Protein AF-0000000074055717 (afdb_homodimer)

Structure (mmCIF, N/CA/C/O backbone):
data_AF-0000000074055717-model_v1
#
loop_
_entity.id
_entity.type
_entity.pdbx_description
1 polymer 'GntR family transcriptional regulator'
#
loop_
_atom_site.group_PDB
_atom_site.id
_atom_site.type_symbol
_atom_site.label_atom_id
_atom_site.label_alt_id
_atom_site.label_comp_id
_atom_site.label_asym_id
_atom_site.label_entity_id
_atom_site.label_seq_id
_atom_site.pdbx_PDB_ins_code
_atom_site.Cartn_x
_atom_site.Cartn_y
_atom_site.Cartn_z
_atom_site.occupancy
_atom_site.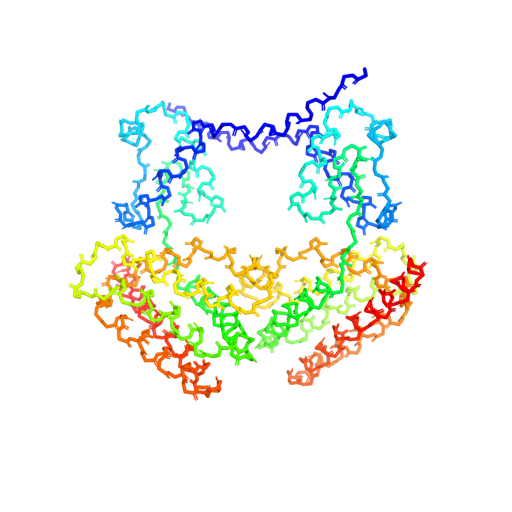B_iso_or_equiv
_atom_site.auth_seq_id
_atom_site.auth_comp_id
_atom_site.auth_asym_id
_atom_site.auth_atom_id
_atom_site.pdbx_PDB_model_num
ATOM 1 N N . MET A 1 1 ? 41.625 -1.983 -18.766 1 29.08 1 MET A N 1
ATOM 2 C CA . MET A 1 1 ? 40.438 -2.754 -18.359 1 29.08 1 MET A CA 1
ATOM 3 C C . MET A 1 1 ? 39.344 -1.837 -17.828 1 29.08 1 MET A C 1
ATOM 5 O O . MET A 1 1 ? 39.469 -1.249 -16.766 1 29.08 1 MET A O 1
ATOM 9 N N . GLY A 1 2 ? 38.75 -0.967 -18.641 1 31.5 2 GLY A N 1
ATOM 10 C CA . GLY A 1 2 ? 38.094 0.26 -18.234 1 31.5 2 GLY A CA 1
ATOM 11 C C . GLY A 1 2 ? 36.875 0.018 -17.359 1 31.5 2 GLY A C 1
ATOM 12 O O . GLY A 1 2 ? 36.125 -0.929 -17.594 1 31.5 2 GLY A O 1
ATOM 13 N N . ALA A 1 3 ? 37.031 0.317 -16.047 1 32.03 3 ALA A N 1
ATOM 14 C CA . ALA A 1 3 ? 36.062 0.427 -14.961 1 32.03 3 ALA A CA 1
ATOM 15 C C . ALA A 1 3 ? 34.75 1.047 -15.453 1 32.03 3 ALA A C 1
ATOM 17 O O . ALA A 1 3 ? 34.719 2.203 -15.883 1 32.03 3 ALA A O 1
ATOM 18 N N . GLY A 1 4 ? 34.031 0.233 -16.328 1 33.75 4 GLY A N 1
ATOM 19 C CA . GLY A 1 4 ? 32.781 0.707 -16.906 1 33.75 4 GLY A CA 1
ATOM 20 C C . GLY A 1 4 ? 31.891 1.417 -15.898 1 33.75 4 GLY A C 1
ATOM 21 O O . GLY A 1 4 ? 31.625 0.893 -14.812 1 33.75 4 GLY A O 1
ATOM 22 N N . TYR A 1 5 ? 32.094 2.807 -15.781 1 34.69 5 TYR A N 1
ATOM 23 C CA . TYR A 1 5 ? 31.344 3.789 -15.023 1 34.69 5 TYR A CA 1
ATOM 24 C C . TYR A 1 5 ? 29.844 3.484 -15.07 1 34.69 5 TYR A C 1
ATOM 26 O O . TYR A 1 5 ? 29.25 3.436 -16.156 1 34.69 5 TYR A O 1
ATOM 34 N N . VAL A 1 6 ? 29.484 2.348 -14.547 1 34.47 6 VAL A N 1
ATOM 35 C CA . VAL A 1 6 ? 28.047 2.172 -14.398 1 34.47 6 VAL A CA 1
ATOM 36 C C . VAL A 1 6 ? 27.422 3.465 -13.891 1 34.47 6 VAL A C 1
ATOM 38 O O . VAL A 1 6 ? 27.719 3.91 -12.781 1 34.47 6 VAL A O 1
ATOM 41 N N . PHE A 1 7 ? 27.375 4.578 -14.664 1 35.47 7 PHE A N 1
ATOM 42 C CA . PHE A 1 7 ? 26.703 5.84 -14.367 1 35.47 7 PHE A CA 1
ATOM 43 C C . PHE A 1 7 ? 25.344 5.594 -13.742 1 35.47 7 PHE A C 1
ATOM 45 O O . PHE A 1 7 ? 24.406 5.141 -14.422 1 35.47 7 PHE A O 1
ATOM 52 N N . THR A 1 8 ? 25.266 4.973 -12.719 1 41.34 8 THR A N 1
ATOM 53 C CA . THR A 1 8 ? 24.016 5.082 -11.984 1 41.34 8 THR A CA 1
ATOM 54 C C . THR A 1 8 ? 23.562 6.539 -11.891 1 41.34 8 THR A C 1
ATOM 56 O O . THR A 1 8 ? 24 7.27 -11 1 41.34 8 THR A O 1
ATOM 59 N N . LYS A 1 9 ? 23.766 7.367 -12.852 1 39.25 9 LYS A N 1
ATOM 60 C CA . LYS A 1 9 ? 23.562 8.805 -12.727 1 39.25 9 LYS A CA 1
ATOM 61 C C . LYS A 1 9 ? 22.234 9.125 -12.07 1 39.25 9 LYS A C 1
ATOM 63 O O . LYS A 1 9 ? 21.172 8.695 -12.555 1 39.25 9 LYS A O 1
ATOM 68 N N . GLU A 1 10 ? 22.094 9.281 -10.812 1 49.47 10 GLU A N 1
ATOM 69 C CA . GLU A 1 10 ? 20.969 9.969 -10.195 1 49.47 10 GLU A CA 1
ATOM 70 C C . GLU A 1 10 ? 20.469 11.117 -11.07 1 49.47 10 GLU A C 1
ATOM 72 O O . GLU A 1 10 ? 21.188 12.109 -11.258 1 49.47 10 GLU A O 1
ATOM 77 N N . SER A 1 11 ? 19.969 10.938 -12.227 1 55.53 11 SER A N 1
ATOM 78 C CA . SER A 1 11 ? 19.609 11.969 -13.188 1 55.53 11 SER A CA 1
ATOM 79 C C . SER A 1 11 ? 19 13.188 -12.492 1 55.53 11 SER A C 1
ATOM 81 O O . SER A 1 11 ? 18.359 13.055 -11.445 1 55.53 11 SER A O 1
ATOM 83 N N . ARG A 1 12 ? 19.531 14.328 -12.539 1 63.19 12 ARG A N 1
ATOM 84 C CA . ARG A 1 12 ? 19.062 15.633 -12.102 1 63.19 12 ARG A CA 1
ATOM 85 C C . ARG A 1 12 ? 17.562 15.773 -12.297 1 63.19 12 ARG A C 1
ATOM 87 O O . ARG A 1 12 ? 17.031 15.406 -13.352 1 63.19 12 ARG A O 1
ATOM 94 N N . PRO A 1 13 ? 16.875 16.062 -11.141 1 73.81 13 PRO A N 1
ATOM 95 C CA . PRO A 1 13 ? 15.43 16.266 -11.328 1 73.81 13 PRO A CA 1
ATOM 96 C C . PRO A 1 13 ? 15.117 17.156 -12.531 1 73.81 13 PRO A C 1
ATOM 98 O O . PRO A 1 13 ? 15.82 18.141 -12.781 1 73.81 13 PRO A O 1
ATOM 101 N N . THR A 1 14 ? 14.289 16.75 -13.336 1 83.75 14 THR A N 1
ATOM 102 C CA . THR A 1 14 ? 13.797 17.531 -14.469 1 83.75 14 THR A CA 1
ATOM 103 C C . THR A 1 14 ? 12.977 18.719 -13.984 1 83.75 14 THR A C 1
ATOM 105 O O . THR A 1 14 ? 12.648 18.812 -12.805 1 83.75 14 THR A O 1
ATOM 108 N N . LEU A 1 15 ? 12.805 19.656 -14.789 1 87.94 15 LEU A N 1
ATOM 109 C CA . LEU A 1 15 ? 11.945 20.797 -14.477 1 87.94 15 LEU A CA 1
ATOM 110 C C . LEU A 1 15 ? 10.555 20.328 -14.055 1 87.94 15 LEU A C 1
ATOM 112 O O . LEU A 1 15 ? 9.938 20.922 -13.164 1 87.94 15 LEU A O 1
ATOM 116 N N . ARG A 1 16 ? 10.117 19.266 -14.719 1 88.62 16 ARG A N 1
ATOM 117 C CA . ARG A 1 16 ? 8.836 18.672 -14.344 1 88.62 16 ARG A CA 1
ATOM 118 C C . ARG A 1 16 ? 8.867 18.172 -12.906 1 88.62 16 ARG A C 1
ATOM 120 O O . ARG A 1 16 ? 7.941 18.438 -12.133 1 88.62 16 ARG A O 1
ATOM 127 N N . ASP A 1 17 ? 9.906 17.547 -12.539 1 90.69 17 ASP A N 1
ATOM 128 C CA . ASP A 1 17 ? 10.039 17.016 -11.188 1 90.69 17 ASP A CA 1
ATOM 129 C C . ASP A 1 17 ? 10.039 18.141 -10.156 1 90.69 17 ASP A C 1
ATOM 131 O O . ASP A 1 17 ? 9.422 18.031 -9.094 1 90.69 17 ASP A O 1
ATOM 135 N N . ARG A 1 18 ? 10.719 19.141 -10.469 1 92.38 18 ARG A N 1
ATOM 136 C CA . ARG A 1 18 ? 10.766 20.297 -9.578 1 92.38 18 ARG A CA 1
ATOM 137 C C . ARG A 1 18 ? 9.391 20.922 -9.438 1 92.38 18 ARG A C 1
ATOM 139 O O . ARG A 1 18 ? 8.992 21.312 -8.336 1 92.38 18 ARG A O 1
ATOM 146 N N . ALA A 1 19 ? 8.734 21.094 -10.562 1 94.44 19 ALA A N 1
ATOM 147 C CA . ALA A 1 19 ? 7.379 21.656 -10.523 1 94.44 19 ALA A CA 1
ATOM 148 C C . ALA A 1 19 ? 6.461 20.797 -9.656 1 94.44 19 ALA A C 1
ATOM 150 O O . ALA A 1 19 ? 5.707 21.328 -8.836 1 94.44 19 ALA A O 1
ATOM 151 N N . VAL A 1 20 ? 6.539 19.516 -9.836 1 93.56 20 VAL A N 1
ATOM 152 C CA . VAL A 1 20 ? 5.727 18.578 -9.055 1 93.56 20 VAL A CA 1
ATOM 153 C C . VAL A 1 20 ? 6 18.781 -7.562 1 93.56 20 VAL A C 1
ATOM 155 O O . VAL A 1 20 ? 5.07 18.938 -6.773 1 93.56 20 VAL A O 1
ATOM 158 N N . GLN A 1 21 ? 7.219 18.828 -7.227 1 92.56 21 GLN A N 1
ATOM 159 C CA . GLN A 1 21 ? 7.609 18.922 -5.824 1 92.56 21 GLN A CA 1
ATOM 160 C C . GLN A 1 21 ? 7.145 20.25 -5.219 1 92.56 21 GLN A C 1
ATOM 162 O O . GLN A 1 21 ? 6.645 20.281 -4.094 1 92.56 21 GLN A O 1
ATOM 167 N N . GLN A 1 22 ? 7.312 21.281 -5.91 1 93.19 22 GLN A N 1
ATOM 168 C CA . GLN A 1 22 ? 6.941 22.594 -5.402 1 93.19 22 GLN A CA 1
ATOM 169 C C . GLN A 1 22 ? 5.43 22.719 -5.23 1 93.19 22 GLN A C 1
ATOM 171 O O . GLN A 1 22 ? 4.957 23.219 -4.211 1 93.19 22 GLN A O 1
ATOM 176 N N . ILE A 1 23 ? 4.688 22.266 -6.203 1 93.69 23 ILE A N 1
ATOM 177 C CA . ILE A 1 23 ? 3.234 22.344 -6.129 1 93.69 23 ILE A CA 1
ATOM 178 C C . ILE A 1 23 ? 2.723 21.422 -5.023 1 93.69 23 ILE A C 1
ATOM 180 O O . ILE A 1 23 ? 1.852 21.797 -4.242 1 93.69 23 ILE A O 1
ATOM 184 N N . LYS A 1 24 ? 3.285 20.281 -4.973 1 92.5 24 LYS A N 1
ATOM 185 C CA . LYS A 1 24 ? 2.91 19.312 -3.938 1 92.5 24 LYS A CA 1
ATOM 186 C C . LYS A 1 24 ? 3.137 19.906 -2.545 1 92.5 24 LYS A C 1
ATOM 188 O O . LYS A 1 24 ? 2.264 19.812 -1.679 1 92.5 24 LYS A O 1
ATOM 193 N N . ARG A 1 25 ? 4.281 20.5 -2.332 1 89.06 25 ARG A N 1
ATOM 194 C CA . ARG A 1 25 ? 4.594 21.109 -1.048 1 89.06 25 ARG A CA 1
ATOM 195 C C . ARG A 1 25 ? 3.588 22.219 -0.711 1 89.06 25 ARG A C 1
ATOM 197 O O . ARG A 1 25 ? 3.166 22.344 0.44 1 89.06 25 ARG A O 1
ATOM 204 N N . ALA A 1 26 ? 3.256 22.969 -1.693 1 89.56 26 ALA A N 1
ATOM 205 C CA . ALA A 1 26 ? 2.305 24.062 -1.48 1 89.56 26 ALA A CA 1
ATOM 206 C C . ALA A 1 26 ? 0.925 23.516 -1.115 1 89.56 26 ALA A C 1
ATOM 208 O O . ALA A 1 26 ? 0.221 24.094 -0.288 1 89.56 26 ALA A O 1
ATOM 209 N N . ILE A 1 27 ? 0.558 22.406 -1.665 1 88.94 27 ILE A N 1
ATOM 210 C CA . ILE A 1 27 ? -0.728 21.781 -1.379 1 88.94 27 ILE A CA 1
ATOM 211 C C . ILE A 1 27 ? -0.713 21.188 0.031 1 88.94 27 ILE A C 1
ATOM 213 O O . ILE A 1 27 ? -1.601 21.484 0.838 1 88.94 27 ILE A O 1
ATOM 217 N N . LEU A 1 28 ? 0.338 20.547 0.376 1 86.44 28 LEU A N 1
ATOM 218 C CA . LEU A 1 28 ? 0.399 19.781 1.619 1 86.44 28 LEU A CA 1
ATOM 219 C C . LEU A 1 28 ? 0.637 20.703 2.811 1 86.44 28 LEU A C 1
ATOM 221 O O . LEU A 1 28 ? 0.258 20.375 3.938 1 86.44 28 LEU A O 1
ATOM 225 N N . SER A 1 29 ? 1.211 21.875 2.539 1 83.94 29 SER A N 1
ATOM 226 C CA . SER A 1 29 ? 1.435 22.844 3.604 1 83.94 29 SER A CA 1
ATOM 227 C C . SER A 1 29 ? 0.192 23.688 3.844 1 83.94 29 SER A C 1
ATOM 229 O O . SER A 1 29 ? 0.131 24.453 4.812 1 83.94 29 SER A O 1
ATOM 231 N N . GLY A 1 30 ? -0.751 23.594 2.895 1 83.69 30 GLY A N 1
ATOM 232 C CA . GLY A 1 30 ? -1.975 24.359 3.027 1 83.69 30 GLY A CA 1
ATOM 233 C C . GLY A 1 30 ? -1.896 25.719 2.357 1 83.69 30 GLY A C 1
ATOM 234 O O . GLY A 1 30 ? -2.863 26.484 2.373 1 83.69 30 GLY A O 1
ATOM 235 N N . LYS A 1 31 ? -0.789 26.016 1.808 1 85.06 31 LYS A N 1
ATOM 236 C CA . LYS A 1 31 ? -0.663 27.281 1.082 1 85.06 31 LYS A CA 1
ATOM 237 C C . LYS A 1 31 ? -1.648 27.344 -0.082 1 85.06 31 LYS A C 1
ATOM 239 O O . LYS A 1 31 ? -2.166 28.406 -0.404 1 85.06 31 LYS A O 1
ATOM 244 N N . LEU A 1 32 ? -1.843 26.234 -0.686 1 86.88 32 LEU A N 1
ATOM 245 C CA . LEU A 1 32 ? -2.914 26.078 -1.665 1 86.88 32 LEU A CA 1
ATOM 246 C C . LEU A 1 32 ? -4.09 25.312 -1.073 1 86.88 32 LEU A C 1
ATOM 248 O O . LEU A 1 32 ? -3.916 24.203 -0.564 1 86.88 32 LEU A O 1
ATOM 252 N N . LYS A 1 33 ? -5.199 25.859 -1.111 1 83.75 33 LYS A N 1
ATOM 253 C CA . LYS A 1 33 ? -6.359 25.312 -0.414 1 83.75 33 LYS A CA 1
ATOM 254 C C . LYS A 1 33 ? -7.012 24.188 -1.219 1 83.75 33 LYS A C 1
ATOM 256 O O . LYS A 1 33 ? -7.109 24.281 -2.445 1 83.75 33 LYS A O 1
ATOM 261 N N . SER A 1 34 ? -7.59 23.266 -0.525 1 85.94 34 SER A N 1
ATOM 262 C CA . SER A 1 34 ? -8.336 22.188 -1.172 1 85.94 34 SER A CA 1
ATOM 263 C C . SER A 1 34 ? -9.492 22.734 -1.999 1 85.94 34 SER A C 1
ATOM 265 O O . SER A 1 34 ? -10.164 23.688 -1.585 1 85.94 34 SER A O 1
ATOM 267 N N . GLY A 1 35 ? -9.641 22.188 -3.178 1 88.31 35 GLY A N 1
ATOM 268 C CA . GLY A 1 35 ? -10.742 22.578 -4.035 1 88.31 35 GLY A CA 1
ATOM 269 C C . GLY A 1 35 ? -10.414 23.781 -4.91 1 88.31 35 GLY A C 1
ATOM 270 O O . GLY A 1 35 ? -11.141 24.078 -5.863 1 88.31 35 GLY A O 1
ATOM 271 N N . SER A 1 36 ? -9.344 24.453 -4.625 1 91.25 36 SER A N 1
ATOM 272 C CA . SER A 1 36 ? -8.984 25.641 -5.395 1 91.25 36 SER A CA 1
ATOM 273 C C . SER A 1 36 ? -8.469 25.266 -6.781 1 91.25 36 SER A C 1
ATOM 275 O O . SER A 1 36 ? -7.91 24.188 -6.973 1 91.25 36 SER A O 1
ATOM 277 N N . ARG A 1 37 ? -8.664 26.156 -7.676 1 94.12 37 ARG A N 1
ATOM 278 C CA . ARG A 1 37 ? -8.188 25.969 -9.047 1 94.12 37 ARG A CA 1
ATOM 279 C C . ARG A 1 37 ? -6.695 26.266 -9.148 1 94.12 37 ARG A C 1
ATOM 281 O O . ARG A 1 37 ? -6.199 27.219 -8.547 1 94.12 37 ARG A O 1
ATOM 288 N N . LEU A 1 38 ? -6.016 25.422 -9.828 1 95.38 38 LEU A N 1
ATOM 289 C CA . LEU A 1 38 ? -4.613 25.656 -10.148 1 95.38 38 LEU A CA 1
ATOM 290 C C . LEU A 1 38 ? -4.477 26.375 -11.492 1 95.38 38 LEU A C 1
ATOM 292 O O . LEU A 1 38 ? -4.82 25.812 -12.531 1 95.38 38 LEU A O 1
ATOM 296 N N . ILE A 1 39 ? -3.98 27.562 -11.469 1 94.19 39 ILE A N 1
ATOM 297 C CA . ILE A 1 39 ? -3.83 28.359 -12.68 1 94.19 39 ILE A CA 1
ATOM 298 C C . ILE A 1 39 ? -2.398 28.25 -13.195 1 94.19 39 ILE A C 1
ATOM 300 O O . ILE A 1 39 ? -1.461 28.734 -12.555 1 94.19 39 ILE A O 1
ATOM 304 N N . GLU A 1 40 ? -2.281 27.609 -14.344 1 93.75 40 GLU A N 1
ATOM 305 C CA . GLU A 1 40 ? -0.976 27.328 -14.93 1 93.75 40 GLU A CA 1
ATOM 306 C C . GLU A 1 40 ? -0.111 28.578 -15.008 1 93.75 40 GLU A C 1
ATOM 308 O O . GLU A 1 40 ? 1.065 28.547 -14.641 1 93.75 40 GLU A O 1
ATOM 313 N N . GLN A 1 41 ? -0.708 29.719 -15.484 1 93.62 41 GLN A N 1
ATOM 314 C CA . GLN A 1 41 ? 0.026 30.953 -15.68 1 93.62 41 GLN A CA 1
ATOM 315 C C . GLN A 1 41 ? 0.574 31.484 -14.352 1 93.62 41 GLN A C 1
ATOM 317 O O . GLN A 1 41 ? 1.74 31.875 -14.273 1 93.62 41 GLN A O 1
ATOM 322 N N . GLU A 1 42 ? -0.207 31.5 -13.359 1 94.75 42 GLU A N 1
ATOM 323 C CA . GLU A 1 42 ? 0.196 32 -12.047 1 94.75 42 GLU A CA 1
ATOM 324 C C . GLU A 1 42 ? 1.319 31.141 -11.453 1 94.75 42 GLU A C 1
ATOM 326 O O . GLU A 1 42 ? 2.291 31.688 -10.914 1 94.75 42 GLU A O 1
ATOM 331 N N . LEU A 1 43 ? 1.173 29.844 -11.555 1 95.38 43 LEU A N 1
ATOM 332 C CA . LEU A 1 43 ? 2.164 28.922 -10.992 1 95.38 43 LEU A CA 1
ATOM 333 C C . LEU A 1 43 ? 3.482 29.031 -11.758 1 95.38 43 LEU A C 1
ATOM 335 O O . LEU A 1 43 ? 4.559 28.984 -11.156 1 95.38 43 LEU A O 1
ATOM 339 N N . SER A 1 44 ? 3.35 29.094 -13.055 1 95.12 44 SER A N 1
ATOM 340 C CA . SER A 1 44 ? 4.535 29.281 -13.883 1 95.12 44 SER A CA 1
ATOM 341 C C . SER A 1 44 ? 5.316 30.531 -13.469 1 95.12 44 SER A C 1
ATOM 343 O O . SER A 1 44 ? 6.539 30.469 -13.32 1 95.12 44 SER A O 1
ATOM 345 N N . GLU A 1 45 ? 4.668 31.656 -13.258 1 95.19 45 GLU A N 1
ATOM 346 C CA . GLU A 1 45 ? 5.285 32.906 -12.859 1 95.19 45 GLU A CA 1
ATOM 347 C C . GLU A 1 45 ? 5.922 32.812 -11.477 1 95.19 45 GLU A C 1
ATOM 349 O O . GLU A 1 45 ? 7.07 33.219 -11.289 1 95.19 45 GLU A O 1
ATOM 354 N N . LYS A 1 46 ? 5.266 32.188 -10.609 1 93.75 46 LYS A N 1
ATOM 355 C CA . LYS A 1 46 ? 5.746 32.062 -9.242 1 93.75 46 LYS A CA 1
ATOM 356 C C . LYS A 1 46 ? 6.969 31.156 -9.164 1 93.75 46 LYS A C 1
ATOM 358 O O . LYS A 1 46 ? 7.859 31.375 -8.344 1 93.75 46 LYS A O 1
ATOM 363 N N . MET A 1 47 ? 7.004 30.188 -10.055 1 94.12 47 MET A N 1
ATOM 364 C CA . MET A 1 47 ? 8.055 29.188 -9.969 1 94.12 47 MET A CA 1
ATOM 365 C C . MET A 1 47 ? 9.188 29.5 -10.945 1 94.12 47 MET A C 1
ATOM 367 O O . MET A 1 47 ? 10.203 28.797 -10.961 1 94.12 47 MET A O 1
ATOM 371 N N . GLY A 1 48 ? 8.992 30.438 -11.758 1 94.31 48 GLY A N 1
ATOM 372 C CA . GLY A 1 48 ? 10.016 30.828 -12.719 1 94.31 48 GLY A CA 1
ATOM 373 C C . GLY A 1 48 ? 10.258 29.781 -13.789 1 94.31 48 GLY A C 1
ATOM 374 O O . GLY A 1 48 ? 11.406 29.469 -14.117 1 94.31 48 GLY A O 1
ATOM 375 N N . MET A 1 49 ? 9.18 29.203 -14.219 1 93.75 49 MET A N 1
ATOM 376 C CA . MET A 1 49 ? 9.266 28.172 -15.258 1 93.75 49 MET A CA 1
ATOM 377 C C . MET A 1 49 ? 8.227 28.422 -16.344 1 93.75 49 MET A C 1
ATOM 379 O O . MET A 1 49 ? 7.281 29.188 -16.141 1 93.75 49 MET A O 1
ATOM 383 N N . SER A 1 50 ? 8.484 27.766 -17.469 1 92.5 50 SER A N 1
ATOM 384 C CA . SER A 1 50 ? 7.48 27.828 -18.531 1 92.5 50 SER A CA 1
ATOM 385 C C . SER A 1 50 ? 6.223 27.062 -18.141 1 92.5 50 SER A C 1
ATOM 387 O O . SER A 1 50 ? 6.219 26.312 -17.156 1 92.5 50 SER A O 1
ATOM 389 N N . ARG A 1 51 ? 5.199 27.219 -18.922 1 92.5 51 ARG A N 1
ATOM 390 C CA . ARG A 1 51 ? 3.924 26.578 -18.625 1 92.5 51 ARG A CA 1
ATOM 391 C C . ARG A 1 51 ? 3.992 25.078 -18.891 1 92.5 51 ARG A C 1
ATOM 393 O O . ARG A 1 51 ? 3.252 24.297 -18.281 1 92.5 51 ARG A O 1
ATOM 400 N N . PHE A 1 52 ? 4.832 24.719 -19.688 1 91.31 52 PHE A N 1
ATOM 401 C CA . PHE A 1 52 ? 4.883 23.328 -20.109 1 91.31 52 PHE A CA 1
ATOM 402 C C . PHE A 1 52 ? 5.195 22.422 -18.938 1 91.31 52 PHE A C 1
ATOM 404 O O . PHE A 1 52 ? 4.43 21.5 -18.625 1 91.31 52 PHE A O 1
ATOM 411 N N . PRO A 1 53 ? 6.301 22.562 -18.219 1 93.5 53 PRO A N 1
ATOM 412 C CA . PRO A 1 53 ? 6.582 21.703 -17.062 1 93.5 53 PRO A CA 1
ATOM 413 C C . PRO A 1 53 ? 5.488 21.766 -16 1 93.5 53 PRO A C 1
ATOM 415 O O . PRO A 1 53 ? 5.23 20.781 -15.312 1 93.5 53 PRO A O 1
ATOM 418 N N . VAL A 1 54 ? 4.832 22.859 -15.883 1 94.5 54 VAL A N 1
ATOM 419 C CA . VAL A 1 54 ? 3.748 23.016 -14.914 1 94.5 54 VAL A CA 1
ATOM 420 C C . VAL A 1 54 ? 2.564 22.141 -15.32 1 94.5 54 VAL A C 1
ATOM 422 O O . VAL A 1 54 ? 1.992 21.438 -14.492 1 94.5 54 VAL A O 1
ATOM 425 N N . ARG A 1 55 ? 2.268 22.172 -16.547 1 90.94 55 ARG A N 1
ATOM 426 C CA . ARG A 1 55 ? 1.186 21.344 -17.078 1 90.94 55 ARG A CA 1
ATOM 427 C C . ARG A 1 55 ? 1.496 19.859 -16.891 1 90.94 55 ARG A C 1
ATOM 429 O O . ARG A 1 55 ? 0.618 19.078 -16.531 1 90.94 55 ARG A O 1
ATOM 436 N N . GLU A 1 56 ? 2.662 19.547 -17.109 1 91.38 56 GLU A N 1
ATOM 437 C CA . GLU A 1 56 ? 3.084 18.172 -16.922 1 91.38 56 GLU A CA 1
ATOM 438 C C . GLU A 1 56 ? 2.994 17.75 -15.461 1 91.38 56 GLU A C 1
ATOM 440 O O . GLU A 1 56 ? 2.664 16.609 -15.148 1 91.38 56 GLU A O 1
ATOM 445 N N . ALA A 1 57 ? 3.301 18.625 -14.656 1 93.94 57 ALA A N 1
ATOM 446 C CA . ALA A 1 57 ? 3.236 18.375 -13.219 1 93.94 57 ALA A CA 1
ATOM 447 C C . ALA A 1 57 ? 1.808 18.062 -12.781 1 93.94 57 ALA A C 1
ATOM 449 O O . ALA A 1 57 ? 1.59 17.234 -11.891 1 93.94 57 ALA A O 1
ATOM 450 N N . PHE A 1 58 ? 0.866 18.703 -13.461 1 94 58 PHE A N 1
ATOM 451 C CA . PHE A 1 58 ? -0.532 18.469 -13.117 1 94 58 PHE A CA 1
ATOM 452 C C . PHE A 1 58 ? -0.906 17.016 -13.336 1 94 58 PHE A C 1
ATOM 454 O O . PHE A 1 58 ? -1.6 16.406 -12.508 1 94 58 PHE A O 1
ATOM 461 N N . ALA A 1 59 ? -0.406 16.484 -14.359 1 89.94 59 ALA A N 1
ATOM 462 C CA . ALA A 1 59 ? -0.699 15.086 -14.664 1 89.94 59 ALA A CA 1
ATOM 463 C C . ALA A 1 59 ? -0.128 14.164 -13.594 1 89.94 59 ALA A C 1
ATOM 465 O O . ALA A 1 59 ? -0.79 13.211 -13.164 1 89.94 59 ALA A O 1
ATOM 466 N N . SER A 1 60 ? 1.071 14.438 -13.195 1 90.44 60 SER A N 1
ATOM 467 C CA . SER A 1 60 ? 1.712 13.648 -12.148 1 90.44 60 SER A CA 1
ATOM 468 C C . SER A 1 60 ? 0.961 13.766 -10.828 1 90.44 60 SER A C 1
ATOM 470 O O . SER A 1 60 ? 0.733 12.766 -10.148 1 90.44 60 SER A O 1
ATOM 472 N N . LEU A 1 61 ? 0.594 14.953 -10.539 1 93.12 61 LEU A N 1
ATOM 473 C CA . LEU A 1 61 ? -0.105 15.227 -9.289 1 93.12 61 LEU A CA 1
ATOM 474 C C . LEU A 1 61 ? -1.502 14.617 -9.305 1 93.12 61 LEU A C 1
ATOM 476 O O . LEU A 1 61 ? -2.031 14.234 -8.258 1 93.12 61 LEU A O 1
ATOM 480 N N . GLU A 1 62 ? -2.086 14.492 -10.5 1 91 62 GLU A N 1
ATOM 481 C CA . GLU A 1 62 ? -3.367 13.812 -10.641 1 91 62 GLU A CA 1
ATOM 482 C C . GLU A 1 62 ? -3.23 12.32 -10.344 1 91 62 GLU A C 1
ATOM 484 O O . GLU A 1 62 ? -4.066 11.742 -9.648 1 91 62 GLU A O 1
ATOM 489 N N . CYS A 1 63 ? -2.166 11.789 -10.797 1 84.12 63 CYS A N 1
ATOM 490 C CA . CYS A 1 63 ? -1.897 10.375 -10.539 1 84.12 63 CYS A CA 1
ATOM 491 C C . CYS A 1 63 ? -1.719 10.117 -9.047 1 84.12 63 CYS A C 1
ATOM 493 O O . CYS A 1 63 ? -2.107 9.055 -8.547 1 84.12 63 CYS A O 1
ATOM 495 N N . GLU A 1 64 ? -1.249 11.109 -8.359 1 86.31 64 GLU A N 1
ATOM 496 C CA . GLU A 1 64 ? -1.021 10.984 -6.922 1 86.31 64 GLU A CA 1
ATOM 497 C C . GLU A 1 64 ? -2.293 11.289 -6.133 1 86.31 64 GLU A C 1
ATOM 499 O O . GLU A 1 64 ? -2.322 11.141 -4.91 1 86.31 64 GLU A O 1
ATOM 504 N N . GLY A 1 65 ? -3.277 11.812 -6.91 1 87.62 65 GLY A N 1
ATOM 505 C CA . GLY A 1 65 ? -4.559 12.078 -6.273 1 87.62 65 GLY A CA 1
ATOM 506 C C . GLY A 1 65 ? -4.645 13.461 -5.664 1 87.62 65 GLY A C 1
ATOM 507 O O . GLY A 1 65 ? -5.602 13.773 -4.953 1 87.62 65 GLY A O 1
ATOM 508 N N . LEU A 1 66 ? -3.709 14.32 -5.91 1 92 66 LEU A N 1
ATOM 509 C CA . LEU A 1 66 ? -3.648 15.648 -5.312 1 92 66 LEU A CA 1
ATOM 510 C C . LEU A 1 66 ? -4.426 16.656 -6.156 1 92 66 LEU A C 1
ATOM 512 O O . LEU A 1 66 ? -4.895 17.672 -5.637 1 92 66 LEU A O 1
ATOM 516 N N . VAL A 1 67 ? -4.477 16.328 -7.484 1 93.56 67 VAL A N 1
ATOM 517 C CA . VAL A 1 67 ? -5.094 17.234 -8.438 1 93.56 67 VAL A CA 1
ATOM 518 C C . VAL A 1 67 ? -6.141 16.5 -9.266 1 93.56 67 VAL A C 1
ATOM 520 O O . VAL A 1 67 ? -5.965 15.32 -9.586 1 93.56 67 VAL A O 1
ATOM 523 N N . THR A 1 68 ? -7.18 17.078 -9.516 1 91.94 68 THR A N 1
ATOM 524 C CA . THR A 1 68 ? -8.188 16.594 -10.453 1 91.94 68 THR A CA 1
ATOM 525 C C . THR A 1 68 ? -8.266 17.516 -11.672 1 91.94 68 THR A C 1
ATOM 527 O O . THR A 1 68 ? -8.422 18.719 -11.539 1 91.94 68 THR A O 1
ATOM 530 N N . ILE A 1 69 ? -8.133 16.938 -12.773 1 93.12 69 ILE A N 1
ATOM 531 C CA . ILE A 1 69 ? -8.234 17.703 -14.008 1 93.12 69 ILE A CA 1
ATOM 532 C C . ILE A 1 69 ? -9.633 17.547 -14.602 1 93.12 69 ILE A C 1
ATOM 534 O O . ILE A 1 69 ? -10.078 16.438 -14.883 1 93.12 69 ILE A O 1
ATOM 538 N N . GLU A 1 70 ? -10.328 18.578 -14.695 1 91.69 70 GLU A N 1
ATOM 539 C CA . GLU A 1 70 ? -11.664 18.594 -15.289 1 91.69 70 GLU A CA 1
ATOM 540 C C . GLU A 1 70 ? -11.625 19.141 -16.719 1 91.69 70 GLU A C 1
ATOM 542 O O . GLU A 1 70 ? -11.102 20.234 -16.953 1 91.69 70 GLU A O 1
ATOM 547 N N . PRO A 1 71 ? -12.203 18.391 -17.562 1 89.62 71 PRO A N 1
ATOM 548 C CA . PRO A 1 71 ? -12.227 18.859 -18.953 1 89.62 71 PRO A CA 1
ATOM 549 C C . PRO A 1 71 ? -12.844 20.25 -19.094 1 89.62 71 PRO A C 1
ATOM 551 O O . PRO A 1 71 ? -13.891 20.531 -18.484 1 89.62 71 PRO A O 1
ATOM 554 N N . TYR A 1 72 ? -12.18 21.078 -19.781 1 90.38 72 TYR A N 1
ATOM 555 C CA . TYR A 1 72 ? -12.617 22.422 -20.172 1 90.38 72 TYR A CA 1
ATOM 556 C C . TYR A 1 72 ? -12.695 23.344 -18.953 1 90.38 72 TYR A C 1
ATOM 558 O O . TYR A 1 72 ? -13.078 24.5 -19.078 1 90.38 72 TYR A O 1
ATOM 566 N N . LYS A 1 73 ? -12.484 22.875 -17.719 1 92 73 LYS A N 1
ATOM 567 C CA . LYS A 1 73 ? -12.547 23.719 -16.531 1 92 73 LYS A CA 1
ATOM 568 C C . LYS A 1 73 ? -11.148 23.953 -15.953 1 92 73 LYS A C 1
ATOM 570 O O . LYS A 1 73 ? -10.859 25.031 -15.422 1 92 73 LYS A O 1
ATOM 575 N N . GLY A 1 74 ? -10.273 22.875 -16.078 1 93.75 74 GLY A N 1
ATOM 576 C CA . GLY A 1 74 ? -8.914 23.047 -15.586 1 93.75 74 GLY A CA 1
ATOM 577 C C . GLY A 1 74 ? -8.547 22.062 -14.477 1 93.75 74 GLY A C 1
ATOM 578 O O . GLY A 1 74 ? -9.164 21.016 -14.352 1 93.75 74 GLY A O 1
ATOM 579 N N . ALA A 1 75 ? -7.461 22.422 -13.758 1 95.25 75 ALA A N 1
ATOM 580 C CA . ALA A 1 75 ? -6.938 21.578 -12.688 1 95.25 75 ALA A CA 1
ATOM 581 C C . ALA A 1 75 ? -7.316 22.141 -11.32 1 95.25 75 ALA A C 1
ATOM 583 O O . ALA A 1 75 ? -7.25 23.359 -11.094 1 95.25 75 ALA A O 1
ATOM 584 N N . PHE A 1 76 ? -7.793 21.281 -10.438 1 95 76 PHE A N 1
ATOM 585 C CA . PHE A 1 76 ? -8.195 21.656 -9.086 1 95 76 PHE A CA 1
ATOM 586 C C . PHE A 1 76 ? -7.488 20.781 -8.047 1 95 76 PHE A C 1
ATOM 588 O O . PHE A 1 76 ? -7.18 19.625 -8.312 1 95 76 PHE A O 1
ATOM 595 N N . ILE A 1 77 ? -7.211 21.391 -6.914 1 92.81 77 ILE A N 1
ATOM 596 C CA . ILE A 1 77 ? -6.723 20.578 -5.797 1 92.81 77 ILE A CA 1
ATOM 597 C C . ILE A 1 77 ? -7.828 19.656 -5.305 1 92.81 77 ILE A C 1
ATOM 599 O O . ILE A 1 77 ? -8.961 20.078 -5.086 1 92.81 77 ILE A O 1
ATOM 603 N N . SER A 1 78 ? -7.496 18.422 -5.09 1 90.31 78 SER A N 1
ATOM 604 C CA . SER A 1 78 ? -8.477 17.406 -4.758 1 90.31 78 SER A CA 1
ATOM 605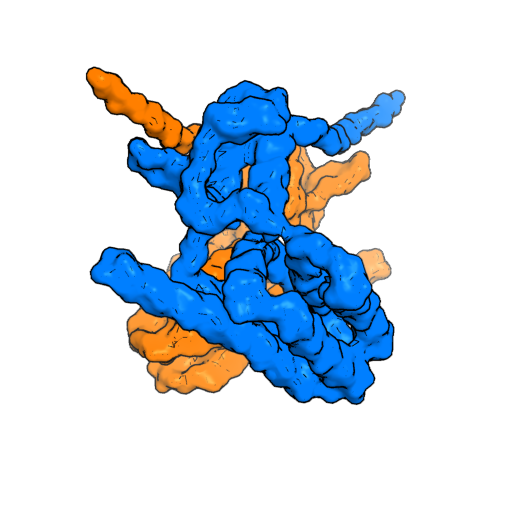 C C . SER A 1 78 ? -9.031 17.594 -3.35 1 90.31 78 SER A C 1
ATOM 607 O O . SER A 1 78 ? -8.305 18.031 -2.447 1 90.31 78 SER A O 1
ATOM 609 N N . ILE A 1 79 ? -10.328 17.312 -3.201 1 88.5 79 ILE A N 1
ATOM 610 C CA . ILE A 1 79 ? -10.992 17.25 -1.905 1 88.5 79 ILE A CA 1
ATOM 611 C C . ILE A 1 79 ? -11.508 15.828 -1.661 1 88.5 79 ILE A C 1
ATOM 613 O O . ILE A 1 79 ? -12.406 15.359 -2.359 1 88.5 79 ILE A O 1
ATOM 617 N N . PRO A 1 80 ? -10.906 15.219 -0.739 1 91.25 80 PRO A N 1
ATOM 618 C CA . PRO A 1 80 ? -11.43 13.875 -0.451 1 91.25 80 PRO A CA 1
ATOM 619 C C . PRO A 1 80 ? -12.898 13.898 -0.024 1 91.25 80 PRO A C 1
ATOM 621 O O . PRO A 1 80 ? -13.289 14.703 0.82 1 91.25 80 PRO A O 1
ATOM 624 N N . ASP A 1 81 ? -13.672 13.047 -0.613 1 92.75 81 ASP A N 1
ATOM 625 C CA . ASP A 1 81 ? -15.078 12.961 -0.219 1 92.75 81 ASP A CA 1
ATOM 626 C C . ASP A 1 81 ? -15.258 12.039 0.985 1 92.75 81 ASP A C 1
ATOM 628 O O . ASP A 1 81 ? -14.273 11.516 1.524 1 92.75 81 ASP A O 1
ATOM 632 N N . SER A 1 82 ? -16.484 11.875 1.44 1 96.19 82 SER A N 1
ATOM 633 C CA . SER A 1 82 ? -16.781 11.109 2.646 1 96.19 82 SER A CA 1
ATOM 634 C C . SER A 1 82 ? -16.312 9.664 2.51 1 96.19 82 SER A C 1
ATOM 636 O O . SER A 1 82 ? -15.781 9.086 3.457 1 96.19 82 SER A O 1
ATOM 638 N N . THR A 1 83 ? -16.531 9.078 1.368 1 96.31 83 THR A N 1
ATOM 639 C CA . THR A 1 83 ? -16.109 7.699 1.142 1 96.31 83 THR A CA 1
ATOM 640 C C . THR A 1 83 ? -14.602 7.562 1.249 1 96.31 83 THR A C 1
ATOM 642 O O . THR A 1 83 ? -14.102 6.652 1.911 1 96.31 83 THR A O 1
ATOM 645 N N . GLU A 1 84 ? -13.883 8.484 0.65 1 94.25 84 GLU A N 1
ATOM 646 C CA . GLU A 1 84 ? -12.422 8.461 0.697 1 94.25 84 GLU A CA 1
ATOM 647 C C . GLU A 1 84 ? -11.914 8.625 2.127 1 94.25 84 GLU A C 1
ATOM 649 O O . GLU A 1 84 ? -10.938 7.973 2.521 1 94.25 84 GLU A O 1
ATOM 654 N N . ILE A 1 85 ? -12.555 9.484 2.84 1 96.81 85 ILE A N 1
ATOM 655 C CA . ILE A 1 85 ? -12.188 9.711 4.234 1 96.81 85 ILE A CA 1
ATOM 656 C C . ILE A 1 85 ? -12.352 8.414 5.023 1 96.81 85 ILE A C 1
ATOM 658 O O . ILE A 1 85 ? -11.414 7.957 5.68 1 96.81 85 ILE A O 1
ATOM 662 N N . VAL A 1 86 ? -13.492 7.797 4.891 1 97.75 86 VAL A N 1
ATOM 663 C CA . VAL A 1 86 ? -13.805 6.586 5.641 1 97.75 86 VAL A CA 1
ATOM 664 C C . VAL A 1 86 ? -12.828 5.473 5.266 1 97.75 86 VAL A C 1
ATOM 666 O O . VAL A 1 86 ? -12.234 4.84 6.137 1 97.75 86 VAL A O 1
ATOM 669 N N . GLU A 1 87 ? -12.672 5.27 4.02 1 97.88 87 GLU A N 1
ATOM 670 C CA . GLU A 1 87 ? -11.836 4.176 3.537 1 97.88 87 GLU A CA 1
ATOM 671 C C . GLU A 1 87 ? -10.375 4.375 3.941 1 97.88 87 GLU A C 1
ATOM 673 O O . GLU A 1 87 ? -9.703 3.426 4.344 1 97.88 87 GLU A O 1
ATOM 678 N N . THR A 1 88 ? -9.875 5.594 3.807 1 97.5 88 THR A N 1
ATOM 679 C CA . THR A 1 88 ? -8.492 5.883 4.148 1 97.5 88 THR A CA 1
ATOM 680 C C . THR A 1 88 ? -8.234 5.652 5.637 1 97.5 88 THR A C 1
ATOM 682 O O . THR A 1 88 ? -7.258 5.008 6.012 1 97.5 88 THR A O 1
ATOM 685 N N . TYR A 1 89 ? -9.109 6.129 6.477 1 98.19 89 TYR A N 1
ATOM 686 C CA . TYR A 1 89 ? -8.914 5.992 7.914 1 98.19 89 TYR A CA 1
ATOM 687 C C . TYR A 1 89 ? -9.023 4.535 8.344 1 98.19 89 TYR A C 1
ATOM 689 O O . TYR A 1 89 ? -8.344 4.105 9.281 1 98.19 89 TYR A O 1
ATOM 697 N N . GLU A 1 90 ? -9.883 3.797 7.676 1 97.88 90 GLU A N 1
ATOM 698 C CA . GLU A 1 90 ? -9.992 2.371 7.973 1 97.88 90 GLU A CA 1
ATOM 699 C C . GLU A 1 90 ? -8.664 1.656 7.742 1 97.88 90 GLU A C 1
ATOM 701 O O . GLU A 1 90 ? -8.242 0.838 8.562 1 97.88 90 GLU A O 1
ATOM 706 N N . ILE A 1 91 ? -8.016 1.94 6.66 1 98.19 91 ILE A N 1
ATOM 707 C CA . ILE A 1 91 ? -6.758 1.281 6.34 1 98.19 91 ILE A CA 1
ATOM 708 C C . ILE A 1 91 ? -5.645 1.826 7.234 1 98.19 91 ILE A C 1
ATOM 710 O O . ILE A 1 91 ? -4.758 1.082 7.652 1 98.19 91 ILE A O 1
ATOM 714 N N . ARG A 1 92 ? -5.598 3.143 7.52 1 98.44 92 ARG A N 1
ATOM 715 C CA . ARG A 1 92 ? -4.66 3.686 8.5 1 98.44 92 ARG A CA 1
ATOM 716 C C . ARG A 1 92 ? -4.75 2.932 9.82 1 98.44 92 ARG A C 1
ATOM 718 O O . ARG A 1 92 ? -3.732 2.508 10.367 1 98.44 92 ARG A O 1
ATOM 725 N N . GLU A 1 93 ? -6.047 2.811 10.312 1 98.12 93 GLU A N 1
ATOM 726 C CA . GLU A 1 93 ? -6.25 2.119 11.578 1 98.12 93 GLU A CA 1
ATOM 727 C C . GLU A 1 93 ? -5.656 0.714 11.547 1 98.12 93 GLU A C 1
ATOM 729 O O . GLU A 1 93 ? -4.973 0.301 12.484 1 98.12 93 GLU A O 1
ATOM 734 N N . LEU A 1 94 ? -5.949 0.049 10.492 1 97.75 94 LEU A N 1
ATOM 735 C CA . LEU A 1 94 ? -5.496 -1.331 10.344 1 97.75 94 LEU A CA 1
ATOM 736 C C . LEU A 1 94 ? -3.975 -1.41 10.375 1 97.75 94 LEU A C 1
ATOM 738 O O . LEU A 1 94 ? -3.404 -2.16 11.172 1 97.75 94 LEU A O 1
ATOM 742 N N . LEU A 1 95 ? -3.297 -0.652 9.578 1 98.5 95 LEU A N 1
ATOM 743 C CA . LEU A 1 95 ? -1.849 -0.723 9.422 1 98.5 95 LEU A CA 1
ATOM 744 C C . LEU A 1 95 ? -1.14 -0.134 10.641 1 98.5 95 LEU A C 1
ATOM 746 O O . LEU A 1 95 ? -0.185 -0.723 11.148 1 98.5 95 LEU A O 1
ATOM 750 N N . GLU A 1 96 ? -1.548 1.036 11.102 1 98.56 96 GLU A N 1
ATOM 751 C CA . GLU A 1 96 ? -0.849 1.731 12.172 1 98.56 96 GLU A CA 1
ATOM 752 C C . GLU A 1 96 ? -1.028 1.007 13.508 1 98.56 96 GLU A C 1
ATOM 754 O O . GLU A 1 96 ? -0.116 0.988 14.336 1 98.56 96 GLU A O 1
ATOM 759 N N . ALA A 1 97 ? -2.246 0.44 13.758 1 98.06 97 ALA A N 1
ATOM 760 C CA . ALA A 1 97 ? -2.43 -0.343 14.977 1 98.06 97 ALA A CA 1
ATOM 761 C C . ALA A 1 97 ? -1.525 -1.572 14.977 1 98.06 97 ALA A C 1
ATOM 763 O O . ALA A 1 97 ? -0.942 -1.918 16 1 98.06 97 ALA A O 1
ATOM 764 N N . HIS A 1 98 ? -1.463 -2.244 13.812 1 97.75 98 HIS A N 1
ATOM 765 C CA . HIS A 1 98 ? -0.577 -3.398 13.719 1 97.75 98 HIS A CA 1
ATOM 766 C C . HIS A 1 98 ? 0.883 -2.99 13.883 1 97.75 98 HIS A C 1
ATOM 768 O O . HIS A 1 98 ? 1.644 -3.664 14.586 1 97.75 98 HIS A O 1
ATOM 774 N N . ALA A 1 99 ? 1.259 -1.886 13.289 1 98.12 99 ALA A N 1
ATOM 775 C CA . ALA A 1 99 ? 2.613 -1.358 13.43 1 98.12 99 ALA A CA 1
ATOM 776 C C . ALA A 1 99 ? 2.947 -1.088 14.891 1 98.12 99 ALA A C 1
ATOM 778 O O . ALA A 1 99 ? 4.039 -1.429 15.359 1 98.12 99 ALA A O 1
ATOM 779 N N . LEU A 1 100 ? 2.008 -0.476 15.555 1 97.88 100 LEU A N 1
ATOM 780 C CA . LEU A 1 100 ? 2.203 -0.168 16.969 1 97.88 100 LEU A CA 1
ATOM 781 C C . LEU A 1 100 ? 2.426 -1.442 17.781 1 97.88 100 LEU A C 1
ATOM 783 O O . LEU A 1 100 ? 3.34 -1.508 18.609 1 97.88 100 LEU A O 1
ATOM 787 N N . SER A 1 101 ? 1.59 -2.436 17.547 1 97.31 101 SER A N 1
ATOM 788 C CA . SER A 1 101 ? 1.719 -3.709 18.25 1 97.31 101 SER A CA 1
ATOM 789 C C . SER A 1 101 ? 3.09 -4.332 18.016 1 97.31 101 SER A C 1
ATOM 791 O O . SER A 1 101 ? 3.719 -4.836 18.953 1 97.31 101 SER A O 1
ATOM 793 N N . LEU A 1 102 ? 3.57 -4.324 16.797 1 97.31 102 LEU A N 1
ATOM 794 C CA . LEU A 1 102 ? 4.887 -4.855 16.469 1 97.31 102 LEU A CA 1
ATOM 795 C C . LEU A 1 102 ? 5.988 -4.047 17.141 1 97.31 102 LEU A C 1
ATOM 797 O O . LEU A 1 102 ? 6.922 -4.617 17.719 1 97.31 102 LEU A O 1
ATOM 801 N N . ALA A 1 103 ? 5.863 -2.725 17.047 1 96.81 103 ALA A N 1
ATOM 802 C CA . ALA A 1 103 ? 6.883 -1.844 17.609 1 96.81 103 ALA A CA 1
ATOM 803 C C . ALA A 1 103 ? 7.027 -2.061 19.109 1 96.81 103 ALA A C 1
ATOM 805 O O . ALA A 1 103 ? 8.141 -2.047 19.641 1 96.81 103 ALA A O 1
ATOM 806 N N . MET A 1 104 ? 5.996 -2.301 19.781 1 96.88 104 MET A N 1
ATOM 807 C CA . MET A 1 104 ? 5.977 -2.359 21.25 1 96.88 104 MET A CA 1
ATOM 808 C C . MET A 1 104 ? 6.465 -3.717 21.734 1 96.88 104 MET A C 1
ATOM 810 O O . MET A 1 104 ? 6.559 -3.941 22.953 1 96.88 104 MET A O 1
ATOM 814 N N . ARG A 1 105 ? 6.723 -4.668 20.844 1 94.62 105 ARG A N 1
ATOM 815 C CA . ARG A 1 105 ? 7.363 -5.926 21.219 1 94.62 105 ARG A CA 1
ATOM 816 C C . ARG A 1 105 ? 8.828 -5.707 21.562 1 94.62 105 ARG A C 1
ATOM 818 O O . ARG A 1 105 ? 9.469 -6.582 22.156 1 94.62 105 ARG A O 1
ATOM 825 N N . GLY A 1 106 ? 9.328 -4.547 21.172 1 89.5 106 GLY A N 1
ATOM 826 C CA . GLY A 1 106 ? 10.727 -4.215 21.406 1 89.5 106 GLY A CA 1
ATOM 827 C C . GLY A 1 106 ? 10.914 -3.225 22.547 1 89.5 106 GLY A C 1
ATOM 828 O O . GLY A 1 106 ? 10.281 -3.342 23.594 1 89.5 106 GLY A O 1
ATOM 829 N N . ASP A 1 107 ? 11.82 -2.238 22.344 1 90.69 107 ASP A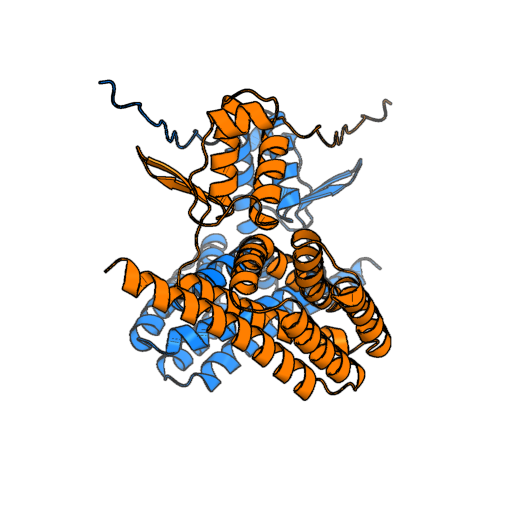 N 1
ATOM 830 C CA . ASP A 1 107 ? 12.203 -1.228 23.328 1 90.69 107 ASP A CA 1
ATOM 831 C C . ASP A 1 107 ? 11.148 -0.131 23.438 1 90.69 107 ASP A C 1
ATOM 833 O O . ASP A 1 107 ? 11.281 0.927 22.812 1 90.69 107 ASP A O 1
ATOM 837 N N . VAL A 1 108 ? 10.211 -0.363 24.312 1 93.69 108 VAL A N 1
ATOM 838 C CA . VAL A 1 108 ? 9.055 0.51 24.469 1 93.69 108 VAL A CA 1
ATOM 839 C C . VAL A 1 108 ? 9.508 1.897 24.922 1 93.69 108 VAL A C 1
ATOM 841 O O . VAL A 1 108 ? 9.016 2.91 24.422 1 93.69 108 VAL A O 1
ATOM 844 N N . ALA A 1 109 ? 10.469 1.939 25.797 1 93.06 109 ALA A N 1
ATOM 845 C CA . ALA A 1 109 ? 10.984 3.217 26.297 1 93.06 109 ALA A CA 1
ATOM 846 C C . ALA A 1 109 ? 11.625 4.016 25.156 1 93.06 109 ALA A C 1
ATOM 848 O O . ALA A 1 109 ? 11.422 5.23 25.062 1 93.06 109 ALA A O 1
ATOM 849 N N . GLY A 1 110 ? 12.383 3.355 24.375 1 94.69 110 GLY A N 1
ATOM 850 C CA . GLY A 1 110 ? 13.008 4.012 23.234 1 94.69 110 GLY A CA 1
ATOM 851 C C . GLY A 1 110 ? 12 4.539 22.219 1 94.69 110 GLY A C 1
ATOM 852 O O . GLY A 1 110 ? 12.164 5.645 21.703 1 94.69 110 GLY A O 1
ATOM 853 N N . ILE A 1 111 ? 11.023 3.803 22 1 94.31 111 ILE A N 1
ATOM 854 C CA . ILE A 1 111 ? 9.961 4.199 21.078 1 94.31 111 ILE A CA 1
ATOM 855 C C . ILE A 1 111 ? 9.242 5.434 21.625 1 94.31 111 ILE A C 1
ATOM 857 O O . ILE A 1 111 ? 9.062 6.418 20.906 1 94.31 111 ILE A O 1
ATOM 861 N N . ALA A 1 112 ? 8.875 5.336 22.875 1 95.56 112 ALA A N 1
ATOM 862 C CA . ALA A 1 112 ? 8.172 6.445 23.516 1 95.56 112 ALA A CA 1
ATOM 863 C C . ALA A 1 112 ? 9.016 7.719 23.484 1 95.56 112 ALA A C 1
ATOM 865 O O . ALA A 1 112 ? 8.492 8.812 23.266 1 95.56 112 ALA A O 1
ATOM 866 N N . ALA A 1 113 ? 10.289 7.586 23.672 1 95.75 113 ALA A N 1
ATOM 867 C CA . ALA A 1 113 ? 11.188 8.742 23.672 1 95.75 113 ALA A CA 1
ATOM 868 C C . ALA A 1 113 ? 11.227 9.383 22.281 1 95.75 113 ALA A C 1
ATOM 870 O O . ALA A 1 113 ? 11.18 10.609 22.172 1 95.75 113 ALA A O 1
ATOM 871 N N . ARG A 1 114 ? 11.312 8.602 21.266 1 96.19 114 ARG A N 1
ATOM 872 C CA . ARG A 1 114 ? 11.344 9.109 19.891 1 96.19 114 ARG A CA 1
ATOM 873 C C . ARG A 1 114 ? 10.047 9.828 19.547 1 96.19 114 ARG A C 1
ATOM 875 O O . ARG A 1 114 ? 10.07 10.906 18.953 1 96.19 114 ARG A O 1
ATOM 882 N N . LEU A 1 115 ? 8.961 9.219 19.922 1 96.81 115 LEU A N 1
ATOM 883 C CA . LEU A 1 115 ? 7.66 9.812 19.625 1 96.81 115 LEU A CA 1
ATOM 884 C C . LEU A 1 115 ? 7.453 11.094 20.438 1 96.81 115 LEU A C 1
ATOM 886 O O . LEU A 1 115 ? 6.906 12.07 19.922 1 96.81 115 LEU A O 1
ATOM 890 N N . SER A 1 116 ? 7.906 11.07 21.672 1 95.44 116 SER A N 1
ATOM 891 C CA . SER A 1 116 ? 7.801 12.25 22.516 1 95.44 116 SER A CA 1
ATOM 892 C C . SER A 1 116 ? 8.578 13.422 21.938 1 95.44 116 SER A C 1
ATOM 894 O O . SER A 1 116 ? 8.148 14.578 22.031 1 95.44 116 SER A O 1
ATOM 896 N N . ALA A 1 117 ? 9.688 13.172 21.375 1 95.75 117 ALA A N 1
ATOM 897 C CA . ALA A 1 117 ? 10.492 14.219 20.75 1 95.75 117 ALA A CA 1
ATOM 898 C C . ALA A 1 117 ? 9.742 14.867 19.594 1 95.75 117 ALA A C 1
ATOM 900 O O . ALA A 1 117 ? 9.789 16.078 19.422 1 95.75 117 ALA A O 1
ATOM 901 N N . ILE A 1 118 ? 9.031 14.094 18.797 1 96.25 118 ILE A N 1
ATOM 902 C CA . ILE A 1 118 ? 8.242 14.602 17.688 1 96.25 118 ILE A CA 1
ATOM 903 C C . ILE A 1 118 ? 7.102 15.469 18.203 1 96.25 118 ILE A C 1
ATOM 905 O O . ILE A 1 118 ? 6.848 16.562 17.688 1 96.25 118 ILE A O 1
ATOM 909 N N . ILE A 1 119 ? 6.441 15 19.312 1 94.69 119 ILE A N 1
ATOM 910 C CA . ILE A 1 119 ? 5.32 15.727 19.906 1 94.69 119 ILE A CA 1
ATOM 911 C C . ILE A 1 119 ? 5.809 17.062 20.453 1 94.69 119 ILE A C 1
ATOM 913 O O . ILE A 1 119 ? 5.121 18.078 20.328 1 94.69 119 ILE A O 1
ATOM 917 N N . SER A 1 120 ? 6.996 17.031 21.062 1 92.88 120 SER A N 1
ATOM 918 C CA . SER A 1 120 ? 7.57 18.266 21.578 1 92.88 120 SER A CA 1
ATOM 919 C C . SER A 1 120 ? 7.758 19.297 20.484 1 92.88 120 SER A C 1
ATOM 921 O O . SER A 1 120 ? 7.527 20.5 20.688 1 92.88 120 SER A O 1
ATOM 923 N N . ALA A 1 121 ? 8.078 18.859 19.328 1 91.69 121 ALA A N 1
ATOM 924 C CA . ALA A 1 121 ? 8.258 19.734 18.172 1 91.69 121 ALA A CA 1
ATOM 925 C C . ALA A 1 121 ? 6.914 20.234 17.656 1 91.69 121 ALA A C 1
ATOM 927 O O . ALA A 1 121 ? 6.848 21.266 16.984 1 91.69 121 ALA A O 1
ATOM 928 N N . MET A 1 122 ? 5.805 19.484 17.953 1 90.81 122 MET A N 1
ATOM 929 C CA . MET A 1 122 ? 4.449 19.844 17.547 1 90.81 122 MET A CA 1
ATOM 930 C C . MET A 1 122 ? 3.848 20.875 18.5 1 90.81 122 MET A C 1
ATOM 932 O O . MET A 1 122 ? 2.928 21.609 18.141 1 90.81 122 MET A O 1
ATOM 936 N N . ASP A 1 123 ? 4.289 20.891 19.641 1 85 123 ASP A N 1
ATOM 937 C CA . ASP A 1 123 ? 3.646 21.609 20.734 1 85 123 ASP A CA 1
ATOM 938 C C . ASP A 1 123 ? 3.707 23.125 20.516 1 85 123 ASP A C 1
ATOM 940 O O . ASP A 1 123 ? 4.715 23.641 20.031 1 85 123 ASP A O 1
ATOM 944 N N . SER A 1 124 ? 2.623 23.703 20.781 1 70.25 124 SER A N 1
ATOM 945 C CA . SER A 1 124 ? 2.348 25.125 20.625 1 70.25 124 SER A CA 1
ATOM 946 C C . SER A 1 124 ? 3.4 25.969 21.312 1 70.25 124 SER A C 1
ATOM 948 O O . SER A 1 124 ? 3.713 27.078 20.875 1 70.25 124 SER A O 1
ATOM 950 N N . ALA A 1 125 ? 3.803 25.422 22.297 1 68.25 125 ALA A N 1
ATOM 951 C CA . ALA A 1 125 ? 4.816 26.203 23.016 1 68.25 125 ALA A CA 1
ATOM 952 C C . ALA A 1 125 ? 5.969 26.578 22.094 1 68.25 125 ALA A C 1
ATOM 954 O O . ALA A 1 125 ? 6.641 27.594 22.312 1 68.25 125 ALA A O 1
ATOM 955 N N . THR A 1 126 ? 6.07 25.969 20.938 1 69.12 126 THR A N 1
ATOM 956 C CA . THR A 1 126 ? 7.156 26.219 20 1 69.12 126 THR A CA 1
ATOM 957 C C . THR A 1 126 ? 6.672 27.078 18.828 1 69.12 126 THR A C 1
ATOM 959 O O . THR A 1 126 ? 7.48 27.594 18.047 1 69.12 126 THR A O 1
ATOM 962 N N . GLU A 1 127 ? 5.297 27.344 18.922 1 77.94 127 GLU A N 1
ATOM 963 C CA . GLU A 1 127 ? 4.645 28.141 17.891 1 77.94 127 GLU A CA 1
ATOM 964 C C . GLU A 1 127 ? 5.039 27.672 16.484 1 77.94 127 GLU A C 1
ATOM 966 O O . GLU A 1 127 ? 5.559 28.438 15.688 1 77.94 127 GLU A O 1
ATOM 971 N N . PRO A 1 128 ? 4.809 26.438 16.266 1 81.25 128 PRO A N 1
ATOM 972 C CA . PRO A 1 128 ? 5.195 25.953 14.938 1 81.25 128 PRO A CA 1
ATOM 973 C C . PRO A 1 128 ? 4.312 26.516 13.828 1 81.25 128 PRO A C 1
ATOM 975 O O . PRO A 1 128 ? 3.158 26.875 14.07 1 81.25 128 PRO A O 1
ATOM 978 N N . SER A 1 129 ? 4.957 26.672 12.75 1 87.69 129 SER A N 1
ATOM 979 C CA . SER A 1 129 ? 4.148 26.984 11.578 1 87.69 129 SER A CA 1
ATOM 980 C C . SER A 1 129 ? 3.166 25.859 11.266 1 87.69 129 SER A C 1
ATOM 982 O O . SER A 1 129 ? 3.357 24.719 11.703 1 87.69 129 SER A O 1
ATOM 984 N N . ARG A 1 130 ? 2.123 26.188 10.633 1 86.62 130 ARG A N 1
ATOM 985 C CA . ARG A 1 130 ? 1.161 25.188 10.188 1 86.62 130 ARG A CA 1
ATOM 986 C C . ARG A 1 130 ? 1.854 24.047 9.43 1 86.62 130 ARG A C 1
ATOM 988 O O . ARG A 1 130 ? 1.558 22.875 9.648 1 86.62 130 ARG A O 1
ATOM 995 N N . GLU A 1 131 ? 2.748 24.406 8.594 1 87.5 131 GLU A N 1
ATOM 996 C CA . GLU A 1 131 ? 3.504 23.438 7.797 1 87.5 131 GLU A CA 1
ATOM 997 C C . GLU A 1 131 ? 4.32 22.5 8.688 1 87.5 131 GLU A C 1
ATOM 999 O O . GLU A 1 131 ? 4.328 21.297 8.484 1 87.5 131 GLU A O 1
ATOM 1004 N N . ASP A 1 132 ? 4.969 23.094 9.609 1 89.81 132 ASP A N 1
ATOM 1005 C CA . ASP A 1 132 ? 5.793 22.297 10.523 1 89.81 132 ASP A CA 1
ATOM 1006 C C . ASP A 1 132 ? 4.93 21.344 11.359 1 89.81 132 ASP A C 1
ATOM 1008 O O . ASP A 1 132 ? 5.32 20.203 11.617 1 89.81 132 ASP A O 1
ATOM 1012 N N . PHE A 1 133 ? 3.826 21.875 11.812 1 92.69 133 PHE A N 1
ATOM 1013 C CA . PHE A 1 133 ? 2.918 21.047 12.602 1 92.69 133 PHE A CA 1
ATOM 1014 C C . PHE A 1 133 ? 2.457 19.844 11.805 1 92.69 133 PHE A C 1
ATOM 1016 O O . PHE A 1 133 ? 2.506 18.719 12.305 1 92.69 133 PHE A O 1
ATOM 1023 N N . LEU A 1 134 ? 2.08 20.016 10.578 1 91.75 134 LEU A N 1
ATOM 1024 C CA . LEU A 1 134 ? 1.595 18.953 9.711 1 91.75 134 LEU A CA 1
ATOM 1025 C C . LEU A 1 134 ? 2.695 17.938 9.438 1 91.75 134 LEU A C 1
ATOM 1027 O O . LEU A 1 134 ? 2.441 16.734 9.43 1 91.75 134 LEU A O 1
ATOM 1031 N N . ARG A 1 135 ? 3.855 18.422 9.18 1 91.81 135 ARG A N 1
ATOM 1032 C CA . ARG A 1 135 ? 5 17.547 8.953 1 91.81 135 ARG A CA 1
ATOM 1033 C C . ARG A 1 135 ? 5.254 16.656 10.164 1 91.81 135 ARG A C 1
ATOM 1035 O O . ARG A 1 135 ? 5.477 15.453 10.016 1 91.81 135 ARG A O 1
ATOM 1042 N N . ASN A 1 136 ? 5.207 17.25 11.297 1 94.38 136 ASN A N 1
ATOM 1043 C CA . ASN A 1 136 ? 5.465 16.484 12.516 1 94.38 136 ASN A CA 1
ATOM 1044 C C . ASN A 1 136 ? 4.344 15.5 12.812 1 94.38 136 ASN A C 1
ATOM 1046 O O . ASN A 1 136 ? 4.594 14.391 13.289 1 94.38 136 ASN A O 1
ATOM 1050 N N . ASP A 1 137 ? 3.117 15.906 12.609 1 95.25 137 ASP A N 1
ATOM 1051 C CA . ASP A 1 137 ? 1.989 15 12.781 1 95.25 137 ASP A CA 1
ATOM 1052 C C . ASP A 1 137 ? 2.133 13.773 11.883 1 95.25 137 ASP A C 1
ATOM 1054 O O . ASP A 1 137 ? 2 12.641 12.344 1 95.25 137 ASP A O 1
ATOM 1058 N N . PHE A 1 138 ? 2.428 14.039 10.68 1 95.69 138 PHE A N 1
ATOM 1059 C CA . PHE A 1 138 ? 2.66 12.953 9.742 1 95.69 138 PHE A CA 1
ATOM 1060 C C . PHE A 1 138 ? 3.824 12.078 10.195 1 95.69 138 PHE A C 1
ATOM 1062 O O . PHE A 1 138 ? 3.734 10.852 10.172 1 95.69 138 PHE A O 1
ATOM 1069 N N . GLU A 1 139 ? 4.902 12.719 10.57 1 96.25 139 GLU A N 1
ATOM 1070 C CA . GLU A 1 139 ? 6.105 12.016 11 1 96.25 139 GLU A CA 1
ATOM 1071 C C . GLU A 1 139 ? 5.82 11.117 12.203 1 96.25 139 GLU A C 1
ATOM 1073 O O . GLU A 1 139 ? 6.422 10.047 12.336 1 96.25 139 GLU A O 1
ATOM 1078 N N . PHE A 1 140 ? 4.957 11.562 13.07 1 97.88 140 PHE A N 1
ATOM 1079 C CA . PHE A 1 140 ? 4.582 10.758 14.219 1 97.88 140 PHE A CA 1
ATOM 1080 C C . PHE A 1 140 ? 4.059 9.391 13.781 1 97.88 140 PHE A C 1
ATOM 1082 O O . PHE A 1 140 ? 4.562 8.359 14.227 1 97.88 140 PHE A O 1
ATOM 1089 N N . HIS A 1 141 ? 3.154 9.352 12.898 1 98.12 141 HIS A N 1
ATOM 1090 C CA . HIS A 1 141 ? 2.543 8.117 12.422 1 98.12 141 HIS A CA 1
ATOM 1091 C C . HIS A 1 141 ? 3.512 7.324 11.547 1 98.12 141 HIS A C 1
ATOM 1093 O O . HIS A 1 141 ? 3.543 6.094 11.609 1 98.12 141 HIS A O 1
ATOM 1099 N N . GLU A 1 142 ? 4.258 8.07 10.758 1 97.88 142 GLU A N 1
ATOM 1100 C CA . GLU A 1 142 ? 5.273 7.406 9.945 1 97.88 142 GLU A CA 1
ATOM 1101 C C . GLU A 1 142 ? 6.289 6.672 10.812 1 97.88 142 GLU A C 1
ATOM 1103 O O . GLU A 1 142 ? 6.66 5.535 10.516 1 97.88 142 GLU A O 1
ATOM 1108 N N . THR A 1 143 ? 6.75 7.398 11.844 1 97.44 143 THR A N 1
ATOM 1109 C CA . THR A 1 143 ? 7.746 6.832 12.742 1 97.44 143 THR A CA 1
ATOM 1110 C C . THR A 1 143 ? 7.215 5.562 13.406 1 97.44 143 THR A C 1
ATOM 1112 O O . THR A 1 143 ? 7.945 4.582 13.555 1 97.44 143 THR A O 1
ATOM 1115 N N . LEU A 1 144 ? 6.012 5.586 13.812 1 96.81 144 LEU A N 1
ATOM 1116 C CA . LEU A 1 144 ? 5.375 4.402 14.375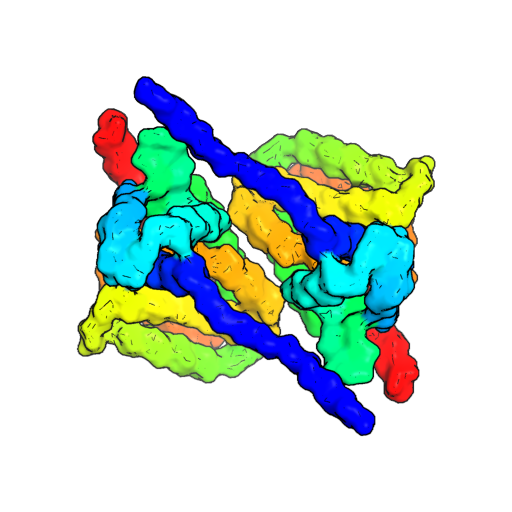 1 96.81 144 LEU A CA 1
ATOM 1117 C C . LEU A 1 144 ? 5.473 3.221 13.414 1 96.81 144 LEU A C 1
ATOM 1119 O O . LEU A 1 144 ? 5.844 2.117 13.82 1 96.81 144 LEU A O 1
ATOM 1123 N N . CYS A 1 145 ? 5.137 3.422 12.156 1 97.81 145 CYS A N 1
ATOM 1124 C CA . CYS A 1 145 ? 5.176 2.377 11.133 1 97.81 145 CYS A CA 1
ATOM 1125 C C . CYS A 1 145 ? 6.605 1.918 10.883 1 97.81 145 CYS A C 1
ATOM 1127 O O . CYS A 1 145 ? 6.859 0.723 10.719 1 97.81 145 CYS A O 1
ATOM 1129 N N . LYS A 1 146 ? 7.551 2.875 10.883 1 96.62 146 LYS A N 1
ATOM 1130 C CA . LYS A 1 146 ? 8.961 2.549 10.703 1 96.62 146 LYS A CA 1
ATOM 1131 C C . LYS A 1 146 ? 9.484 1.686 11.844 1 96.62 146 LYS A C 1
ATOM 1133 O O . LYS A 1 146 ? 10.234 0.733 11.625 1 96.62 146 LYS A O 1
ATOM 1138 N N . LEU A 1 147 ? 9.055 1.992 13.016 1 96.06 147 LEU A N 1
ATOM 1139 C CA . LEU A 1 147 ? 9.562 1.321 14.211 1 96.06 147 LEU A CA 1
ATOM 1140 C C . LEU A 1 147 ? 8.945 -0.069 14.352 1 96.06 147 LEU A C 1
ATOM 1142 O O . LEU A 1 147 ? 9.383 -0.861 15.188 1 96.06 147 LEU A O 1
ATOM 1146 N N . SER A 1 148 ? 7.945 -0.4 13.586 1 96.75 148 SER A N 1
ATOM 1147 C CA . SER A 1 148 ? 7.363 -1.738 13.586 1 96.75 148 SER A CA 1
ATOM 1148 C C . SER A 1 148 ? 8.398 -2.791 13.211 1 96.75 148 SER A C 1
ATOM 1150 O O . SER A 1 148 ? 8.219 -3.979 13.492 1 96.75 148 SER A O 1
ATOM 1152 N N . GLY A 1 149 ? 9.43 -2.371 12.43 1 95.81 149 GLY A N 1
ATOM 1153 C CA . GLY A 1 149 ? 10.445 -3.285 11.938 1 95.81 149 GLY A CA 1
ATOM 1154 C C . GLY A 1 149 ? 9.984 -4.098 10.734 1 95.81 149 GLY A C 1
ATOM 1155 O O . GLY A 1 149 ? 10.75 -4.891 10.188 1 95.81 149 GLY A O 1
ATOM 1156 N N . ASN A 1 150 ? 8.805 -3.975 10.359 1 97.44 150 ASN 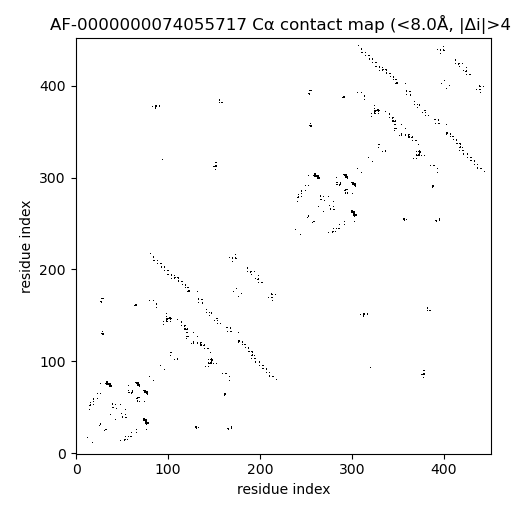A N 1
ATOM 1157 C CA . ASN A 1 150 ? 8.273 -4.605 9.156 1 97.44 150 ASN A CA 1
ATOM 1158 C C . ASN A 1 150 ? 8.352 -3.67 7.953 1 97.44 150 ASN A C 1
ATOM 1160 O O . ASN A 1 150 ? 7.508 -2.785 7.797 1 97.44 150 ASN A O 1
ATOM 1164 N N . SER A 1 151 ? 9.281 -3.879 7.094 1 96.62 151 SER A N 1
ATOM 1165 C CA . SER A 1 151 ? 9.547 -2.975 5.98 1 96.62 151 SER A CA 1
ATOM 1166 C C . SER A 1 151 ? 8.414 -3.006 4.957 1 96.62 151 SER A C 1
ATOM 1168 O O . SER A 1 151 ? 8.141 -2 4.301 1 96.62 151 SER A O 1
ATOM 1170 N N . VAL A 1 152 ? 7.715 -4.129 4.812 1 96.38 152 VAL A N 1
ATOM 1171 C CA . VAL A 1 152 ? 6.59 -4.227 3.891 1 96.38 152 VAL A CA 1
ATOM 1172 C C . VAL A 1 152 ? 5.426 -3.381 4.406 1 96.38 152 VAL A C 1
ATOM 1174 O O . VAL A 1 152 ? 4.789 -2.652 3.637 1 96.38 152 VAL A O 1
ATOM 1177 N N . LEU A 1 153 ? 5.172 -3.447 5.699 1 98.06 153 LEU A N 1
ATOM 1178 C CA . LEU A 1 153 ? 4.145 -2.615 6.316 1 98.06 153 LEU A CA 1
ATOM 1179 C C . LEU A 1 153 ? 4.43 -1.136 6.078 1 98.06 153 LEU A C 1
ATOM 1181 O O . LEU A 1 153 ? 3.543 -0.39 5.656 1 98.06 153 LEU A O 1
ATOM 1185 N N . TYR A 1 154 ? 5.688 -0.771 6.371 1 97.75 154 TYR A N 1
ATOM 1186 C CA . TYR A 1 154 ? 6.074 0.628 6.234 1 97.75 154 TYR A CA 1
ATOM 1187 C C . TYR A 1 154 ? 5.891 1.108 4.801 1 97.75 154 TYR A C 1
ATOM 1189 O O . TYR A 1 154 ? 5.32 2.176 4.566 1 97.75 154 TYR A O 1
ATOM 1197 N N . ARG A 1 155 ? 6.301 0.308 3.857 1 94.56 155 ARG A N 1
ATOM 1198 C CA . ARG A 1 155 ? 6.176 0.679 2.451 1 94.56 155 ARG A CA 1
ATOM 1199 C C . ARG A 1 155 ? 4.715 0.739 2.027 1 94.56 155 ARG A C 1
ATOM 1201 O O . ARG A 1 155 ? 4.32 1.621 1.262 1 94.56 155 ARG A O 1
ATOM 1208 N N . THR A 1 156 ? 3.98 -0.197 2.502 1 96 156 THR A N 1
ATOM 1209 C CA . THR A 1 156 ? 2.549 -0.219 2.221 1 96 156 THR A CA 1
ATOM 1210 C C . THR A 1 156 ? 1.868 1.026 2.779 1 96 156 THR A C 1
ATOM 1212 O O . THR A 1 156 ? 1.094 1.684 2.08 1 96 156 THR A O 1
ATOM 1215 N N . TRP A 1 157 ? 2.162 1.396 3.949 1 97.69 157 TRP A N 1
ATOM 1216 C CA . TRP A 1 157 ? 1.607 2.584 4.59 1 97.69 157 TRP A CA 1
ATOM 1217 C C . TRP A 1 157 ? 1.984 3.844 3.82 1 97.69 157 TRP A C 1
ATOM 1219 O O . TRP A 1 157 ? 1.169 4.758 3.68 1 97.69 157 TRP A O 1
ATOM 1229 N N . LEU A 1 158 ? 3.219 3.889 3.336 1 94.94 158 LEU A N 1
ATOM 1230 C CA . LEU A 1 158 ? 3.727 5.059 2.625 1 94.94 158 LEU A CA 1
ATOM 1231 C C . LEU A 1 158 ? 2.906 5.328 1.369 1 94.94 158 LEU A C 1
ATOM 1233 O O . LEU A 1 158 ? 2.877 6.457 0.873 1 94.94 158 LEU A O 1
ATOM 1237 N N . THR A 1 159 ? 2.262 4.328 0.874 1 91.75 159 THR A N 1
ATOM 1238 C CA . THR A 1 159 ? 1.427 4.539 -0.304 1 91.75 159 THR A CA 1
ATOM 1239 C C . THR A 1 159 ? 0.228 5.422 0.035 1 91.75 159 THR A C 1
ATOM 1241 O O . THR A 1 159 ? -0.427 5.957 -0.86 1 91.75 159 THR A O 1
ATOM 1244 N N . LEU A 1 160 ? -0.067 5.602 1.308 1 95.12 160 LEU A N 1
ATOM 1245 C CA . LEU A 1 160 ? -1.177 6.426 1.773 1 95.12 160 LEU A CA 1
ATOM 1246 C C . LEU A 1 160 ? -0.701 7.836 2.113 1 95.12 160 LEU A C 1
ATOM 1248 O O . LEU A 1 160 ? -1.507 8.695 2.473 1 95.12 160 LEU A O 1
ATOM 1252 N N . SER A 1 161 ? 0.586 8.086 2.014 1 92.62 161 SER A N 1
ATOM 1253 C CA . SER A 1 161 ? 1.224 9.281 2.562 1 92.62 161 SER A CA 1
ATOM 1254 C C . SER A 1 161 ? 0.552 10.555 2.053 1 92.62 161 SER A C 1
ATOM 1256 O O . SER A 1 161 ? 0.211 11.438 2.84 1 92.62 161 SER A O 1
ATOM 1258 N N . THR A 1 162 ? 0.319 10.617 0.77 1 89 162 THR A N 1
ATOM 1259 C CA . THR A 1 162 ? -0.26 11.812 0.174 1 89 162 THR A CA 1
ATOM 1260 C C . THR A 1 162 ? -1.677 12.047 0.692 1 89 162 THR A C 1
ATOM 1262 O O . THR A 1 162 ? -2.02 13.156 1.102 1 89 162 THR A O 1
ATOM 1265 N N . LYS A 1 163 ? -2.453 11 0.684 1 90.38 163 LYS A N 1
ATOM 1266 C CA . LYS A 1 163 ? -3.83 11.102 1.158 1 90.38 163 LYS A CA 1
ATOM 1267 C C . LYS A 1 163 ? -3.875 11.477 2.637 1 90.38 163 LYS A C 1
ATOM 1269 O O . LYS A 1 163 ? -4.688 12.305 3.047 1 90.38 163 LYS A O 1
ATOM 1274 N N . ILE A 1 164 ? -3.031 10.898 3.391 1 94.06 164 ILE A N 1
ATOM 1275 C CA . ILE A 1 164 ? -2.959 11.195 4.816 1 94.06 164 ILE A CA 1
ATOM 1276 C C . ILE A 1 164 ? -2.633 12.672 5.023 1 94.06 164 ILE A C 1
ATOM 1278 O O . ILE A 1 164 ? -3.281 13.352 5.824 1 94.06 164 ILE A O 1
ATOM 1282 N N . GLN A 1 165 ? -1.674 13.156 4.34 1 91.5 165 GLN A N 1
ATOM 1283 C CA . GLN A 1 165 ? -1.258 14.547 4.496 1 91.5 165 GLN A CA 1
ATOM 1284 C C . GLN A 1 165 ? -2.379 15.5 4.102 1 91.5 165 GLN A C 1
ATOM 1286 O O . GLN A 1 165 ? -2.586 16.531 4.758 1 91.5 165 GLN A O 1
ATOM 1291 N N . ILE A 1 166 ? -3.098 15.18 3.084 1 89.31 166 ILE A N 1
ATOM 1292 C CA . ILE A 1 166 ? -4.242 15.992 2.678 1 89.31 166 ILE A CA 1
ATOM 1293 C C . ILE A 1 166 ? -5.281 16.016 3.797 1 89.31 166 ILE A C 1
ATOM 1295 O O . ILE A 1 166 ? -5.801 17.062 4.152 1 89.31 166 ILE A O 1
ATOM 1299 N N . LEU A 1 167 ? -5.562 14.914 4.316 1 93 167 LEU A N 1
ATOM 1300 C CA . LEU A 1 167 ? -6.586 14.789 5.348 1 93 167 LEU A CA 1
ATOM 1301 C C . LEU A 1 167 ? -6.152 15.492 6.629 1 93 167 LEU A C 1
ATOM 1303 O O . LEU A 1 167 ? -6.969 16.125 7.301 1 93 167 LEU A O 1
ATOM 1307 N N . LEU A 1 168 ? -4.883 15.367 6.949 1 92.44 168 LEU A N 1
ATOM 1308 C CA . LEU A 1 168 ? -4.352 16.062 8.117 1 92.44 168 LEU A CA 1
ATOM 1309 C C . LEU A 1 168 ? -4.508 17.578 7.961 1 92.44 168 LEU A C 1
ATOM 1311 O O . LEU A 1 168 ? -4.867 18.266 8.922 1 92.44 168 LEU A O 1
ATOM 1315 N N . ASN A 1 169 ? -4.199 18.031 6.805 1 88.75 169 ASN A N 1
ATOM 1316 C CA . ASN A 1 169 ? -4.375 19.453 6.531 1 88.75 169 ASN A CA 1
ATOM 1317 C C . ASN A 1 169 ? -5.824 19.891 6.73 1 88.75 169 ASN A C 1
ATOM 1319 O O . ASN A 1 169 ? -6.086 20.969 7.273 1 88.75 169 ASN A O 1
ATOM 1323 N N . GLU A 1 170 ? -6.723 19.109 6.324 1 89.06 170 GLU A N 1
ATOM 1324 C CA . GLU A 1 170 ? -8.141 19.422 6.492 1 89.06 170 GLU A CA 1
ATOM 1325 C C . GLU A 1 170 ? -8.547 19.359 7.961 1 89.06 170 GLU A C 1
ATOM 1327 O O . GLU A 1 170 ? -9.391 20.125 8.414 1 89.06 170 GLU A O 1
ATOM 1332 N N . GLU A 1 171 ? -8.008 18.438 8.648 1 91.38 171 GLU A N 1
ATOM 1333 C CA . GLU A 1 171 ? -8.312 18.297 10.062 1 91.38 171 GLU A CA 1
ATOM 1334 C C . GLU A 1 171 ? -7.973 19.562 10.836 1 91.38 171 GLU A C 1
ATOM 1336 O O . GLU A 1 171 ? -8.641 19.906 11.82 1 91.38 171 GLU A O 1
ATOM 1341 N N . LEU A 1 172 ? -6.953 20.266 10.43 1 88.62 172 LEU A N 1
ATOM 1342 C CA . LEU A 1 172 ? -6.504 21.484 11.109 1 88.62 172 LEU A CA 1
ATOM 1343 C C . LEU A 1 172 ? -7.508 22.609 10.938 1 88.62 172 LEU A C 1
ATOM 1345 O O . LEU A 1 172 ? -7.441 23.625 11.633 1 88.62 172 LEU A O 1
ATOM 1349 N N . HIS A 1 173 ? -8.43 22.359 10.086 1 83.94 173 HIS A N 1
ATOM 1350 C CA . HIS A 1 173 ? -9.492 23.344 9.945 1 83.94 173 HIS A CA 1
ATOM 1351 C C . HIS A 1 173 ? -10.57 23.172 11.008 1 83.94 173 HIS A C 1
ATOM 1353 O O . HIS A 1 173 ? -11.375 24.062 11.242 1 83.94 173 HIS A O 1
ATOM 1359 N N . VAL A 1 174 ? -10.57 22.062 11.641 1 86.94 174 VAL A N 1
ATOM 1360 C CA . VAL A 1 174 ? -11.68 21.781 12.547 1 86.94 174 VAL A CA 1
ATOM 1361 C C . VAL A 1 174 ? -11.141 21.484 13.945 1 86.94 174 VAL A C 1
ATOM 1363 O O . VAL A 1 174 ? -11.891 21.516 14.922 1 86.94 174 VAL A O 1
ATOM 1366 N N . GLU A 1 175 ? -9.906 21.141 14.047 1 89.25 175 GLU A N 1
ATOM 1367 C CA . GLU A 1 175 ? -9.273 20.859 15.336 1 89.25 175 GLU A CA 1
ATOM 1368 C C . GLU A 1 175 ? -8.078 21.766 15.578 1 89.25 175 GLU A C 1
ATOM 1370 O O . GLU A 1 175 ? -7.312 22.062 14.656 1 89.25 175 GLU A O 1
ATOM 1375 N N . SER A 1 176 ? -7.902 22.172 16.844 1 89.56 176 SER A N 1
ATOM 1376 C CA . SER A 1 176 ? -6.762 23.016 17.172 1 89.56 176 SER A CA 1
ATOM 1377 C C . SER A 1 176 ? -5.477 22.188 17.281 1 89.56 176 SER A C 1
ATOM 1379 O O . SER A 1 176 ? -5.516 21.016 17.609 1 89.56 176 SER A O 1
ATOM 1381 N N . MET A 1 177 ? -4.391 22.844 17.016 1 90.56 177 MET A N 1
ATOM 1382 C CA . MET A 1 177 ? -3.084 22.219 17.141 1 90.56 177 MET A CA 1
ATOM 1383 C C . MET A 1 177 ? -2.867 21.703 18.562 1 90.56 177 MET A C 1
ATOM 1385 O O . MET A 1 177 ? -2.32 20.609 18.75 1 90.56 177 MET A O 1
ATOM 1389 N N . SER A 1 178 ? -3.297 22.5 19.5 1 90.25 178 SER A N 1
ATOM 1390 C CA . SER A 1 178 ? -3.131 22.125 20.891 1 90.25 178 SER A CA 1
ATOM 1391 C C . SER A 1 178 ? -3.875 20.828 21.219 1 90.25 178 SER A C 1
ATOM 1393 O O . SER A 1 178 ? -3.342 19.953 21.906 1 90.25 178 SER A O 1
ATOM 1395 N N . GLN A 1 179 ? -5.094 20.719 20.766 1 90.81 179 GLN A N 1
ATOM 1396 C CA . GLN A 1 179 ? -5.879 19.516 20.984 1 90.81 179 GLN A CA 1
ATOM 1397 C C . GLN A 1 179 ? -5.242 18.312 20.297 1 90.81 179 GLN A C 1
ATOM 1399 O O . GLN A 1 179 ? -5.191 17.219 20.875 1 90.81 179 GLN A O 1
ATOM 1404 N N . MET A 1 180 ? -4.816 18.484 19.141 1 91.62 180 MET A N 1
ATOM 1405 C CA . MET A 1 180 ? -4.16 17.406 18.406 1 91.62 180 MET A CA 1
ATOM 1406 C C . MET A 1 180 ? -2.895 16.953 19.125 1 91.62 180 MET A C 1
ATOM 1408 O O . MET A 1 180 ? -2.629 15.75 19.219 1 91.62 180 MET A O 1
ATOM 1412 N N . CYS A 1 181 ? -2.121 17.891 19.641 1 92.56 181 CYS A N 1
ATOM 1413 C CA . CYS A 1 181 ? -0.916 17.562 20.391 1 92.56 181 CYS A CA 1
ATOM 1414 C C . CYS A 1 181 ? -1.253 16.766 21.641 1 92.56 181 CYS A C 1
ATOM 1416 O O . CYS A 1 181 ? -0.578 15.781 21.953 1 92.56 181 CYS A O 1
ATOM 1418 N N . ARG A 1 182 ? -2.246 17.156 22.328 1 92.38 182 ARG A N 1
ATOM 1419 C CA . ARG A 1 182 ? -2.66 16.469 23.547 1 92.38 182 ARG A CA 1
ATOM 1420 C C . ARG A 1 182 ? -3.047 15.023 23.25 1 92.38 182 ARG A C 1
ATOM 1422 O O . ARG A 1 182 ? -2.729 14.117 24.031 1 92.38 182 ARG A O 1
ATOM 1429 N N . ASN A 1 183 ? -3.746 14.844 22.172 1 93.25 183 ASN A N 1
ATOM 1430 C CA . ASN A 1 183 ? -4.129 13.5 21.766 1 93.25 183 ASN A CA 1
ATOM 1431 C C . ASN A 1 183 ? -2.91 12.617 21.531 1 93.25 183 ASN A C 1
ATOM 1433 O O . ASN A 1 183 ? -2.891 11.445 21.922 1 93.25 183 ASN A O 1
ATOM 1437 N N . HIS A 1 184 ? -1.928 13.164 20.891 1 95.94 184 HIS A N 1
ATOM 1438 C CA . HIS A 1 184 ? -0.705 12.414 20.641 1 95.94 184 HIS A CA 1
ATOM 1439 C C . HIS A 1 184 ? 0.065 12.148 21.922 1 95.94 184 HIS A C 1
ATOM 1441 O O . HIS A 1 184 ? 0.68 11.094 22.078 1 95.94 184 HIS A O 1
ATOM 1447 N N . GLN A 1 185 ? 0.019 13.117 22.828 1 94.75 185 GLN A N 1
ATOM 1448 C CA . GLN A 1 185 ? 0.678 12.945 24.109 1 94.75 185 GLN A CA 1
ATOM 1449 C C . GLN A 1 185 ? 0.063 11.789 24.891 1 94.75 185 GLN A C 1
ATOM 1451 O O . GLN A 1 185 ? 0.78 11 25.516 1 94.75 185 GLN A O 1
ATOM 1456 N N . LEU A 1 186 ? -1.226 11.734 24.906 1 95.56 186 LEU A N 1
ATOM 1457 C CA . LEU A 1 186 ? -1.925 10.641 25.562 1 95.56 186 LEU A CA 1
ATOM 1458 C C . LEU A 1 186 ? -1.497 9.289 24.984 1 95.56 186 LEU A C 1
ATOM 1460 O O . LEU A 1 186 ? -1.24 8.344 25.734 1 95.56 186 LEU A O 1
ATOM 1464 N N . LEU A 1 187 ? -1.444 9.195 23.734 1 96.06 187 LEU A N 1
ATOM 1465 C CA . LEU A 1 187 ? -1.025 7.969 23.062 1 96.06 187 LEU A CA 1
ATOM 1466 C C . LEU A 1 187 ? 0.396 7.59 23.469 1 96.06 187 LEU A C 1
ATOM 1468 O O . LEU A 1 187 ? 0.668 6.426 23.781 1 96.06 187 LEU A O 1
ATOM 1472 N N . CYS A 1 188 ? 1.271 8.586 23.453 1 96.06 188 CYS A N 1
ATOM 1473 C CA . CYS A 1 188 ? 2.662 8.344 23.828 1 96.06 188 CYS A CA 1
ATOM 1474 C C . CYS A 1 188 ? 2.771 7.84 25.25 1 96.06 188 CYS A C 1
ATOM 1476 O O . CYS A 1 188 ? 3.572 6.949 25.547 1 96.06 188 CYS A O 1
ATOM 1478 N N . THR A 1 189 ? 2.002 8.359 26.125 1 96 189 THR A N 1
ATOM 1479 C CA . THR A 1 189 ? 1.977 7.938 27.531 1 96 189 THR A CA 1
ATOM 1480 C C . THR A 1 189 ? 1.545 6.48 27.641 1 96 189 THR A C 1
ATOM 1482 O O . THR A 1 189 ? 2.129 5.711 28.406 1 96 189 THR A O 1
ATOM 1485 N N . LEU A 1 190 ? 0.554 6.121 26.906 1 97 190 LEU A N 1
ATOM 1486 C CA . LEU A 1 190 ? 0.068 4.746 26.922 1 97 190 LEU A CA 1
ATOM 1487 C C . LEU A 1 190 ? 1.1 3.799 26.312 1 97 190 LEU A C 1
ATOM 1489 O O . LEU A 1 190 ? 1.265 2.672 26.781 1 97 190 LEU A O 1
ATOM 1493 N N . ILE A 1 191 ? 1.779 4.254 25.312 1 96.94 191 ILE A N 1
ATOM 1494 C CA . ILE A 1 191 ? 2.855 3.459 24.734 1 96.94 191 ILE A CA 1
ATOM 1495 C C . ILE A 1 191 ? 3.949 3.23 25.766 1 96.94 191 ILE A C 1
ATOM 1497 O O . ILE A 1 191 ? 4.414 2.104 25.953 1 96.94 191 ILE A O 1
ATOM 1501 N N . ALA A 1 192 ? 4.301 4.246 26.484 1 95.75 192 ALA A N 1
ATOM 1502 C CA . ALA A 1 192 ? 5.348 4.184 27.5 1 95.75 192 ALA A CA 1
ATOM 1503 C C . ALA A 1 192 ? 4.965 3.227 28.641 1 95.75 192 ALA A C 1
ATOM 1505 O O . ALA A 1 192 ? 5.836 2.633 29.281 1 95.75 192 ALA A O 1
ATOM 1506 N N . SER A 1 193 ? 3.701 3.055 28.875 1 95.5 193 SER A N 1
ATOM 1507 C CA . SER A 1 193 ? 3.225 2.178 29.938 1 95.5 193 SER A CA 1
ATOM 1508 C C . SER A 1 193 ? 3.447 0.711 29.594 1 95.5 193 SER A C 1
ATOM 1510 O O . SER A 1 193 ? 3.379 -0.16 30.453 1 95.5 193 SER A O 1
ATOM 1512 N N . GLY A 1 194 ? 3.512 0.43 28.281 1 95.62 194 GLY A N 1
ATOM 1513 C CA . GLY A 1 194 ? 3.752 -0.928 27.828 1 95.62 194 GLY A CA 1
ATOM 1514 C C . GLY A 1 194 ? 2.477 -1.714 27.594 1 95.62 194 GLY A C 1
ATOM 1515 O O . GLY A 1 194 ? 2.521 -2.871 27.172 1 95.62 194 GLY A O 1
ATOM 1516 N N . ASP A 1 195 ? 1.415 -1.134 27.859 1 96 195 ASP A N 1
ATOM 1517 C CA . ASP A 1 195 ? 0.125 -1.783 27.656 1 96 195 ASP A CA 1
ATOM 1518 C C . ASP A 1 195 ? -0.298 -1.7 26.188 1 96 195 ASP A C 1
ATOM 1520 O O . ASP A 1 195 ? -0.947 -0.737 25.781 1 96 195 ASP A O 1
ATOM 1524 N N . VAL A 1 196 ? -0.057 -2.76 25.453 1 96.75 196 VAL A N 1
ATOM 1525 C CA . VAL A 1 196 ? -0.26 -2.779 24.016 1 96.75 196 VAL A CA 1
ATOM 1526 C C . VAL A 1 196 ? -1.744 -2.613 23.703 1 96.75 196 VAL A C 1
ATOM 1528 O O . VAL A 1 196 ? -2.111 -1.872 22.781 1 96.75 196 VAL A O 1
ATOM 1531 N N . ALA A 1 197 ? -2.559 -3.291 24.406 1 97.25 197 ALA A N 1
ATOM 1532 C CA . ALA A 1 197 ? -3.998 -3.232 24.172 1 97.25 197 ALA A CA 1
ATOM 1533 C C . ALA A 1 197 ? -4.531 -1.815 24.359 1 97.25 197 ALA A C 1
ATOM 1535 O O . ALA A 1 197 ? -5.27 -1.301 23.516 1 97.25 197 ALA A O 1
ATOM 1536 N N . ALA A 1 198 ? -4.156 -1.196 25.469 1 97.19 198 ALA A N 1
ATOM 1537 C CA . ALA A 1 198 ? -4.598 0.168 25.75 1 97.19 198 ALA A CA 1
ATOM 1538 C C . ALA A 1 198 ? -4.062 1.146 24.703 1 97.19 198 ALA A C 1
ATOM 1540 O O . ALA A 1 198 ? -4.793 2.021 24.234 1 97.19 198 ALA A O 1
ATOM 1541 N N . ALA A 1 199 ? -2.768 1.02 24.328 1 97.56 199 ALA A N 1
ATOM 1542 C CA . ALA A 1 199 ? -2.15 1.907 23.359 1 97.56 199 ALA A CA 1
ATOM 1543 C C . ALA A 1 199 ? -2.805 1.752 21.984 1 97.56 199 ALA A C 1
ATOM 1545 O O . ALA A 1 199 ? -3.121 2.744 21.328 1 97.56 199 ALA A O 1
ATOM 1546 N N . SER A 1 200 ? -3.041 0.504 21.562 1 97.44 200 SER A N 1
ATOM 1547 C CA . SER A 1 200 ? -3.693 0.239 20.281 1 97.44 200 SER A CA 1
ATOM 1548 C C . SER A 1 200 ? -5.121 0.773 20.281 1 97.44 200 SER A C 1
ATOM 1550 O O . SER A 1 200 ? -5.574 1.332 19.266 1 97.44 200 SER A O 1
ATOM 1552 N N . GLY A 1 201 ? -5.789 0.521 21.375 1 97.62 201 GLY A N 1
ATOM 1553 C CA . GLY A 1 201 ? -7.133 1.063 21.5 1 97.62 201 GLY A CA 1
ATOM 1554 C C . GLY A 1 201 ? -7.18 2.576 21.375 1 97.62 201 GLY A C 1
ATOM 1555 O O . GLY A 1 201 ? -8.031 3.121 20.672 1 97.62 201 GLY A O 1
ATOM 1556 N N . GLU A 1 202 ? -6.277 3.264 22.031 1 97.5 202 GLU A N 1
ATOM 1557 C CA . GLU A 1 202 ? -6.223 4.723 21.969 1 97.5 202 GLU A CA 1
ATOM 1558 C C . GLU A 1 202 ? -5.852 5.199 20.578 1 97.5 202 GLU A C 1
ATOM 1560 O O . GLU A 1 202 ? -6.371 6.211 20.094 1 97.5 202 GLU A O 1
ATOM 1565 N N . LEU A 1 203 ? -4.902 4.551 19.922 1 98.06 203 LEU A N 1
ATOM 1566 C CA . LEU A 1 203 ? -4.547 4.91 18.547 1 98.06 203 LEU A CA 1
ATOM 1567 C C . LEU A 1 203 ? -5.766 4.828 17.625 1 98.06 203 LEU A C 1
ATOM 1569 O O . LEU A 1 203 ? -6.012 5.738 16.828 1 98.06 203 LEU A O 1
ATOM 1573 N N . ARG A 1 204 ? -6.504 3.754 17.781 1 97.88 204 ARG A N 1
ATOM 1574 C CA . ARG A 1 204 ? -7.715 3.602 16.984 1 97.88 204 ARG A CA 1
ATOM 1575 C C . ARG A 1 204 ? -8.711 4.719 17.281 1 97.88 204 ARG A C 1
ATOM 1577 O O . ARG A 1 204 ? -9.281 5.309 16.359 1 97.88 204 ARG A O 1
ATOM 1584 N N . ALA A 1 205 ? -8.914 5.023 18.516 1 97 205 ALA A N 1
ATOM 1585 C CA . ALA A 1 205 ? -9.828 6.098 18.922 1 97 205 ALA A CA 1
ATOM 1586 C C . ALA A 1 205 ? -9.367 7.438 18.359 1 97 205 ALA A C 1
ATOM 1588 O O . ALA A 1 205 ? -10.18 8.242 17.906 1 97 205 ALA A O 1
ATOM 1589 N N . HIS A 1 206 ? -8.078 7.684 18.438 1 96.06 206 HIS A N 1
ATOM 1590 C CA . HIS A 1 206 ? -7.477 8.898 17.906 1 96.06 206 HIS A CA 1
ATOM 1591 C C . HIS A 1 206 ? -7.773 9.062 16.422 1 96.06 206 HIS A C 1
ATOM 1593 O O . HIS A 1 206 ? -8.203 10.133 15.984 1 96.06 206 HIS A O 1
ATOM 1599 N N . LEU A 1 207 ? -7.578 8.031 15.672 1 97.44 207 LEU A N 1
ATOM 1600 C CA . LEU A 1 207 ? -7.836 8.062 14.234 1 97.44 207 LEU A CA 1
ATOM 1601 C C . LEU A 1 207 ? -9.328 8.195 13.953 1 97.44 207 LEU A C 1
ATOM 1603 O O . LEU A 1 207 ? -9.734 8.922 13.039 1 97.44 207 LEU A O 1
ATOM 1607 N N . GLN A 1 208 ? -10.125 7.582 14.758 1 97.31 208 GLN A N 1
ATOM 1608 C CA . GLN A 1 208 ? -11.57 7.641 14.578 1 97.31 208 GLN A CA 1
ATOM 1609 C C . GLN A 1 208 ? -12.102 9.047 14.852 1 97.31 208 GLN A C 1
ATOM 1611 O O . GLN A 1 208 ? -13.047 9.5 14.195 1 97.31 208 GLN A O 1
ATOM 1616 N N . ARG A 1 209 ? -11.555 9.688 15.852 1 95.62 209 ARG A N 1
ATOM 1617 C CA . ARG A 1 209 ? -11.945 11.062 16.125 1 95.62 209 ARG A CA 1
ATOM 1618 C C . ARG A 1 209 ? -11.609 11.969 14.938 1 95.62 209 ARG A C 1
ATOM 1620 O O . ARG A 1 209 ? -12.406 12.828 14.562 1 95.62 209 ARG A O 1
ATOM 1627 N N . GLY A 1 210 ? -10.383 11.805 14.398 1 95.19 210 GLY A N 1
ATOM 1628 C CA . GLY A 1 210 ? -10.039 12.555 13.203 1 95.19 210 GLY A CA 1
ATOM 1629 C C . GLY A 1 210 ? -10.992 12.305 12.055 1 95.19 210 GLY A C 1
ATOM 1630 O O . GLY A 1 210 ? -11.453 13.25 11.406 1 95.19 210 GLY A O 1
ATOM 1631 N N . LYS A 1 211 ? -11.297 11.055 11.836 1 96.81 211 LYS A N 1
ATOM 1632 C CA . LYS A 1 211 ? -12.25 10.672 10.797 1 96.81 211 LYS A CA 1
ATOM 1633 C C . LYS A 1 211 ? -13.602 11.352 11.016 1 96.81 211 LYS A C 1
ATOM 1635 O O . LYS A 1 211 ? -14.164 11.938 10.086 1 96.81 211 LYS A O 1
ATOM 1640 N N . ALA A 1 212 ? -14.109 11.305 12.203 1 96.44 212 ALA A N 1
ATOM 1641 C CA . ALA A 1 212 ? -15.414 11.859 12.547 1 96.44 212 ALA A CA 1
ATOM 1642 C C . ALA A 1 212 ? -15.438 13.367 12.328 1 96.44 212 ALA A C 1
ATOM 1644 O O . ALA A 1 212 ? -16.422 13.914 11.836 1 96.44 212 ALA A O 1
ATOM 1645 N N . SER A 1 213 ? -14.406 14.039 12.742 1 94.56 213 SER A N 1
ATOM 1646 C CA . SER A 1 213 ? -14.32 15.484 12.578 1 94.56 213 SER A CA 1
ATOM 1647 C C . SER A 1 213 ? -14.398 15.883 11.102 1 94.56 213 SER A C 1
ATOM 1649 O O . SER A 1 213 ? -15.078 16.844 10.742 1 94.56 213 SER A O 1
ATOM 1651 N N . LEU A 1 214 ? -13.742 15.148 10.258 1 95.06 214 LEU A N 1
ATOM 1652 C CA . LEU A 1 214 ? -13.727 15.438 8.828 1 95.06 214 LEU A CA 1
ATOM 1653 C C . LEU A 1 214 ? -15.078 15.156 8.195 1 95.06 214 LEU A C 1
ATOM 1655 O O . LEU A 1 214 ? -15.539 15.898 7.32 1 95.06 214 LEU A O 1
ATOM 1659 N N . LEU A 1 215 ? -15.695 14.086 8.656 1 95.69 215 LEU A N 1
ATOM 1660 C CA . LEU A 1 215 ? -17.016 13.742 8.117 1 95.69 215 LEU A CA 1
ATOM 1661 C C . LEU A 1 215 ? -18.047 14.797 8.492 1 95.69 215 LEU A C 1
ATOM 1663 O O . LEU A 1 215 ? -18.953 15.078 7.711 1 95.69 215 LEU A O 1
ATOM 1667 N N . SER A 1 216 ? -17.891 15.344 9.648 1 93 216 SER A N 1
ATOM 1668 C CA . SER A 1 216 ? -18.766 16.438 10.062 1 93 216 SER A CA 1
ATOM 1669 C C . SER A 1 216 ? -18.578 17.656 9.164 1 93 216 SER A C 1
ATOM 1671 O O . SER A 1 216 ? -19.562 18.344 8.844 1 93 216 SER A O 1
ATOM 1673 N N . LEU A 1 217 ? -17.391 17.875 8.797 1 87.81 217 LEU A N 1
ATOM 1674 C CA . LEU A 1 217 ? -17.094 18.984 7.895 1 87.81 217 LEU A CA 1
ATOM 1675 C C . LEU A 1 217 ? -17.766 18.766 6.539 1 87.81 217 LEU A C 1
ATOM 1677 O O . LEU A 1 217 ? -18.266 19.719 5.93 1 87.81 217 LEU A O 1
ATOM 1681 N N . ARG A 1 218 ? -17.75 17.531 5.992 1 89.19 218 ARG A N 1
ATOM 1682 C CA . ARG A 1 218 ? -18.359 17.219 4.703 1 89.19 218 ARG A CA 1
ATOM 1683 C C . ARG A 1 218 ? -19.875 17.344 4.762 1 89.19 218 ARG A C 1
ATOM 1685 O O . ARG A 1 218 ? -20.5 17.797 3.797 1 89.19 218 ARG A O 1
ATOM 1692 N N . ARG A 1 219 ? -20.438 16.938 5.785 1 84.25 219 ARG A N 1
ATOM 1693 C CA . ARG A 1 219 ? -21.875 17.047 5.953 1 84.25 219 ARG A CA 1
ATOM 1694 C C . ARG A 1 219 ? -22.328 18.516 5.98 1 84.25 219 ARG A C 1
ATOM 1696 O O . ARG A 1 219 ? -23.375 18.859 5.438 1 84.25 219 ARG A O 1
ATOM 1703 N N . ASN A 1 220 ? -21.516 19.297 6.555 1 75 220 ASN A N 1
ATOM 1704 C CA . ASN A 1 220 ? -21.828 20.719 6.625 1 75 220 ASN A CA 1
ATOM 1705 C C . ASN A 1 220 ? -21.656 21.391 5.27 1 75 220 ASN A C 1
ATOM 1707 O O . ASN A 1 220 ? -22.375 22.344 4.949 1 75 220 ASN A O 1
ATOM 1711 N N . LYS A 1 221 ? -20.812 20.953 4.418 1 68.38 221 LYS A N 1
ATOM 1712 C CA . LYS A 1 221 ? -20.578 21.531 3.102 1 68.38 221 LYS A CA 1
ATOM 1713 C C . LYS A 1 221 ? -21.594 21.031 2.082 1 68.38 221 LYS A C 1
ATOM 1715 O O . LYS A 1 221 ? -21.969 21.75 1.156 1 68.38 221 LYS A O 1
ATOM 1720 N N . GLY A 1 222 ? -21.828 19.641 1.982 1 58.91 222 GLY A N 1
ATOM 1721 C CA . GLY A 1 222 ? -22.891 19.141 1.129 1 58.91 222 GLY A CA 1
ATOM 1722 C C . GLY A 1 222 ? -24.219 19.828 1.344 1 58.91 222 GLY A C 1
ATOM 1723 O O . GLY A 1 222 ? -25 19.984 0.404 1 58.91 222 GLY A O 1
ATOM 1724 N N . ASP A 1 223 ? -24.5 20.172 2.512 1 47.59 223 ASP A N 1
ATOM 1725 C CA . ASP A 1 223 ? -25.703 20.922 2.832 1 47.59 223 ASP A CA 1
ATOM 1726 C C . ASP A 1 223 ? -25.641 22.344 2.268 1 47.59 223 ASP A C 1
ATOM 1728 O O . ASP A 1 223 ? -26.672 22.922 1.92 1 47.59 223 ASP A O 1
ATOM 1732 N N . ARG A 1 224 ? -24.5 22.938 2.137 1 43.56 224 ARG A N 1
ATOM 1733 C CA . ARG A 1 224 ? -24.438 24.297 1.61 1 43.56 224 ARG A CA 1
ATOM 1734 C C . ARG A 1 224 ? -24.562 24.297 0.09 1 43.56 224 ARG A C 1
ATOM 1736 O O . ARG A 1 224 ? -24.766 25.344 -0.519 1 43.56 224 ARG A O 1
ATOM 1743 N N . GLU A 1 225 ? -24.141 23.297 -0.595 1 43.88 225 GLU A N 1
ATOM 1744 C CA . GLU A 1 225 ? -24.203 23.312 -2.053 1 43.88 225 GLU A CA 1
ATOM 1745 C C . GLU A 1 225 ? -25.562 22.812 -2.547 1 43.88 225 GLU A C 1
ATOM 1747 O O . GLU A 1 225 ? -25.844 22.859 -3.744 1 43.88 225 GLU A O 1
ATOM 1752 N N . GLY A 1 226 ? -26.406 22.109 -1.749 1 37 226 GLY A N 1
ATOM 1753 C CA . GLY A 1 226 ? -27.797 21.875 -2.104 1 37 226 GLY A CA 1
ATOM 1754 C C . GLY A 1 226 ? -28.719 23 -1.656 1 37 226 GLY A C 1
ATOM 1755 O O . GLY A 1 226 ? -28.391 23.75 -0.738 1 37 226 GLY A O 1
ATOM 1756 N N . MET B 1 1 ? -14.094 28.641 -32.594 1 29.55 1 MET B N 1
ATOM 1757 C CA . MET B 1 1 ? -13.547 28.562 -31.234 1 29.55 1 MET B CA 1
ATOM 1758 C C . MET B 1 1 ? -13.008 27.172 -30.953 1 29.55 1 MET B C 1
ATOM 1760 O O . MET B 1 1 ? -13.773 26.188 -30.922 1 29.55 1 MET B O 1
ATOM 1764 N N . GLY B 1 2 ? -11.828 26.781 -31.484 1 31.14 2 GLY B N 1
ATOM 1765 C CA . GLY B 1 2 ? -11.398 25.422 -31.719 1 31.14 2 GLY B CA 1
ATOM 1766 C C . GLY B 1 2 ? -11.266 24.594 -30.453 1 31.14 2 GLY B C 1
ATOM 1767 O O . GLY B 1 2 ? -10.852 25.109 -29.422 1 31.14 2 GLY B O 1
ATOM 1768 N N . ALA B 1 3 ? -12.219 23.641 -30.297 1 32.75 3 ALA B N 1
ATOM 1769 C CA . ALA B 1 3 ? -12.273 22.547 -29.344 1 32.75 3 ALA B CA 1
ATOM 1770 C C . ALA B 1 3 ? -10.883 21.953 -29.094 1 32.75 3 ALA B C 1
ATOM 1772 O O . ALA B 1 3 ? -10.266 21.406 -30.016 1 32.75 3 ALA B O 1
ATOM 1773 N N . GLY B 1 4 ? -10.039 22.781 -28.344 1 33.97 4 GLY B N 1
ATOM 1774 C CA . GLY B 1 4 ? -8.672 22.391 -28.047 1 33.97 4 GLY B CA 1
ATOM 1775 C C . GLY B 1 4 ? -8.555 20.938 -27.625 1 33.97 4 GLY B C 1
ATOM 1776 O O . GLY B 1 4 ? -9.297 20.469 -26.766 1 33.97 4 GLY B O 1
ATOM 1777 N N . TYR B 1 5 ? -8.297 20.031 -28.672 1 34.66 5 TYR B N 1
ATOM 1778 C CA . TYR B 1 5 ? -8.016 18.609 -28.609 1 34.66 5 TYR B CA 1
ATOM 1779 C C . TYR B 1 5 ? -7.133 18.281 -27.406 1 34.66 5 TYR B C 1
ATOM 1781 O O . TYR B 1 5 ? -6.012 18.781 -27.297 1 34.66 5 TYR B O 1
ATOM 1789 N N . VAL B 1 6 ? -7.645 18.547 -26.234 1 34.66 6 VAL B N 1
ATOM 1790 C CA . VAL B 1 6 ? -6.887 18.062 -25.094 1 34.66 6 VAL B CA 1
ATOM 1791 C C . VAL B 1 6 ? -6.387 16.641 -25.375 1 34.66 6 VAL B C 1
ATOM 1793 O O . VAL B 1 6 ? -7.184 15.719 -25.547 1 34.66 6 VAL B O 1
ATOM 1796 N N . PHE B 1 7 ? -5.426 16.406 -26.297 1 35.25 7 PHE B N 1
ATOM 1797 C CA . PHE B 1 7 ? -4.758 15.148 -26.609 1 35.25 7 PHE B CA 1
ATOM 1798 C C . PHE B 1 7 ? -4.414 14.391 -25.328 1 35.25 7 PHE B C 1
ATOM 1800 O O . PHE B 1 7 ? -3.529 14.797 -24.578 1 35.25 7 PHE B O 1
ATOM 1807 N N . THR B 1 8 ? -5.27 14.078 -24.578 1 41.62 8 THR B N 1
ATOM 1808 C CA . THR B 1 8 ? -4.957 13.07 -23.562 1 41.62 8 THR B CA 1
ATOM 1809 C C . THR B 1 8 ? -4.242 11.875 -24.203 1 41.62 8 THR B C 1
ATOM 1811 O O . THR B 1 8 ? -4.891 10.945 -24.688 1 41.62 8 THR B O 1
ATOM 1814 N N . LYS B 1 9 ? -3.412 12 -25.172 1 38.97 9 LYS B N 1
ATOM 1815 C CA . LYS B 1 9 ? -2.879 10.883 -25.938 1 38.97 9 LYS B CA 1
ATOM 1816 C C . LYS B 1 9 ? -2.379 9.766 -25.031 1 38.97 9 LYS B C 1
ATOM 1818 O O . LYS B 1 9 ? -1.538 10 -24.156 1 38.97 9 LYS B O 1
ATOM 1823 N N . GLU B 1 10 ? -3.125 8.797 -24.656 1 48.97 10 GLU B N 1
ATOM 1824 C CA . GLU B 1 10 ? -2.604 7.539 -24.141 1 48.97 10 GLU B CA 1
ATOM 1825 C C . GLU B 1 10 ? -1.273 7.18 -24.797 1 48.97 10 GLU B C 1
ATOM 1827 O O . GLU B 1 10 ? -1.223 6.902 -26 1 48.97 10 GLU B O 1
ATOM 1832 N N . SER B 1 11 ? -0.214 7.883 -24.656 1 54.91 11 SER B N 1
ATOM 1833 C CA . SER B 1 11 ? 1.055 7.723 -25.359 1 54.91 11 SER B CA 1
ATOM 1834 C C . SER B 1 11 ? 1.401 6.246 -25.547 1 54.91 11 SER B C 1
ATOM 1836 O O . SER B 1 11 ? 1.041 5.41 -24.703 1 54.91 11 SER B O 1
ATOM 1838 N N . ARG B 1 12 ? 1.497 5.707 -26.672 1 62.44 12 ARG B N 1
ATOM 1839 C CA . ARG B 1 12 ? 1.974 4.391 -27.094 1 62.44 12 ARG B CA 1
ATOM 1840 C C . ARG B 1 12 ? 3.113 3.914 -26.203 1 62.44 12 ARG B C 1
ATOM 1842 O O . ARG B 1 12 ? 4.035 4.676 -25.891 1 62.44 12 ARG B O 1
ATOM 1849 N N . PRO B 1 13 ? 2.844 2.707 -25.578 1 73.06 13 PRO B N 1
ATOM 1850 C CA . PRO B 1 13 ? 3.959 2.207 -24.766 1 73.06 13 PRO B CA 1
ATOM 1851 C C . PRO B 1 13 ? 5.301 2.318 -25.484 1 73.06 13 PRO B C 1
ATOM 1853 O O . PRO B 1 13 ? 5.383 2.088 -26.688 1 73.06 13 PRO B O 1
ATOM 1856 N N . THR B 1 14 ? 6.238 2.814 -24.875 1 83.62 14 THR B N 1
ATOM 1857 C CA . THR B 1 14 ? 7.605 2.883 -25.391 1 83.62 14 THR B CA 1
ATOM 1858 C C . THR B 1 14 ? 8.219 1.489 -25.469 1 83.62 14 THR B C 1
ATOM 1860 O O . THR B 1 14 ? 7.648 0.52 -24.969 1 83.62 14 THR B O 1
ATOM 1863 N N . LEU B 1 15 ? 9.227 1.35 -26.203 1 87.81 15 LEU B N 1
ATOM 1864 C CA . LEU B 1 15 ? 9.961 0.09 -26.266 1 87.81 15 LEU B CA 1
ATOM 1865 C C . LEU B 1 15 ? 10.367 -0.381 -24.875 1 87.81 15 LEU B C 1
ATOM 1867 O O . LEU B 1 15 ? 10.359 -1.581 -24.594 1 87.81 15 LEU B O 1
ATOM 1871 N N . ARG B 1 16 ? 10.727 0.595 -24.062 1 88.5 16 ARG B N 1
ATOM 1872 C CA . ARG B 1 16 ? 11.062 0.282 -22.672 1 88.5 16 ARG B CA 1
ATOM 1873 C C . ARG B 1 16 ? 9.875 -0.347 -21.953 1 88.5 16 ARG B C 1
ATOM 1875 O O . ARG B 1 16 ? 10.023 -1.36 -21.266 1 88.5 16 ARG B O 1
ATOM 1882 N N . ASP B 1 17 ? 8.742 0.191 -22.156 1 90.62 17 ASP B N 1
ATOM 1883 C CA . ASP B 1 17 ? 7.535 -0.32 -21.5 1 90.62 17 ASP B CA 1
ATOM 1884 C C . ASP B 1 17 ? 7.227 -1.743 -21.969 1 90.62 17 ASP B C 1
ATOM 1886 O O . ASP B 1 17 ? 6.852 -2.596 -21.156 1 90.62 17 ASP B O 1
ATOM 1890 N N . ARG B 1 18 ? 7.387 -1.934 -23.188 1 92.38 18 ARG B N 1
ATOM 1891 C CA . ARG B 1 18 ? 7.16 -3.268 -23.734 1 92.38 18 ARG B CA 1
ATOM 1892 C C . ARG B 1 18 ? 8.156 -4.27 -23.172 1 92.38 18 ARG B C 1
ATOM 1894 O O . ARG B 1 18 ? 7.789 -5.402 -22.844 1 92.38 18 ARG B O 1
ATOM 1901 N N . ALA B 1 19 ? 9.398 -3.869 -23.141 1 94.44 19 ALA B N 1
ATOM 1902 C CA . ALA B 1 19 ? 10.422 -4.738 -22.562 1 94.44 19 ALA B CA 1
ATOM 1903 C C . ALA B 1 19 ? 10.102 -5.082 -21.125 1 94.44 19 ALA B C 1
ATOM 1905 O O . ALA B 1 19 ? 10.195 -6.246 -20.719 1 94.44 19 ALA B O 1
ATOM 1906 N N . VAL B 1 20 ? 9.703 -4.102 -20.359 1 93.5 20 VAL B N 1
ATOM 1907 C CA . VAL B 1 20 ? 9.352 -4.305 -18.969 1 93.5 20 VAL B CA 1
ATOM 1908 C C . VAL B 1 20 ? 8.219 -5.332 -18.859 1 93.5 20 VAL B C 1
ATOM 1910 O O . VAL B 1 20 ? 8.328 -6.297 -18.094 1 93.5 20 VAL B O 1
ATOM 1913 N N . GLN B 1 21 ? 7.242 -5.156 -19.625 1 92.5 21 GLN B N 1
ATOM 1914 C CA . GLN B 1 21 ? 6.07 -6.02 -19.562 1 92.5 21 GLN B CA 1
ATOM 1915 C C . GLN B 1 21 ? 6.418 -7.453 -19.953 1 92.5 21 GLN B C 1
ATOM 1917 O O . GLN B 1 21 ? 5.973 -8.406 -19.312 1 92.5 21 GLN B O 1
ATOM 1922 N N . GLN B 1 22 ? 7.156 -7.605 -20.953 1 93.12 22 GLN B N 1
ATOM 1923 C CA . GLN B 1 22 ? 7.508 -8.938 -21.438 1 93.12 22 GLN B CA 1
ATOM 1924 C C . GLN B 1 22 ? 8.391 -9.672 -20.422 1 93.12 22 GLN B C 1
ATOM 1926 O O . GLN B 1 22 ? 8.164 -10.852 -20.141 1 93.12 22 GLN B O 1
ATOM 1931 N N . ILE B 1 23 ? 9.359 -8.992 -19.891 1 93.56 23 ILE B N 1
ATOM 1932 C CA . ILE B 1 23 ? 10.25 -9.609 -18.922 1 93.56 23 ILE B CA 1
ATOM 1933 C C . ILE B 1 23 ? 9.484 -9.93 -17.641 1 93.56 23 ILE B C 1
ATOM 1935 O O . ILE B 1 23 ? 9.633 -11.008 -17.062 1 93.56 23 ILE B O 1
ATOM 1939 N N . LYS B 1 24 ? 8.688 -9.016 -17.25 1 92.38 24 LYS B N 1
ATOM 1940 C CA . LYS B 1 24 ? 7.871 -9.219 -16.062 1 92.38 24 LYS B CA 1
ATOM 1941 C C . LYS B 1 24 ? 6.977 -10.445 -16.203 1 92.38 24 LYS B C 1
ATOM 1943 O O . LYS B 1 24 ? 6.902 -11.273 -15.289 1 92.38 24 LYS B O 1
ATOM 1948 N N . ARG B 1 25 ? 6.328 -10.562 -17.328 1 88.88 25 ARG B N 1
ATOM 1949 C CA . ARG B 1 25 ? 5.469 -11.719 -17.594 1 88.88 25 ARG B CA 1
ATOM 1950 C C . ARG B 1 25 ? 6.266 -13.016 -17.531 1 88.88 25 ARG B C 1
ATOM 1952 O O . ARG B 1 25 ? 5.785 -14.023 -17 1 88.88 25 ARG B O 1
ATOM 1959 N N . ALA B 1 26 ? 7.414 -12.984 -18.094 1 89.44 26 ALA B N 1
ATOM 1960 C CA . ALA B 1 26 ? 8.258 -14.172 -18.109 1 89.44 26 ALA B CA 1
ATOM 1961 C C . ALA B 1 26 ? 8.68 -14.555 -16.688 1 89.44 26 ALA B C 1
ATOM 1963 O O . ALA B 1 26 ? 8.766 -15.742 -16.359 1 89.44 26 ALA B O 1
ATOM 1964 N N . ILE B 1 27 ? 8.906 -13.602 -15.852 1 88.75 27 ILE B N 1
ATOM 1965 C CA . ILE B 1 27 ? 9.297 -13.844 -14.469 1 88.75 27 ILE B CA 1
ATOM 1966 C C . ILE B 1 27 ? 8.109 -14.391 -13.688 1 88.75 27 ILE B C 1
ATOM 1968 O O . ILE B 1 27 ? 8.219 -15.438 -13.031 1 88.75 27 ILE B O 1
ATOM 1972 N N . LEU B 1 28 ? 6.965 -13.82 -13.867 1 86.25 28 LEU B N 1
ATOM 1973 C CA . LEU B 1 28 ? 5.801 -14.133 -13.047 1 86.25 28 LEU B CA 1
ATOM 1974 C C . LEU B 1 28 ? 5.164 -15.445 -13.484 1 86.25 28 LEU B C 1
ATOM 1976 O O . LEU B 1 28 ? 4.516 -16.125 -12.688 1 86.25 28 LEU B O 1
ATOM 1980 N N . SER B 1 29 ? 5.398 -15.828 -14.742 1 83.75 29 SER B N 1
ATOM 1981 C CA . SER B 1 29 ? 4.875 -17.094 -15.234 1 83.75 29 SER B CA 1
ATOM 1982 C C . SER B 1 29 ? 5.797 -18.266 -14.883 1 83.75 29 SER B C 1
ATOM 1984 O O . SER B 1 29 ? 5.438 -19.422 -15.062 1 83.75 29 SER B O 1
ATOM 1986 N N . GLY B 1 30 ? 7.012 -17.891 -14.438 1 83.5 30 GLY B N 1
ATOM 1987 C CA . GLY B 1 30 ? 7.969 -18.922 -14.078 1 83.5 30 GLY B CA 1
ATOM 1988 C C . GLY B 1 30 ? 8.867 -19.328 -15.227 1 83.5 30 GLY B C 1
ATOM 1989 O O . GLY B 1 30 ? 9.734 -20.188 -15.07 1 83.5 30 GLY B O 1
ATOM 1990 N N . LYS B 1 31 ? 8.656 -18.75 -16.328 1 84.94 31 LYS B N 1
ATOM 1991 C CA . LYS B 1 31 ? 9.523 -19.047 -17.469 1 84.94 31 LYS B CA 1
ATOM 1992 C C . LYS B 1 31 ? 10.969 -18.656 -17.172 1 84.94 31 LYS B C 1
ATOM 1994 O O . LYS B 1 31 ? 11.898 -19.328 -17.625 1 84.94 31 LYS B O 1
ATOM 1999 N N . LEU B 1 32 ? 11.117 -17.609 -16.469 1 86.69 32 LEU B N 1
ATOM 2000 C CA . LEU B 1 32 ? 12.414 -17.25 -15.914 1 86.69 32 LEU B CA 1
ATOM 2001 C C . LEU B 1 32 ? 12.477 -17.562 -14.422 1 86.69 32 LEU B C 1
ATOM 2003 O O . LEU B 1 32 ? 11.617 -17.125 -13.656 1 86.69 32 LEU B O 1
ATOM 2007 N N . LYS B 1 33 ? 13.398 -18.266 -14.031 1 83.69 33 LYS B N 1
ATOM 2008 C CA . LYS B 1 33 ? 13.469 -18.797 -12.672 1 83.69 33 LYS B CA 1
ATOM 2009 C C . LYS B 1 33 ? 14.031 -17.75 -11.703 1 83.69 33 LYS B C 1
ATOM 2011 O O . LYS B 1 33 ? 14.961 -17.031 -12.047 1 83.69 33 LYS B O 1
ATOM 2016 N N . SER B 1 34 ? 13.586 -17.828 -10.484 1 85.62 34 SER B N 1
ATOM 2017 C CA . SER B 1 34 ? 14.109 -16.953 -9.445 1 85.62 34 SER B CA 1
ATOM 2018 C C . SER B 1 34 ? 15.609 -17.156 -9.258 1 85.62 34 SER B C 1
ATOM 2020 O O . SER B 1 34 ? 16.094 -18.297 -9.305 1 85.62 34 SER B O 1
ATOM 2022 N N . GLY B 1 35 ? 16.297 -16.078 -9.117 1 88.25 35 GLY B N 1
ATOM 2023 C CA . GLY B 1 35 ? 17.734 -16.141 -8.875 1 88.25 35 GLY B CA 1
ATOM 2024 C C . GLY B 1 35 ? 18.547 -16.234 -10.148 1 88.25 35 GLY B C 1
ATOM 2025 O O . GLY B 1 35 ? 19.766 -16.047 -10.117 1 88.25 35 GLY B O 1
ATOM 2026 N N . SER B 1 36 ? 17.922 -16.469 -11.25 1 91 36 SER B N 1
ATOM 2027 C CA . SER B 1 36 ? 18.641 -16.609 -12.508 1 91 36 SER B CA 1
ATOM 2028 C C . SER B 1 36 ? 19.141 -15.266 -13.016 1 91 36 SER B C 1
ATOM 2030 O O . SER B 1 36 ? 18.531 -14.234 -12.734 1 91 36 SER B O 1
ATOM 2032 N N . ARG B 1 37 ? 20.188 -15.32 -13.719 1 94.06 37 ARG B N 1
ATOM 2033 C CA . ARG B 1 37 ? 20.781 -14.125 -14.32 1 94.06 37 ARG B CA 1
ATOM 2034 C C . ARG B 1 37 ? 20.016 -13.711 -15.57 1 94.06 37 ARG B C 1
ATOM 2036 O O . ARG B 1 37 ? 19.625 -14.562 -16.375 1 94.06 37 ARG B O 1
ATOM 2043 N N . LEU B 1 38 ? 19.75 -12.469 -15.68 1 95.31 38 LEU B N 1
ATOM 2044 C CA . LEU B 1 38 ? 19.172 -11.906 -16.891 1 95.31 38 LEU B CA 1
ATOM 2045 C C . LEU B 1 38 ? 20.266 -11.422 -17.844 1 95.31 38 LEU B C 1
ATOM 2047 O O . LEU B 1 38 ? 21 -10.484 -17.531 1 95.31 38 LEU B O 1
ATOM 2051 N N . ILE B 1 39 ? 20.359 -12.023 -18.969 1 94.12 39 ILE B N 1
ATOM 2052 C CA . ILE B 1 39 ? 21.375 -11.695 -19.953 1 94.12 39 ILE B CA 1
ATOM 2053 C C . ILE B 1 39 ? 20.797 -10.766 -21.016 1 94.12 39 ILE B C 1
ATOM 2055 O O . ILE B 1 39 ? 19.922 -11.172 -21.797 1 94.12 39 ILE B O 1
ATOM 2059 N N . GLU B 1 40 ? 21.281 -9.547 -21 1 93.75 40 GLU B N 1
ATOM 2060 C CA . GLU B 1 40 ? 20.75 -8.5 -21.859 1 93.75 40 GLU B CA 1
ATOM 2061 C C . GLU B 1 40 ? 20.703 -8.961 -23.312 1 93.75 40 GLU B C 1
ATOM 2063 O O . GLU B 1 40 ? 19.703 -8.766 -24 1 93.75 40 GLU B O 1
ATOM 2068 N N . GLN B 1 41 ? 21.812 -9.594 -23.812 1 93.62 41 GLN B N 1
ATOM 2069 C CA . GLN B 1 41 ? 21.922 -10.016 -25.203 1 93.62 41 GLN B CA 1
ATOM 2070 C C . GLN B 1 41 ? 20.859 -11.047 -25.547 1 93.62 41 GLN B C 1
ATOM 2072 O O . GLN B 1 41 ? 20.203 -10.945 -26.578 1 93.62 41 GLN B O 1
ATOM 2077 N N . GLU B 1 42 ? 20.672 -12 -24.719 1 94.75 42 GLU B N 1
ATOM 2078 C CA . GLU B 1 42 ? 19.688 -13.055 -24.953 1 94.75 42 GLU B CA 1
ATOM 2079 C C . GLU B 1 42 ? 18.266 -12.492 -25 1 94.75 42 GLU B C 1
ATOM 2081 O O . GLU B 1 42 ? 17.469 -12.859 -25.859 1 94.75 42 GLU B O 1
ATOM 2086 N N . LEU B 1 43 ? 17.969 -11.633 -24.062 1 95.31 43 LEU B N 1
ATOM 2087 C CA . LEU B 1 43 ? 16.625 -11.055 -23.969 1 95.31 43 LEU B CA 1
ATOM 2088 C C . LEU B 1 43 ? 16.359 -10.141 -25.156 1 95.31 43 LEU B C 1
ATOM 2090 O O . LEU B 1 43 ? 15.25 -10.133 -25.703 1 95.31 43 LEU B O 1
ATOM 2094 N N . SER B 1 44 ? 17.375 -9.367 -25.5 1 95.19 44 SER B N 1
ATOM 2095 C CA . SER B 1 44 ? 17.266 -8.508 -26.672 1 95.19 44 SER B CA 1
ATOM 2096 C C . SER B 1 44 ? 16.922 -9.32 -27.922 1 95.19 44 SER B C 1
ATOM 2098 O O . SER B 1 44 ? 16.016 -8.953 -28.688 1 95.19 44 SER B O 1
ATOM 2100 N N . GLU B 1 45 ? 17.578 -10.43 -28.172 1 95.12 45 GLU B N 1
ATOM 2101 C CA . GLU B 1 45 ? 17.359 -11.297 -29.328 1 95.12 45 GLU B CA 1
ATOM 2102 C C . GLU B 1 45 ? 15.977 -11.922 -29.297 1 95.12 45 GLU B C 1
ATOM 2104 O O . GLU B 1 45 ? 15.258 -11.906 -30.297 1 95.12 45 GLU B O 1
ATOM 2109 N N . LYS B 1 46 ? 15.578 -12.32 -28.172 1 93.69 46 LYS B N 1
ATOM 2110 C CA . LYS B 1 46 ? 14.289 -12.984 -28.031 1 93.69 46 LYS B CA 1
ATOM 2111 C C . LYS B 1 46 ? 13.141 -12 -28.25 1 93.69 46 LYS B C 1
ATOM 2113 O O . LYS B 1 46 ? 12.086 -12.375 -28.766 1 93.69 46 LYS B O 1
ATOM 2118 N N . MET B 1 47 ? 13.375 -10.758 -27.875 1 94.12 47 MET B N 1
ATOM 2119 C CA . MET B 1 47 ? 12.289 -9.781 -27.906 1 94.12 47 MET B CA 1
ATOM 2120 C C . MET B 1 47 ? 12.359 -8.93 -29.172 1 94.12 47 MET B C 1
ATOM 2122 O O . MET B 1 47 ? 11.484 -8.094 -29.406 1 94.12 47 MET B O 1
ATOM 2126 N N . GLY B 1 48 ? 13.391 -9.07 -29.906 1 94.25 48 GLY B N 1
ATOM 2127 C CA . GLY B 1 48 ? 13.539 -8.312 -31.125 1 94.25 48 GLY B CA 1
ATOM 2128 C C . GLY B 1 48 ? 13.75 -6.828 -30.891 1 94.25 48 GLY B C 1
ATOM 2129 O O . GLY B 1 48 ? 13.141 -5.996 -31.578 1 94.25 48 GLY B O 1
ATOM 2130 N N . MET B 1 49 ? 14.516 -6.566 -29.891 1 93.62 49 MET B N 1
ATOM 2131 C CA . MET B 1 49 ? 14.805 -5.176 -29.562 1 93.62 49 MET B CA 1
ATOM 2132 C C . MET B 1 49 ? 16.297 -4.973 -29.328 1 93.62 49 MET B C 1
ATOM 2134 O O . MET B 1 49 ? 17.031 -5.941 -29.125 1 93.62 49 MET B O 1
ATOM 2138 N N . SER B 1 50 ? 16.672 -3.703 -29.391 1 92.44 50 SER B N 1
ATOM 2139 C CA . SER B 1 50 ? 18.062 -3.391 -29.047 1 92.44 50 SER B CA 1
ATOM 2140 C C . SER B 1 50 ? 18.312 -3.592 -27.547 1 92.44 50 SER B C 1
ATOM 2142 O O . SER B 1 50 ? 17.375 -3.771 -26.781 1 92.44 50 SER B O 1
ATOM 2144 N N . ARG B 1 51 ? 19.562 -3.557 -27.172 1 92.5 51 ARG B N 1
ATOM 2145 C CA . ARG B 1 51 ? 19.922 -3.791 -25.781 1 92.5 51 ARG B CA 1
ATOM 2146 C C . ARG B 1 51 ? 19.531 -2.611 -24.906 1 92.5 51 ARG B C 1
ATOM 2148 O O . ARG B 1 51 ? 19.297 -2.777 -23.703 1 92.5 51 ARG B O 1
ATOM 2155 N N . PHE B 1 52 ? 19.438 -1.537 -25.484 1 91.38 52 PHE B N 1
ATOM 2156 C CA . PHE B 1 52 ? 19.203 -0.331 -24.703 1 91.38 52 PHE B CA 1
ATOM 2157 C C . PHE B 1 52 ? 17.859 -0.412 -23.969 1 91.38 52 PHE B C 1
ATOM 2159 O O . PHE B 1 52 ? 17.797 -0.299 -22.75 1 91.38 52 PHE B O 1
ATOM 2166 N N . PRO B 1 53 ? 16.719 -0.608 -24.641 1 93.5 53 PRO B N 1
ATOM 2167 C CA . PRO B 1 53 ? 15.445 -0.713 -23.938 1 93.5 53 PRO B CA 1
ATOM 2168 C C . PRO B 1 53 ? 15.43 -1.853 -22.906 1 93.5 53 PRO B C 1
ATOM 2170 O O . PRO B 1 53 ? 14.766 -1.752 -21.875 1 93.5 53 PRO B O 1
ATOM 2173 N N . VAL B 1 54 ? 16.141 -2.869 -23.156 1 94.56 54 VAL B N 1
ATOM 2174 C CA . VAL B 1 54 ? 16.219 -4 -22.234 1 94.56 54 VAL B CA 1
ATOM 2175 C C . VAL B 1 54 ? 16.938 -3.58 -20.953 1 94.56 54 VAL B C 1
ATOM 2177 O O . VAL B 1 54 ? 16.469 -3.871 -19.844 1 94.56 54 VAL B O 1
ATOM 2180 N N . ARG B 1 55 ? 17.984 -2.893 -21.125 1 91.06 55 ARG B N 1
ATOM 2181 C CA . ARG B 1 55 ? 18.719 -2.391 -19.969 1 91.06 55 ARG B CA 1
ATOM 2182 C C . ARG B 1 55 ? 17.875 -1.43 -19.156 1 91.06 55 ARG B C 1
ATOM 2184 O O . ARG B 1 55 ? 17.906 -1.474 -17.922 1 91.06 55 ARG B O 1
ATOM 2191 N N . GLU B 1 56 ? 17.172 -0.662 -19.812 1 91.44 56 GLU B N 1
ATOM 2192 C CA . GLU B 1 56 ? 16.281 0.27 -19.125 1 91.44 56 GLU B CA 1
ATOM 2193 C C . GLU B 1 56 ? 15.188 -0.472 -18.359 1 91.44 56 GLU B C 1
ATOM 2195 O O . GLU B 1 56 ? 14.773 -0.046 -17.281 1 91.44 56 GLU B O 1
ATOM 2200 N N . ALA B 1 57 ? 14.758 -1.471 -18.938 1 93.94 57 ALA B N 1
ATOM 2201 C CA . ALA B 1 57 ? 13.719 -2.279 -18.297 1 93.94 57 ALA B CA 1
ATOM 2202 C C . ALA B 1 57 ? 14.211 -2.875 -16.984 1 93.94 57 ALA B C 1
ATOM 2204 O O . ALA B 1 57 ? 13.438 -3 -16.031 1 93.94 57 ALA B O 1
ATOM 2205 N N . PHE B 1 58 ? 15.5 -3.188 -16.969 1 94 58 PHE B N 1
ATOM 2206 C CA . PHE B 1 58 ? 16.062 -3.762 -15.75 1 94 58 PHE B CA 1
ATOM 2207 C C . PHE B 1 58 ? 15.93 -2.791 -14.578 1 94 58 PHE B C 1
ATOM 2209 O O . PHE B 1 58 ? 15.586 -3.195 -13.469 1 94 58 PHE B O 1
ATOM 2216 N N . ALA B 1 59 ? 16.125 -1.584 -14.867 1 89.88 59 ALA B N 1
ATOM 2217 C CA . ALA B 1 59 ? 16.031 -0.571 -13.82 1 89.88 59 ALA B CA 1
ATOM 2218 C C . ALA B 1 59 ? 14.602 -0.476 -13.289 1 89.88 59 ALA B C 1
ATOM 2220 O O . ALA B 1 59 ? 14.391 -0.38 -12.078 1 89.88 59 ALA B O 1
ATOM 2221 N N . SER B 1 60 ? 13.664 -0.5 -14.18 1 90.5 60 SER B N 1
ATOM 2222 C CA . SER B 1 60 ? 12.258 -0.452 -13.797 1 90.5 60 SER B CA 1
ATOM 2223 C C . SER B 1 60 ? 11.867 -1.681 -12.977 1 90.5 60 SER B C 1
ATOM 2225 O O . SER B 1 60 ? 11.188 -1.564 -11.961 1 90.5 60 SER B O 1
ATOM 2227 N N . LEU B 1 61 ? 12.328 -2.768 -13.438 1 93.06 61 LEU B N 1
ATOM 2228 C CA . LEU B 1 61 ? 12 -4.027 -12.781 1 93.06 61 LEU B CA 1
ATOM 2229 C C . LEU B 1 61 ? 12.68 -4.113 -11.414 1 93.06 61 LEU B C 1
ATOM 2231 O O . LEU B 1 61 ? 12.156 -4.754 -10.5 1 93.06 61 LEU B O 1
ATOM 2235 N N . GLU B 1 62 ? 13.828 -3.457 -11.281 1 90.94 62 GLU B N 1
ATOM 2236 C CA . GLU B 1 62 ? 14.492 -3.375 -9.984 1 90.94 62 GLU B CA 1
ATOM 2237 C C . GLU B 1 62 ? 13.672 -2.551 -9 1 90.94 62 GLU B C 1
ATOM 2239 O O . GLU B 1 62 ? 13.516 -2.938 -7.836 1 90.94 62 GLU B O 1
ATOM 2244 N N . CYS B 1 63 ? 13.109 -1.522 -9.5 1 84.06 63 CYS B N 1
ATOM 2245 C CA . CYS B 1 63 ? 12.266 -0.673 -8.672 1 84.06 63 CYS B CA 1
ATOM 2246 C C . CYS B 1 63 ? 11.031 -1.43 -8.195 1 84.06 63 CYS B C 1
ATOM 2248 O O . CYS B 1 63 ? 10.555 -1.212 -7.078 1 84.06 63 CYS B O 1
ATOM 2250 N N . GLU B 1 64 ? 10.633 -2.381 -8.984 1 86.38 64 GLU B N 1
ATOM 2251 C CA . GLU B 1 64 ? 9.453 -3.172 -8.648 1 86.38 64 GLU B CA 1
ATOM 2252 C C . GLU B 1 64 ? 9.812 -4.352 -7.754 1 86.38 64 GLU B C 1
ATOM 2254 O O . GLU B 1 64 ? 8.93 -5.074 -7.281 1 86.38 64 GLU B O 1
ATOM 2259 N N . GLY B 1 65 ? 11.141 -4.527 -7.641 1 87.62 65 GLY B N 1
ATOM 2260 C CA . GLY B 1 65 ? 11.602 -5.586 -6.754 1 87.62 65 GLY B CA 1
ATOM 2261 C C . GLY B 1 65 ? 11.727 -6.93 -7.449 1 87.62 65 GLY B C 1
ATOM 2262 O O . GLY B 1 65 ? 11.961 -7.949 -6.801 1 87.62 65 GLY B O 1
ATOM 2263 N N . LEU B 1 66 ? 11.625 -6.992 -8.734 1 91.94 66 LEU B N 1
ATOM 2264 C CA . LEU B 1 66 ? 11.648 -8.234 -9.492 1 91.94 66 LEU B CA 1
ATOM 2265 C C . LEU B 1 66 ? 13.078 -8.609 -9.867 1 91.94 66 LEU B C 1
ATOM 2267 O O . LEU B 1 66 ? 13.383 -9.789 -10.078 1 91.94 66 LEU B O 1
ATOM 2271 N N . VAL B 1 67 ? 13.906 -7.523 -9.977 1 93.56 67 VAL B N 1
ATOM 2272 C CA . VAL B 1 67 ? 15.273 -7.707 -10.438 1 93.56 67 VAL B CA 1
ATOM 2273 C C . VAL B 1 67 ? 16.25 -7.043 -9.461 1 93.56 67 VAL B C 1
ATOM 2275 O O . VAL B 1 67 ? 15.93 -5.996 -8.891 1 93.56 67 VAL B O 1
ATOM 2278 N N . THR B 1 68 ? 17.281 -7.621 -9.203 1 91.88 68 THR B N 1
ATOM 2279 C CA . THR B 1 68 ? 18.391 -7.039 -8.461 1 91.88 68 THR B CA 1
ATOM 2280 C C . THR B 1 68 ? 19.609 -6.848 -9.359 1 91.88 68 THR B C 1
ATOM 2282 O O . THR B 1 68 ? 20.047 -7.789 -10.023 1 91.88 68 THR B O 1
ATOM 2285 N N . ILE B 1 69 ? 20.078 -5.691 -9.383 1 93.12 69 ILE B N 1
ATOM 2286 C CA . ILE B 1 69 ? 21.25 -5.402 -10.18 1 93.12 69 ILE B CA 1
ATOM 2287 C C . ILE B 1 69 ? 22.5 -5.41 -9.289 1 93.12 69 ILE B C 1
ATOM 2289 O O . ILE B 1 69 ? 22.578 -4.652 -8.32 1 93.12 69 ILE B O 1
ATOM 2293 N N . GLU B 1 70 ? 23.359 -6.266 -9.516 1 91.81 70 GLU B N 1
ATOM 2294 C CA . GLU B 1 70 ? 24.609 -6.355 -8.781 1 91.81 70 GLU B CA 1
ATOM 2295 C C . GLU B 1 70 ? 25.766 -5.746 -9.57 1 91.81 70 GLU B C 1
ATOM 2297 O O . GLU B 1 70 ? 25.984 -6.109 -10.727 1 91.81 70 GLU B O 1
ATOM 2302 N N . PRO B 1 71 ? 26.438 -4.887 -8.914 1 89.62 71 PRO B N 1
ATOM 2303 C CA . PRO B 1 71 ? 27.578 -4.281 -9.609 1 89.62 71 PRO B CA 1
ATOM 2304 C C . PRO B 1 71 ? 28.562 -5.32 -10.148 1 89.62 71 PRO B C 1
ATOM 2306 O O . PRO B 1 71 ? 28.906 -6.27 -9.438 1 89.62 71 PRO B O 1
ATOM 2309 N N . TYR B 1 72 ? 28.922 -5.164 -11.359 1 90.44 72 TYR B N 1
ATOM 2310 C CA . TYR B 1 72 ? 29.938 -5.934 -12.062 1 90.44 72 TYR B CA 1
ATOM 2311 C C . TYR B 1 72 ? 29.484 -7.375 -12.281 1 90.44 72 TYR B C 1
ATOM 2313 O O . TYR B 1 72 ? 30.234 -8.195 -12.828 1 90.44 72 TYR B O 1
ATOM 2321 N N . LYS B 1 73 ? 28.344 -7.82 -11.773 1 92.06 73 LYS B N 1
ATOM 2322 C CA . LYS B 1 73 ? 27.844 -9.188 -11.953 1 92.06 73 LYS B CA 1
ATOM 2323 C C . LYS B 1 73 ? 26.656 -9.219 -12.906 1 92.06 73 LYS B C 1
ATOM 2325 O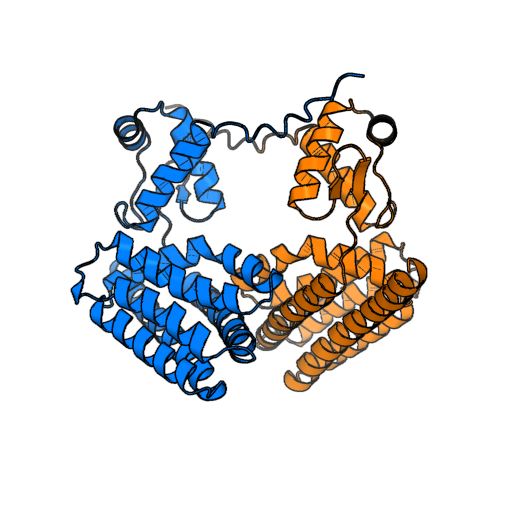 O . LYS B 1 73 ? 26.5 -10.164 -13.68 1 92.06 73 LYS B O 1
ATOM 2330 N N . GLY B 1 74 ? 25.812 -8.125 -12.82 1 93.75 74 GLY B N 1
ATOM 2331 C CA . GLY B 1 74 ? 24.672 -8.078 -13.727 1 93.75 74 GLY B CA 1
ATOM 2332 C C . GLY B 1 74 ? 23.328 -8.055 -13.016 1 93.75 74 GLY B C 1
ATOM 2333 O O . GLY B 1 74 ? 23.25 -7.672 -11.844 1 93.75 74 GLY B O 1
ATOM 2334 N N . ALA B 1 75 ? 22.281 -8.383 -13.797 1 95.19 75 ALA B N 1
ATOM 2335 C CA . ALA B 1 75 ? 20.922 -8.367 -13.289 1 95.19 75 ALA B CA 1
ATOM 2336 C C . ALA B 1 75 ? 20.422 -9.781 -13.016 1 95.19 75 ALA B C 1
ATOM 2338 O O . ALA B 1 75 ? 20.656 -10.695 -13.805 1 95.19 75 ALA B O 1
ATOM 2339 N N . PHE B 1 76 ? 19.797 -9.961 -11.852 1 95 76 PHE B N 1
ATOM 2340 C CA . PHE B 1 76 ? 19.25 -11.25 -11.445 1 95 76 PHE B CA 1
ATOM 2341 C C . PHE B 1 76 ? 17.781 -11.125 -11.055 1 95 76 PHE B C 1
ATOM 2343 O O . PHE B 1 76 ? 17.359 -10.078 -10.562 1 95 76 PHE B O 1
ATOM 2350 N N . ILE B 1 77 ? 17.047 -12.188 -11.328 1 92.69 77 ILE B N 1
ATOM 2351 C CA . ILE B 1 77 ? 15.688 -12.234 -10.805 1 92.69 77 ILE B CA 1
ATOM 2352 C C . ILE B 1 77 ? 15.719 -12.344 -9.281 1 92.69 77 ILE B C 1
ATOM 2354 O O . ILE B 1 77 ? 16.438 -13.18 -8.727 1 92.69 77 ILE B O 1
ATOM 2358 N N . SER B 1 78 ? 14.938 -11.562 -8.633 1 90.12 78 SER B N 1
ATOM 2359 C CA . SER B 1 78 ? 14.969 -11.461 -7.176 1 90.12 78 SER B CA 1
ATOM 2360 C C . SER B 1 78 ? 14.414 -12.727 -6.52 1 90.12 78 SER B C 1
ATOM 2362 O O . SER B 1 78 ? 13.484 -13.344 -7.039 1 90.12 78 SER B O 1
ATOM 2364 N N . ILE B 1 79 ? 15.031 -13.094 -5.398 1 88.44 79 ILE B N 1
ATOM 2365 C CA . ILE B 1 79 ? 14.539 -14.148 -4.523 1 88.44 79 ILE B CA 1
ATOM 2366 C C . ILE B 1 79 ? 14.188 -13.57 -3.156 1 88.44 79 ILE B C 1
ATOM 2368 O O . ILE B 1 79 ? 15.07 -13.109 -2.424 1 88.44 79 ILE B O 1
ATOM 2372 N N . PRO B 1 80 ? 12.961 -13.578 -2.898 1 91.12 80 PRO B N 1
ATOM 2373 C CA . PRO B 1 80 ? 12.609 -13.086 -1.565 1 91.12 80 PRO B CA 1
ATOM 2374 C C . PRO B 1 80 ? 13.25 -13.906 -0.445 1 91.12 80 PRO B C 1
ATOM 2376 O O . PRO B 1 80 ? 13.203 -15.133 -0.473 1 91.12 80 PRO B O 1
ATOM 2379 N N . ASP B 1 81 ? 13.852 -13.227 0.488 1 92.75 81 ASP B N 1
ATOM 2380 C CA . ASP B 1 81 ? 14.438 -13.938 1.622 1 92.75 81 ASP B CA 1
ATOM 2381 C C . ASP B 1 81 ? 13.391 -14.203 2.705 1 92.75 81 ASP B C 1
ATOM 2383 O O . ASP B 1 81 ? 12.211 -13.875 2.531 1 92.75 81 ASP B O 1
ATOM 2387 N N . SER B 1 82 ? 13.789 -14.836 3.791 1 96.12 82 SER B N 1
ATOM 2388 C CA . SER B 1 82 ? 12.867 -15.234 4.852 1 96.12 82 SER B CA 1
ATOM 2389 C C . SER B 1 82 ? 12.148 -14.031 5.449 1 96.12 82 SER B C 1
ATOM 2391 O O . SER B 1 82 ? 10.953 -14.094 5.734 1 96.12 82 SER B O 1
ATOM 2393 N N . THR B 1 83 ? 12.867 -12.969 5.656 1 96.31 83 THR B N 1
ATOM 2394 C CA . THR B 1 83 ? 12.266 -11.766 6.227 1 96.31 83 THR B CA 1
ATOM 2395 C C . THR B 1 83 ? 11.188 -11.211 5.305 1 96.31 83 THR B C 1
ATOM 2397 O O . THR B 1 83 ? 10.086 -10.875 5.754 1 96.31 83 THR B O 1
ATOM 2400 N N . GLU B 1 84 ? 11.477 -11.164 4.027 1 94.25 84 GLU B N 1
ATOM 2401 C CA . GLU B 1 84 ? 10.516 -10.664 3.049 1 94.25 84 GLU B CA 1
ATOM 2402 C C . GLU B 1 84 ? 9.266 -11.547 3.004 1 94.25 84 GLU B C 1
ATOM 2404 O O . GLU B 1 84 ? 8.148 -11.039 2.879 1 94.25 84 GLU B O 1
ATOM 2409 N N . ILE B 1 85 ? 9.492 -12.805 3.076 1 96.81 85 ILE B N 1
ATOM 2410 C CA . ILE B 1 85 ? 8.375 -13.75 3.076 1 96.81 85 ILE B CA 1
ATOM 2411 C C . ILE B 1 85 ? 7.477 -13.484 4.281 1 96.81 85 ILE B C 1
ATOM 2413 O O . ILE B 1 85 ? 6.27 -13.289 4.129 1 96.81 85 ILE B O 1
ATOM 2417 N N . VAL B 1 86 ? 8.062 -13.406 5.43 1 97.75 86 VAL B N 1
ATOM 2418 C CA . VAL B 1 86 ? 7.316 -13.234 6.672 1 97.75 86 VAL B CA 1
ATOM 2419 C C . VAL B 1 86 ? 6.562 -11.906 6.633 1 97.75 86 VAL B C 1
ATOM 2421 O O . VAL B 1 86 ? 5.359 -11.859 6.898 1 97.75 86 VAL B O 1
ATOM 2424 N N . GLU B 1 87 ? 7.25 -10.883 6.309 1 97.88 87 GLU B N 1
ATOM 2425 C CA . GLU B 1 87 ? 6.66 -9.547 6.32 1 97.88 87 GLU B CA 1
ATOM 2426 C C . GLU B 1 87 ? 5.531 -9.43 5.301 1 97.88 87 GLU B C 1
ATOM 2428 O O . GLU B 1 87 ? 4.488 -8.836 5.582 1 97.88 87 GLU B O 1
ATOM 2433 N N . THR B 1 88 ? 5.738 -9.969 4.113 1 97.5 88 THR B N 1
ATOM 2434 C CA . THR B 1 88 ? 4.73 -9.891 3.064 1 97.5 88 THR B CA 1
ATOM 2435 C C . THR B 1 88 ? 3.465 -10.641 3.471 1 97.5 88 THR B C 1
ATOM 2437 O O . THR B 1 88 ? 2.355 -10.117 3.336 1 97.5 88 THR B O 1
ATOM 2440 N N . TYR B 1 89 ? 3.607 -11.812 3.988 1 98.19 89 TYR B N 1
ATOM 2441 C CA . TYR B 1 89 ? 2.449 -12.617 4.363 1 98.19 89 TYR B CA 1
ATOM 2442 C C . TYR B 1 89 ? 1.702 -11.984 5.531 1 98.19 89 TYR B C 1
ATOM 2444 O O . TYR B 1 89 ? 0.477 -12.086 5.621 1 98.19 89 TYR B O 1
ATOM 2452 N N . GLU B 1 90 ? 2.445 -11.367 6.422 1 97.88 90 GLU B N 1
ATOM 2453 C CA . GLU B 1 90 ? 1.803 -10.672 7.535 1 97.88 90 GLU B CA 1
ATOM 2454 C C . GLU B 1 90 ? 0.869 -9.578 7.031 1 97.88 90 GLU B C 1
ATOM 2456 O O . GLU B 1 90 ? -0.251 -9.43 7.527 1 97.88 90 GLU B O 1
ATOM 2461 N N . ILE B 1 91 ? 1.306 -8.812 6.082 1 98.19 91 ILE B N 1
ATOM 2462 C CA . ILE B 1 91 ? 0.496 -7.715 5.566 1 98.19 91 ILE B CA 1
ATOM 2463 C C . ILE B 1 91 ? -0.628 -8.273 4.695 1 98.19 91 ILE B C 1
ATOM 2465 O O . ILE B 1 91 ? -1.743 -7.742 4.699 1 98.19 91 ILE B O 1
ATOM 2469 N N . ARG B 1 92 ? -0.386 -9.305 3.875 1 98.44 92 ARG B N 1
ATOM 2470 C CA . ARG B 1 92 ? -1.459 -9.977 3.15 1 98.44 92 ARG B CA 1
ATOM 2471 C C . ARG B 1 92 ? -2.58 -10.398 4.094 1 98.44 92 ARG B C 1
ATOM 2473 O O . ARG B 1 92 ? -3.754 -10.117 3.838 1 98.44 92 ARG B O 1
ATOM 2480 N N . GLU B 1 93 ? -2.143 -11.109 5.203 1 98.12 93 GLU B N 1
ATOM 2481 C CA . GLU B 1 93 ? -3.135 -11.578 6.172 1 98.12 93 GLU B CA 1
ATOM 2482 C C . GLU B 1 93 ? -3.984 -10.422 6.688 1 98.12 93 GLU B C 1
ATOM 2484 O O . GLU B 1 93 ? -5.211 -10.531 6.766 1 98.12 93 GLU B O 1
ATOM 2489 N N . LEU B 1 94 ? -3.314 -9.383 7.023 1 97.75 94 LEU B N 1
ATOM 2490 C CA . LEU B 1 94 ? -3.986 -8.219 7.59 1 97.75 94 LEU B CA 1
ATOM 2491 C C . LEU B 1 94 ? -4.996 -7.645 6.605 1 97.75 94 LEU B C 1
ATOM 2493 O O . LEU B 1 94 ? -6.172 -7.48 6.938 1 97.75 94 LEU B O 1
ATOM 2497 N N . LEU B 1 95 ? -4.605 -7.371 5.406 1 98.44 95 LEU B N 1
ATOM 2498 C CA . LEU B 1 95 ? -5.438 -6.699 4.414 1 98.44 95 LEU B CA 1
ATOM 2499 C C . LEU B 1 95 ? -6.512 -7.641 3.881 1 98.44 95 LEU B C 1
ATOM 2501 O O . LEU B 1 95 ? -7.676 -7.258 3.76 1 98.44 95 LEU B O 1
ATOM 2505 N N . GLU B 1 96 ? -6.16 -8.867 3.52 1 98.56 96 GLU B N 1
ATOM 2506 C CA . GLU B 1 96 ? -7.098 -9.789 2.885 1 98.56 96 GLU B CA 1
ATOM 2507 C C . GLU B 1 96 ? -8.156 -10.266 3.873 1 98.56 96 GLU B C 1
ATOM 2509 O O . GLU B 1 96 ? -9.312 -10.477 3.496 1 98.56 96 GLU B O 1
ATOM 2514 N N . ALA B 1 97 ? -7.754 -10.492 5.16 1 98 97 ALA B N 1
ATOM 2515 C CA . ALA B 1 97 ? -8.758 -10.852 6.156 1 98 97 ALA B CA 1
ATOM 2516 C C . ALA B 1 97 ? -9.773 -9.727 6.352 1 98 97 ALA B C 1
ATOM 2518 O O . ALA B 1 97 ? -10.969 -9.977 6.477 1 98 97 ALA B O 1
ATOM 2519 N N . HIS B 1 98 ? -9.25 -8.492 6.422 1 97.75 98 HIS B N 1
ATOM 2520 C CA . HIS B 1 98 ? -10.156 -7.355 6.551 1 97.75 98 HIS B CA 1
ATOM 2521 C C . HIS B 1 98 ? -11.047 -7.219 5.32 1 97.75 98 HIS B C 1
ATOM 2523 O O . HIS B 1 98 ? -12.25 -6.973 5.445 1 97.75 98 HIS B O 1
ATOM 2529 N N . ALA B 1 99 ? -10.477 -7.41 4.156 1 98.12 99 ALA B N 1
ATOM 2530 C CA . ALA B 1 99 ? -11.242 -7.367 2.91 1 98.12 99 ALA B CA 1
ATOM 2531 C C . ALA B 1 99 ? -12.367 -8.398 2.92 1 98.12 99 ALA B C 1
ATOM 2533 O O . ALA B 1 99 ? -13.492 -8.102 2.533 1 98.12 99 ALA B O 1
ATOM 2534 N N . LEU B 1 100 ? -12.008 -9.578 3.354 1 97.88 100 LEU B N 1
ATOM 2535 C CA . LEU B 1 100 ? -13 -10.656 3.418 1 97.88 100 LEU B CA 1
ATOM 2536 C C . LEU B 1 100 ? -14.148 -10.281 4.344 1 97.88 100 LEU B C 1
ATOM 2538 O O . LEU B 1 100 ? -15.32 -10.461 3.994 1 97.88 100 LEU B O 1
ATOM 2542 N N . SER B 1 101 ? -13.82 -9.766 5.516 1 97.25 101 SER B N 1
ATOM 2543 C CA . SER B 1 101 ? -14.836 -9.352 6.473 1 97.25 101 SER B CA 1
ATOM 2544 C C . SER B 1 101 ? -15.766 -8.297 5.875 1 97.25 101 SER B C 1
ATOM 2546 O O . SER B 1 101 ? -16.984 -8.367 6.047 1 97.25 101 SER B O 1
ATOM 2548 N N . LEU B 1 102 ? -15.234 -7.32 5.191 1 97.25 102 LEU B N 1
ATOM 2549 C CA . LEU B 1 102 ? -16.031 -6.281 4.543 1 97.25 102 LEU B CA 1
ATOM 2550 C C . LEU B 1 102 ? -16.891 -6.871 3.441 1 97.25 102 LEU B C 1
ATOM 2552 O O . LEU B 1 102 ? -18.078 -6.551 3.342 1 97.25 102 LEU B O 1
ATOM 2556 N N . ALA B 1 103 ? -16.281 -7.727 2.621 1 96.75 103 ALA B N 1
ATOM 2557 C CA . ALA B 1 103 ? -16.984 -8.32 1.493 1 96.75 103 ALA B CA 1
ATOM 2558 C C . ALA B 1 103 ? -18.188 -9.125 1.97 1 96.75 103 ALA B C 1
ATOM 2560 O O . ALA B 1 103 ? -19.25 -9.094 1.344 1 96.75 103 ALA B O 1
ATOM 2561 N N . MET B 1 104 ? -18.094 -9.781 3.035 1 96.81 104 MET B N 1
ATOM 2562 C CA . MET B 1 104 ? -19.109 -10.727 3.506 1 96.81 104 MET B CA 1
ATOM 2563 C C . MET B 1 104 ? -20.234 -9.992 4.215 1 96.81 104 MET B C 1
ATOM 2565 O O . MET B 1 104 ? -21.219 -10.617 4.645 1 96.81 104 MET B O 1
ATOM 2569 N N . ARG B 1 105 ? -20.125 -8.672 4.402 1 94.62 105 ARG B N 1
ATOM 2570 C CA . ARG B 1 105 ? -21.234 -7.871 4.906 1 94.62 105 ARG B CA 1
ATOM 2571 C C . ARG B 1 105 ? -22.328 -7.73 3.848 1 94.62 105 ARG B C 1
ATOM 2573 O O . ARG B 1 105 ? -23.438 -7.324 4.16 1 94.62 105 ARG B O 1
ATOM 2580 N N . GLY B 1 106 ? -21.938 -8.047 2.615 1 89.44 106 GLY B N 1
ATOM 2581 C CA . GLY B 1 106 ? -22.875 -7.93 1.502 1 89.44 106 GLY B CA 1
ATOM 2582 C C . GLY B 1 106 ? -23.422 -9.266 1.034 1 89.44 106 GLY B C 1
ATOM 2583 O O . GLY B 1 106 ? -23.766 -10.117 1.852 1 89.44 106 GLY B O 1
ATOM 2584 N N . ASP B 1 107 ? -23.531 -9.461 -0.289 1 90.62 107 ASP B N 1
ATOM 2585 C CA . ASP B 1 107 ? -24.078 -10.641 -0.94 1 90.62 107 ASP B CA 1
ATOM 2586 C C . ASP B 1 107 ? -23.094 -11.805 -0.914 1 90.62 107 ASP B C 1
ATOM 2588 O O . ASP B 1 107 ? -22.359 -12.031 -1.886 1 90.62 107 ASP B O 1
ATOM 2592 N N . VAL B 1 108 ? -23.188 -12.57 0.137 1 93.62 108 VAL B N 1
ATOM 2593 C CA . VAL B 1 108 ? -22.25 -13.656 0.4 1 93.62 108 VAL B CA 1
ATOM 2594 C C . VAL B 1 108 ? -22.359 -14.703 -0.708 1 93.62 108 VAL B C 1
ATOM 2596 O O . VAL B 1 108 ? -21.328 -15.203 -1.188 1 93.62 108 VAL B O 1
ATOM 2599 N N . ALA B 1 109 ? -23.547 -14.977 -1.139 1 93 109 ALA B N 1
ATOM 2600 C CA . ALA B 1 109 ? -23.75 -15.961 -2.199 1 93 109 ALA B CA 1
ATOM 2601 C C . ALA B 1 109 ? -23.094 -15.508 -3.5 1 93 109 ALA B C 1
ATOM 2603 O O . ALA B 1 109 ? -22.469 -16.312 -4.199 1 93 109 ALA B O 1
ATOM 2604 N N . GLY B 1 110 ? -23.281 -14.289 -3.816 1 94.75 110 GLY B N 1
ATOM 2605 C CA . GLY B 1 110 ? -22.656 -13.734 -5.012 1 94.75 110 GLY B CA 1
ATOM 2606 C C . GLY B 1 110 ? -21.141 -13.766 -4.961 1 94.75 110 GLY B C 1
ATOM 2607 O O . GLY B 1 110 ? -20.484 -14.086 -5.957 1 94.75 110 GLY B O 1
ATOM 2608 N N . ILE B 1 111 ? -20.625 -13.469 -3.861 1 94.31 111 ILE B N 1
ATOM 2609 C CA . ILE B 1 111 ? -19.172 -13.492 -3.654 1 94.31 111 ILE B CA 1
ATOM 2610 C C . ILE B 1 111 ? -18.656 -14.914 -3.824 1 94.31 111 ILE B C 1
ATOM 2612 O O . ILE B 1 111 ? -17.688 -15.148 -4.559 1 94.31 111 ILE B O 1
ATOM 2616 N N . ALA B 1 112 ? -19.328 -15.828 -3.139 1 95.56 112 ALA B N 1
ATOM 2617 C CA . ALA B 1 112 ? -18.922 -17.234 -3.211 1 95.56 112 ALA B CA 1
ATOM 2618 C C . ALA B 1 112 ? -18.969 -17.75 -4.645 1 95.56 112 ALA B C 1
ATOM 2620 O O . ALA B 1 112 ? -18.094 -18.5 -5.074 1 95.56 112 ALA B O 1
ATOM 2621 N N . ALA B 1 113 ? -19.953 -17.328 -5.383 1 95.62 113 ALA B N 1
ATOM 2622 C CA . ALA B 1 113 ? -20.094 -17.75 -6.77 1 95.62 113 ALA B CA 1
ATOM 2623 C C . ALA B 1 113 ? -18.953 -17.234 -7.625 1 95.62 113 ALA B C 1
ATOM 2625 O O . ALA B 1 113 ? -18.391 -17.984 -8.445 1 95.62 113 ALA B O 1
ATOM 2626 N N . ARG B 1 114 ? -18.578 -16.016 -7.449 1 96.06 114 ARG B N 1
ATOM 2627 C CA . ARG B 1 114 ? -17.484 -15.422 -8.203 1 96.06 114 ARG B CA 1
ATOM 2628 C C . ARG B 1 114 ? -16.172 -16.109 -7.891 1 96.06 114 ARG B C 1
ATOM 2630 O O . ARG B 1 114 ? -15.391 -16.422 -8.797 1 96.06 114 ARG B O 1
ATOM 2637 N N . LEU B 1 115 ? -15.953 -16.359 -6.625 1 96.75 115 LEU B N 1
ATOM 2638 C CA . LEU B 1 115 ? -14.711 -17.016 -6.211 1 96.75 115 LEU B CA 1
ATOM 2639 C C . LEU B 1 115 ? -14.68 -18.469 -6.695 1 96.75 115 LEU B C 1
ATOM 2641 O O . LEU B 1 115 ? -13.633 -18.953 -7.121 1 96.75 115 LEU B O 1
ATOM 2645 N N . SER B 1 116 ? -15.828 -19.109 -6.641 1 95.38 116 SER B N 1
ATOM 2646 C CA . SER B 1 116 ? -15.922 -20.484 -7.109 1 95.38 116 SER B CA 1
ATOM 2647 C C . SER B 1 116 ? -15.602 -20.594 -8.594 1 95.38 116 SER B C 1
ATOM 2649 O O . SER B 1 116 ? -14.984 -21.562 -9.039 1 95.38 116 SER B O 1
ATOM 2651 N N . ALA B 1 117 ? -16.016 -19.656 -9.352 1 95.62 117 ALA B N 1
ATOM 2652 C CA . ALA B 1 117 ? -15.719 -19.641 -10.781 1 95.62 117 ALA B CA 1
ATOM 2653 C C . ALA B 1 117 ? -14.211 -19.547 -11.031 1 95.62 117 ALA B C 1
ATOM 2655 O O . ALA B 1 117 ? -13.688 -20.219 -11.922 1 95.62 117 ALA B O 1
ATOM 2656 N N . ILE B 1 118 ? -13.492 -18.766 -10.258 1 96.12 118 ILE B N 1
ATOM 2657 C CA . ILE B 1 118 ? -12.047 -18.641 -10.375 1 96.12 118 ILE B CA 1
ATOM 2658 C C . ILE B 1 118 ? -11.383 -19.969 -10.023 1 96.12 118 ILE B C 1
ATOM 2660 O O . ILE B 1 118 ? -10.477 -20.422 -10.727 1 96.12 118 ILE B O 1
ATOM 2664 N N . ILE B 1 119 ? -11.883 -20.641 -8.93 1 94.56 119 ILE B N 1
ATOM 2665 C CA . ILE B 1 119 ? -11.32 -21.922 -8.477 1 94.56 119 ILE B CA 1
ATOM 2666 C C . ILE B 1 119 ? -11.531 -22.984 -9.547 1 94.56 119 ILE B C 1
ATOM 2668 O O . ILE B 1 119 ? -10.648 -23.812 -9.789 1 94.56 119 ILE B O 1
ATOM 2672 N N . SER B 1 120 ? -12.711 -22.938 -10.172 1 92.5 120 SER B N 1
ATOM 2673 C CA . SER B 1 120 ? -13 -23.875 -11.242 1 92.5 120 SER B CA 1
ATOM 2674 C C . SER B 1 120 ? -11.992 -23.75 -12.383 1 92.5 120 SER B C 1
ATOM 2676 O O . SER B 1 120 ? -11.57 -24.75 -12.961 1 92.5 120 SER B O 1
ATOM 2678 N N . ALA B 1 121 ? -11.57 -22.578 -12.617 1 91.44 121 ALA B N 1
ATOM 2679 C CA . ALA B 1 121 ? -10.578 -22.328 -13.664 1 91.44 121 ALA B CA 1
ATOM 2680 C C . ALA B 1 121 ? -9.195 -22.781 -13.227 1 91.44 121 ALA B C 1
ATOM 2682 O O . ALA B 1 121 ? -8.32 -23.047 -14.062 1 91.44 121 ALA B O 1
ATOM 2683 N N . MET B 1 122 ? -8.953 -22.891 -11.875 1 90.5 122 MET B N 1
ATOM 2684 C CA . MET B 1 122 ? -7.684 -23.344 -11.305 1 90.5 122 MET B CA 1
ATOM 2685 C C . MET B 1 122 ? -7.602 -24.859 -11.297 1 90.5 122 MET B C 1
ATOM 2687 O O . MET B 1 122 ? -6.508 -25.438 -11.266 1 90.5 122 MET B O 1
ATOM 2691 N N . ASP B 1 123 ? -8.664 -25.484 -11.273 1 84.25 123 ASP B N 1
ATOM 2692 C CA . ASP B 1 123 ? -8.75 -26.906 -11 1 84.25 123 ASP B CA 1
ATOM 2693 C C . ASP B 1 123 ? -8.094 -27.719 -12.117 1 84.25 123 ASP B C 1
ATOM 2695 O O . ASP B 1 123 ? -8.227 -27.391 -13.297 1 84.25 123 ASP B O 1
ATOM 2699 N N . SER B 1 124 ? -7.371 -28.656 -11.688 1 69.69 124 SER B N 1
ATOM 2700 C CA . SER B 1 124 ? -6.566 -29.578 -12.484 1 69.69 124 SER B CA 1
ATOM 2701 C C . SER B 1 124 ? -7.398 -30.234 -13.578 1 69.69 124 SER B C 1
ATOM 2703 O O . SER B 1 124 ? -6.883 -30.547 -14.656 1 69.69 124 SER B O 1
ATOM 2705 N N . ALA B 1 125 ? -8.531 -30.406 -13.203 1 67.19 125 ALA B N 1
ATOM 2706 C CA . ALA B 1 125 ? -9.375 -31.031 -14.219 1 67.19 125 ALA B CA 1
ATOM 2707 C C . ALA B 1 125 ? -9.328 -30.25 -15.531 1 67.19 125 ALA B C 1
ATOM 2709 O O . ALA B 1 125 ? -9.523 -30.828 -16.609 1 67.19 125 ALA B O 1
ATOM 2710 N N . THR B 1 126 ? -8.828 -29.047 -15.523 1 68.19 126 THR B N 1
ATOM 2711 C CA . THR B 1 126 ? -8.766 -28.203 -16.719 1 68.19 126 THR B CA 1
ATOM 2712 C C . THR B 1 126 ? -7.352 -28.156 -17.281 1 68.19 126 THR B C 1
ATOM 2714 O O . THR B 1 126 ? -7.133 -27.703 -18.406 1 68.19 126 THR B O 1
ATOM 2717 N N . GLU B 1 127 ? -6.461 -28.875 -16.484 1 77.19 127 GLU B N 1
ATOM 2718 C CA . GLU B 1 127 ? -5.047 -28.938 -16.844 1 77.19 127 GLU B CA 1
ATOM 2719 C C . GLU B 1 127 ? -4.508 -27.547 -17.203 1 77.19 127 GLU B C 1
ATOM 2721 O O . GLU B 1 127 ? -4.004 -27.344 -18.312 1 77.19 127 GLU B O 1
ATOM 2726 N N . PRO B 1 128 ? -4.656 -26.688 -16.297 1 81 128 PRO B N 1
ATOM 2727 C CA . PRO B 1 128 ? -4.164 -25.359 -16.625 1 81 128 PRO B CA 1
ATOM 2728 C C . PRO B 1 128 ? -2.639 -25.297 -16.703 1 81 128 PRO B C 1
ATOM 2730 O O . PRO B 1 128 ? -1.95 -26.094 -16.078 1 81 128 PRO B O 1
ATOM 2733 N N . SER B 1 129 ? -2.254 -24.438 -17.562 1 87.44 129 SER B N 1
ATOM 2734 C CA . SER B 1 129 ? -0.825 -24.141 -17.547 1 87.44 129 SER B CA 1
ATOM 2735 C C . SER B 1 129 ? -0.395 -23.547 -16.203 1 87.44 129 SER B C 1
ATOM 2737 O O . SER B 1 129 ? -1.225 -23.031 -15.461 1 87.44 129 SER B O 1
ATOM 2739 N N . ARG B 1 130 ? 0.811 -23.719 -15.891 1 86.44 130 ARG B N 1
ATOM 2740 C CA . ARG B 1 130 ? 1.365 -23.109 -14.688 1 86.44 130 ARG B CA 1
ATOM 2741 C C . ARG B 1 130 ? 1.045 -21.625 -14.625 1 86.44 130 ARG B C 1
ATOM 2743 O O . ARG B 1 130 ? 0.66 -21.109 -13.578 1 86.44 130 ARG B O 1
ATOM 2750 N N . GLU B 1 131 ? 1.175 -20.984 -15.727 1 87.25 131 GLU B N 1
ATOM 2751 C CA . GLU B 1 131 ? 0.901 -19.547 -15.828 1 87.25 131 GLU B CA 1
ATOM 2752 C C . GLU B 1 131 ? -0.561 -19.234 -15.516 1 87.25 131 GLU B C 1
ATOM 2754 O O . GLU B 1 131 ? -0.859 -18.312 -14.766 1 87.25 131 GLU B O 1
ATOM 2759 N N . ASP B 1 132 ? -1.4 -20 -16.078 1 89.75 132 ASP B N 1
ATOM 2760 C CA . ASP B 1 132 ? -2.828 -19.797 -15.859 1 89.75 132 ASP B CA 1
ATOM 2761 C C . ASP B 1 132 ? -3.199 -20.047 -14.398 1 89.75 132 ASP B C 1
ATOM 2763 O O . ASP B 1 132 ? -4.031 -19.328 -13.828 1 89.75 132 ASP B O 1
ATOM 2767 N N . PHE B 1 133 ? -2.631 -21.094 -13.852 1 92.5 133 PHE B N 1
ATOM 2768 C CA . PHE B 1 133 ? -2.895 -21.406 -12.453 1 92.5 133 PHE B CA 1
ATOM 2769 C C . PHE B 1 133 ? -2.488 -20.234 -11.555 1 92.5 133 PHE B C 1
ATOM 2771 O O . PHE B 1 133 ? -3.26 -19.812 -10.695 1 92.5 133 PHE B O 1
ATOM 2778 N N . LEU B 1 134 ? -1.334 -19.672 -11.773 1 91.69 134 LEU B N 1
ATOM 2779 C CA . LEU B 1 134 ? -0.81 -18.562 -10.977 1 91.69 134 LEU B CA 1
ATOM 2780 C C . LEU B 1 134 ? -1.681 -17.312 -11.141 1 91.69 134 LEU B C 1
ATOM 2782 O O . LEU B 1 134 ? -1.944 -16.609 -10.164 1 91.69 134 LEU B O 1
ATOM 2786 N N . ARG B 1 135 ? -2.068 -17.062 -12.336 1 91.62 135 ARG B N 1
ATOM 2787 C CA . ARG B 1 135 ? -2.947 -15.938 -12.609 1 91.62 135 ARG B CA 1
ATOM 2788 C C . ARG B 1 135 ? -4.258 -16.062 -11.844 1 91.62 135 ARG B C 1
ATOM 2790 O O . ARG B 1 135 ? -4.73 -15.102 -11.242 1 91.62 135 ARG B O 1
ATOM 2797 N N . ASN B 1 136 ? -4.797 -17.219 -11.867 1 94.25 136 ASN B N 1
ATOM 2798 C CA . ASN B 1 136 ? -6.07 -17.438 -11.188 1 94.25 136 ASN B CA 1
ATOM 2799 C C . ASN B 1 136 ? -5.918 -17.391 -9.672 1 94.25 136 ASN B C 1
ATOM 2801 O O . ASN B 1 136 ? -6.801 -16.891 -8.969 1 94.25 136 ASN B O 1
ATOM 2805 N N . ASP B 1 137 ? -4.859 -17.953 -9.164 1 95.12 137 ASP B N 1
ATOM 2806 C CA . ASP B 1 137 ? -4.586 -17.875 -7.734 1 95.12 137 ASP B CA 1
ATOM 2807 C C . ASP B 1 137 ? -4.496 -16.422 -7.277 1 95.12 137 ASP B C 1
ATOM 2809 O O . ASP B 1 137 ? -5.141 -16.031 -6.301 1 95.12 137 ASP B O 1
ATOM 2813 N N . PHE B 1 138 ? -3.744 -15.688 -8.008 1 95.62 138 PHE B N 1
ATOM 2814 C CA . PHE B 1 138 ? -3.633 -14.258 -7.711 1 95.62 138 PHE B CA 1
ATOM 2815 C C . PHE B 1 138 ? -4.992 -13.578 -7.805 1 95.62 138 PHE B C 1
ATOM 2817 O O . PHE B 1 138 ? -5.363 -12.797 -6.926 1 95.62 138 PHE B O 1
ATOM 2824 N N . GLU B 1 139 ? -5.715 -13.883 -8.852 1 96.38 139 GLU B N 1
ATOM 2825 C CA . GLU B 1 139 ? -7.023 -13.281 -9.094 1 96.38 139 GLU B CA 1
ATOM 2826 C C . GLU B 1 139 ? -7.988 -13.586 -7.949 1 96.38 139 GLU B C 1
ATOM 2828 O O . GLU B 1 139 ? -8.844 -12.758 -7.613 1 96.38 139 GLU B O 1
ATOM 2833 N N . PHE B 1 140 ? -7.875 -14.766 -7.398 1 97.81 140 PHE B N 1
ATOM 2834 C CA . PHE B 1 140 ? -8.719 -15.133 -6.273 1 97.81 140 PHE B CA 1
ATOM 2835 C C . PHE B 1 140 ? -8.578 -14.133 -5.133 1 97.81 140 PHE B C 1
ATOM 2837 O O . PHE B 1 140 ? -9.57 -13.57 -4.664 1 97.81 140 PHE B O 1
ATOM 2844 N N . HIS B 1 141 ? -7.414 -13.836 -4.738 1 98.06 141 HIS B N 1
ATOM 2845 C CA . HIS B 1 141 ? -7.137 -12.93 -3.633 1 98.06 141 HIS B CA 1
ATOM 2846 C C . HIS B 1 141 ? -7.434 -11.484 -4.023 1 98.06 141 HIS B C 1
ATOM 2848 O O . HIS B 1 141 ? -7.938 -10.711 -3.205 1 98.06 141 HIS B O 1
ATOM 2854 N N . GLU B 1 142 ? -7.102 -11.18 -5.266 1 97.88 142 GLU B N 1
ATOM 2855 C CA . GLU B 1 142 ? -7.418 -9.844 -5.758 1 97.88 142 GLU B CA 1
ATOM 2856 C C . GLU B 1 142 ? -8.922 -9.578 -5.719 1 97.88 142 GLU B C 1
ATOM 2858 O O . GLU B 1 142 ? -9.359 -8.508 -5.301 1 97.88 142 GLU B O 1
ATOM 2863 N N . THR B 1 143 ? -9.656 -10.57 -6.219 1 97.44 143 THR B N 1
ATOM 2864 C CA . THR B 1 143 ? -11.109 -10.445 -6.27 1 97.44 143 THR B CA 1
ATOM 2865 C C . THR B 1 143 ? -11.68 -10.25 -4.867 1 97.44 143 THR B C 1
ATOM 2867 O O . THR B 1 143 ? -12.594 -9.445 -4.672 1 97.44 143 THR B O 1
ATOM 2870 N N . LEU B 1 144 ? -11.188 -10.977 -3.941 1 96.75 144 LEU B N 1
ATOM 2871 C CA . LEU B 1 144 ? -11.594 -10.797 -2.551 1 96.75 144 LEU B CA 1
ATOM 2872 C C . LEU B 1 144 ? -11.414 -9.352 -2.109 1 96.75 144 LEU B C 1
ATOM 2874 O O . LEU B 1 144 ? -12.32 -8.758 -1.517 1 96.75 144 LEU B O 1
ATOM 2878 N N . CYS B 1 145 ? -10.266 -8.758 -2.375 1 97.81 145 CYS B N 1
ATOM 2879 C CA . CYS B 1 145 ? -9.961 -7.379 -1.998 1 97.81 145 CYS B CA 1
ATOM 2880 C C . CYS B 1 145 ? -10.852 -6.398 -2.75 1 97.81 145 CYS B C 1
ATOM 2882 O O . CYS B 1 145 ? -11.32 -5.418 -2.178 1 97.81 145 CYS B O 1
ATOM 2884 N N . LYS B 1 146 ? -11.109 -6.695 -4.035 1 96.62 146 LYS B N 1
ATOM 2885 C CA . LYS B 1 146 ? -11.992 -5.855 -4.844 1 96.62 146 LYS B CA 1
ATOM 2886 C C . LYS B 1 146 ? -13.414 -5.867 -4.293 1 96.62 146 LYS B C 1
ATOM 2888 O O . LYS B 1 146 ? -14.07 -4.824 -4.234 1 96.62 146 LYS B O 1
ATOM 2893 N N . LEU B 1 147 ? -13.844 -6.988 -3.867 1 96.06 147 LEU B N 1
ATOM 2894 C CA . LEU B 1 147 ? -15.227 -7.168 -3.422 1 96.06 147 LEU B CA 1
ATOM 2895 C C . LEU B 1 147 ? -15.43 -6.566 -2.035 1 96.06 147 LEU B C 1
ATOM 2897 O O . LEU B 1 147 ? -16.562 -6.453 -1.564 1 96.06 147 LEU B O 1
ATOM 2901 N N . SER B 1 148 ? -14.391 -6.203 -1.344 1 96.75 148 SER B N 1
ATOM 2902 C CA . SER B 1 148 ? -14.492 -5.531 -0.052 1 96.75 148 SER B CA 1
ATOM 2903 C C . SER B 1 148 ? -15.258 -4.219 -0.172 1 96.75 148 SER B C 1
ATOM 2905 O O . SER B 1 148 ? -15.758 -3.693 0.825 1 96.75 148 SER B O 1
ATOM 2907 N N . GLY B 1 149 ? -15.234 -3.607 -1.381 1 95.81 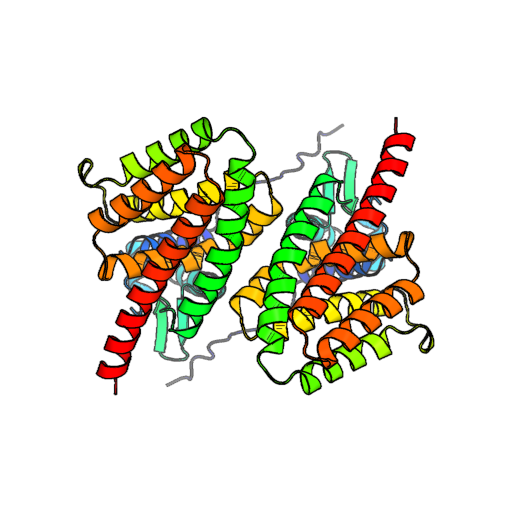149 GLY B N 1
ATOM 2908 C CA . GLY B 1 149 ? -15.859 -2.316 -1.615 1 95.81 149 GLY B CA 1
ATOM 2909 C C . GLY B 1 149 ? -15.031 -1.15 -1.107 1 95.81 149 GLY B C 1
ATOM 2910 O O . GLY B 1 149 ? -15.422 0.008 -1.268 1 95.81 149 GLY B O 1
ATOM 2911 N N . ASN B 1 150 ? -13.977 -1.397 -0.486 1 97.44 150 ASN B N 1
ATOM 2912 C CA . ASN B 1 150 ? -13.039 -0.37 -0.049 1 97.44 150 ASN B CA 1
ATOM 2913 C C . ASN B 1 150 ? -11.922 -0.155 -1.071 1 97.44 150 ASN B C 1
ATOM 2915 O O . ASN B 1 150 ? -10.969 -0.929 -1.126 1 97.44 150 ASN B O 1
ATOM 2919 N N . SER B 1 151 ? -12 0.889 -1.825 1 96.69 151 SER B N 1
ATOM 2920 C CA . SER B 1 151 ? -11.078 1.134 -2.932 1 96.69 151 SER B CA 1
ATOM 2921 C C . SER B 1 151 ? -9.672 1.428 -2.428 1 96.69 151 SER B C 1
ATOM 2923 O O . SER B 1 151 ? -8.688 1.111 -3.098 1 96.69 151 SER B O 1
ATOM 2925 N N . VAL B 1 152 ? -9.531 2.014 -1.234 1 96.44 152 VAL B N 1
ATOM 2926 C CA . VAL B 1 152 ? -8.219 2.289 -0.66 1 96.44 152 VAL B CA 1
ATOM 2927 C C . VAL B 1 152 ? -7.539 0.979 -0.272 1 96.44 152 VAL B C 1
ATOM 2929 O O . VAL B 1 152 ? -6.352 0.787 -0.538 1 96.44 152 VAL B O 1
ATOM 2932 N N . LEU B 1 153 ? -8.297 0.068 0.313 1 98.12 153 LEU B N 1
ATOM 2933 C CA . LEU B 1 153 ? -7.777 -1.254 0.644 1 98.12 153 LEU B CA 1
ATOM 2934 C C . LEU B 1 153 ? -7.27 -1.965 -0.605 1 98.12 153 LEU B C 1
ATOM 2936 O O . LEU B 1 153 ? -6.152 -2.486 -0.615 1 98.12 153 LEU B O 1
ATOM 2940 N N . TYR B 1 154 ? -8.117 -1.941 -1.624 1 97.75 154 TYR B N 1
ATOM 2941 C CA . TYR B 1 154 ? -7.77 -2.631 -2.861 1 97.75 154 TYR B CA 1
ATOM 2942 C C . TYR B 1 154 ? -6.5 -2.055 -3.469 1 97.75 154 TYR B C 1
ATOM 2944 O O . TYR B 1 154 ? -5.594 -2.799 -3.852 1 97.75 154 TYR B O 1
ATOM 2952 N N . ARG B 1 155 ? -6.414 -0.761 -3.498 1 94.69 155 ARG B N 1
ATOM 2953 C CA . ARG B 1 155 ? -5.234 -0.111 -4.062 1 94.69 155 ARG B CA 1
ATOM 2954 C C . ARG B 1 155 ? -3.996 -0.388 -3.219 1 94.69 155 ARG B C 1
ATOM 2956 O O . ARG B 1 155 ? -2.904 -0.594 -3.754 1 94.69 155 ARG B O 1
ATOM 2963 N N . THR B 1 156 ? -4.191 -0.356 -1.95 1 96 156 THR B N 1
ATOM 2964 C CA . THR B 1 156 ? -3.1 -0.663 -1.031 1 96 156 THR B CA 1
ATOM 2965 C C . THR B 1 156 ? -2.609 -2.094 -1.231 1 96 156 THR B C 1
ATOM 2967 O O . THR B 1 156 ? -1.405 -2.336 -1.34 1 96 156 THR B O 1
ATOM 2970 N N . TRP B 1 157 ? -3.459 -3.016 -1.339 1 97.69 157 TRP B N 1
ATOM 2971 C CA . TRP B 1 157 ? -3.127 -4.418 -1.562 1 97.69 157 TRP B CA 1
ATOM 2972 C C . TRP B 1 157 ? -2.387 -4.598 -2.883 1 97.69 157 TRP B C 1
ATOM 2974 O O . TRP B 1 157 ? -1.447 -5.395 -2.973 1 97.69 157 TRP B O 1
ATOM 2984 N N . LEU B 1 158 ? -2.822 -3.863 -3.902 1 94.94 158 LEU B N 1
ATOM 2985 C CA . LEU B 1 158 ? -2.24 -3.975 -5.234 1 94.94 158 LEU B CA 1
ATOM 2986 C C . LEU B 1 158 ? -0.759 -3.609 -5.215 1 94.94 158 LEU B C 1
ATOM 2988 O O . LEU B 1 158 ? 0.001 -4.031 -6.09 1 94.94 158 LEU B O 1
ATOM 2992 N N . THR B 1 159 ? -0.365 -2.854 -4.246 1 91.62 159 THR B N 1
ATOM 2993 C CA . THR B 1 159 ? 1.05 -2.51 -4.148 1 91.62 159 THR B CA 1
ATOM 2994 C C . THR B 1 159 ? 1.886 -3.74 -3.814 1 91.62 159 THR B C 1
ATOM 2996 O O . THR B 1 159 ? 3.107 -3.73 -3.979 1 91.62 159 THR B O 1
ATOM 2999 N N . LEU B 1 160 ? 1.263 -4.805 -3.357 1 95.12 160 LEU B N 1
ATOM 3000 C CA . LEU B 1 160 ? 1.937 -6.047 -3.008 1 95.12 160 LEU B CA 1
ATOM 3001 C C . LEU B 1 160 ? 1.905 -7.031 -4.172 1 95.12 160 LEU B C 1
ATOM 3003 O O . LEU B 1 160 ? 2.475 -8.125 -4.086 1 95.12 160 LEU B O 1
ATOM 3007 N N . SER B 1 161 ? 1.257 -6.672 -5.258 1 92.44 161 SER B N 1
ATOM 3008 C CA . SER B 1 161 ? 0.904 -7.59 -6.336 1 92.44 161 SER B CA 1
ATOM 3009 C C . SER B 1 161 ? 2.135 -8.32 -6.863 1 92.44 161 SER B C 1
ATOM 3011 O O . SER B 1 161 ? 2.127 -9.547 -6.996 1 92.44 161 SER B O 1
ATOM 3013 N N . THR B 1 162 ? 3.178 -7.59 -7.117 1 88.81 162 THR B N 1
ATOM 3014 C CA . THR B 1 162 ? 4.383 -8.18 -7.688 1 88.81 162 THR B CA 1
ATOM 3015 C C . THR B 1 162 ? 5.004 -9.18 -6.719 1 88.81 162 THR B C 1
ATOM 3017 O O . THR B 1 162 ? 5.332 -10.305 -7.105 1 88.81 162 THR B O 1
ATOM 3020 N N . LYS B 1 163 ? 5.125 -8.766 -5.488 1 90.31 163 LYS B N 1
ATOM 3021 C CA . LYS B 1 163 ? 5.711 -9.641 -4.473 1 90.31 163 LYS B CA 1
ATOM 3022 C C . LYS B 1 163 ? 4.859 -10.891 -4.27 1 90.31 163 LYS B C 1
ATOM 3024 O O . LYS B 1 163 ? 5.387 -12 -4.145 1 90.31 163 LYS B O 1
ATOM 3029 N N . ILE B 1 164 ? 3.596 -10.727 -4.258 1 94 164 ILE B N 1
ATOM 3030 C CA . ILE B 1 164 ? 2.676 -11.852 -4.094 1 94 164 ILE B CA 1
ATOM 3031 C C . ILE B 1 164 ? 2.859 -12.836 -5.246 1 94 164 ILE B C 1
ATOM 3033 O O . ILE B 1 164 ? 2.965 -14.047 -5.023 1 94 164 ILE B O 1
ATOM 3037 N N . GLN B 1 165 ? 2.898 -12.344 -6.418 1 91.44 165 GLN B N 1
ATOM 3038 C CA . GLN B 1 165 ? 3.021 -13.219 -7.582 1 91.44 165 GLN B CA 1
ATOM 3039 C C . GLN B 1 165 ? 4.348 -13.977 -7.562 1 91.44 165 GLN B C 1
ATOM 3041 O O . GLN B 1 165 ? 4.395 -15.156 -7.91 1 91.44 165 GLN B O 1
ATOM 3046 N N . ILE B 1 166 ? 5.391 -13.336 -7.145 1 89.19 166 ILE B N 1
ATOM 3047 C CA . ILE B 1 166 ? 6.684 -14 -7.016 1 89.19 166 ILE B CA 1
ATOM 3048 C C . ILE B 1 166 ? 6.582 -15.133 -5.992 1 89.19 166 ILE B C 1
ATOM 3050 O O . ILE B 1 166 ? 7.051 -16.25 -6.238 1 89.19 166 ILE B O 1
ATOM 3054 N N . LEU B 1 167 ? 6.004 -14.859 -4.922 1 93 167 LEU B N 1
ATOM 3055 C CA . LEU B 1 167 ? 5.898 -15.836 -3.84 1 93 167 LEU B CA 1
ATOM 3056 C C . LEU B 1 167 ? 4.996 -17 -4.238 1 93 167 LEU B C 1
ATOM 3058 O O . LEU B 1 167 ? 5.273 -18.156 -3.904 1 93 167 LEU B O 1
ATOM 3062 N N . LEU B 1 168 ? 3.92 -16.672 -4.93 1 92.31 168 LEU B N 1
ATOM 3063 C CA . LEU B 1 168 ? 3.033 -17.719 -5.426 1 92.31 168 LEU B CA 1
ATOM 3064 C C . LEU B 1 168 ? 3.777 -18.672 -6.367 1 92.31 168 LEU B C 1
ATOM 3066 O O . LEU B 1 168 ? 3.596 -19.891 -6.309 1 92.31 168 LEU B O 1
ATOM 3070 N N . ASN B 1 169 ? 4.551 -18.078 -7.219 1 88.56 169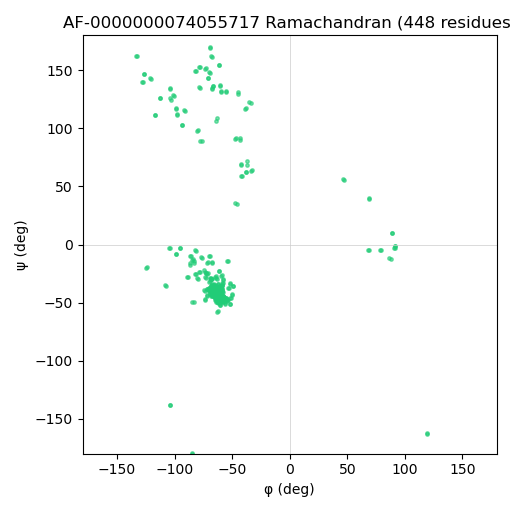 ASN B N 1
ATOM 3071 C CA . ASN B 1 169 ? 5.359 -18.891 -8.125 1 88.56 169 ASN B CA 1
ATOM 3072 C C . ASN B 1 169 ? 6.293 -19.828 -7.359 1 88.56 169 ASN B C 1
ATOM 3074 O O . ASN B 1 169 ? 6.465 -20.984 -7.738 1 88.56 169 ASN B O 1
ATOM 3078 N N . GLU B 1 170 ? 6.859 -19.375 -6.336 1 89.06 170 GLU B N 1
ATOM 3079 C CA . GLU B 1 170 ? 7.75 -20.188 -5.516 1 89.06 170 GLU B CA 1
ATOM 3080 C C . GLU B 1 170 ? 6.977 -21.266 -4.766 1 89.06 170 GLU B C 1
ATOM 3082 O O . GLU B 1 170 ? 7.473 -22.375 -4.57 1 89.06 170 GLU B O 1
ATOM 3087 N N . GLU B 1 171 ? 5.832 -20.922 -4.328 1 91.25 171 GLU B N 1
ATOM 3088 C CA . GLU B 1 171 ? 4.996 -21.875 -3.607 1 91.25 171 GLU B CA 1
ATOM 3089 C C . GLU B 1 171 ? 4.699 -23.109 -4.465 1 91.25 171 GLU B C 1
ATOM 3091 O O . GLU B 1 171 ? 4.57 -24.219 -3.947 1 91.25 171 GLU B O 1
ATOM 3096 N N . LEU B 1 172 ? 4.582 -22.938 -5.758 1 88.5 172 LEU B N 1
ATOM 3097 C CA . LEU B 1 172 ? 4.254 -24.016 -6.672 1 88.5 172 LEU B CA 1
ATOM 3098 C C . LEU B 1 172 ? 5.414 -25 -6.789 1 88.5 172 LEU B C 1
ATOM 3100 O O . LEU B 1 172 ? 5.246 -26.109 -7.305 1 88.5 172 LEU B O 1
ATOM 3104 N N . HIS B 1 173 ? 6.5 -24.609 -6.242 1 83.94 173 HIS B N 1
ATOM 3105 C CA . HIS B 1 173 ? 7.617 -25.547 -6.215 1 83.94 173 HIS B CA 1
ATOM 3106 C C . HIS B 1 173 ? 7.5 -26.516 -5.043 1 83.94 173 HIS B C 1
ATOM 3108 O O . HIS B 1 173 ? 8.172 -27.562 -5.02 1 83.94 173 HIS B O 1
ATOM 3114 N N . VAL B 1 174 ? 6.664 -26.219 -4.133 1 86.81 174 VAL B N 1
ATOM 3115 C CA . VAL B 1 174 ? 6.641 -27.031 -2.92 1 86.81 174 VAL B CA 1
ATOM 3116 C C . VAL B 1 174 ? 5.234 -27.578 -2.693 1 86.81 174 VAL B C 1
ATOM 3118 O O . VAL B 1 174 ? 5.047 -28.516 -1.922 1 86.81 174 VAL B O 1
ATOM 3121 N N . GLU B 1 175 ? 4.254 -26.969 -3.281 1 89.06 175 GLU B N 1
ATOM 3122 C CA . GLU B 1 175 ? 2.869 -27.406 -3.148 1 89.06 175 GLU B CA 1
ATOM 3123 C C . GLU B 1 175 ? 2.262 -27.75 -4.508 1 89.06 175 GLU B C 1
ATOM 3125 O O . GLU B 1 175 ? 2.512 -27.047 -5.492 1 89.06 175 GLU B O 1
ATOM 3130 N N . SER B 1 176 ? 1.443 -28.781 -4.527 1 89.44 176 SER B N 1
ATOM 3131 C CA . SER B 1 176 ? 0.793 -29.156 -5.777 1 89.44 176 SER B CA 1
ATOM 3132 C C . SER B 1 176 ? -0.381 -28.234 -6.09 1 89.44 176 SER B C 1
ATOM 3134 O O . SER B 1 176 ? -1.012 -27.703 -5.176 1 89.44 176 SER B O 1
ATOM 3136 N N . MET B 1 177 ? -0.656 -28.109 -7.352 1 90.38 177 MET B N 1
ATOM 3137 C CA . MET B 1 177 ? -1.797 -27.312 -7.793 1 90.38 177 MET B CA 1
ATOM 3138 C C . MET B 1 177 ? -3.096 -27.844 -7.195 1 90.38 177 MET B C 1
ATOM 3140 O O . MET B 1 177 ? -3.959 -27.062 -6.785 1 90.38 177 MET B O 1
ATOM 3144 N N . SER B 1 178 ? -3.182 -29.125 -7.16 1 90.12 178 SER B N 1
ATOM 3145 C CA . SER B 1 178 ? -4.383 -29.766 -6.629 1 90.12 178 SER B CA 1
ATOM 3146 C C . SER B 1 178 ? -4.598 -29.406 -5.164 1 90.12 178 SER B C 1
ATOM 3148 O O . SER B 1 178 ? -5.719 -29.094 -4.75 1 90.12 178 SER B O 1
ATOM 3150 N N . GLN B 1 179 ? -3.553 -29.469 -4.383 1 90.75 179 GLN B N 1
ATOM 3151 C CA . GLN B 1 179 ? -3.646 -29.109 -2.971 1 90.75 179 GLN B CA 1
ATOM 3152 C C . GLN B 1 179 ? -4.004 -27.625 -2.799 1 90.75 179 GLN B C 1
ATOM 3154 O O . GLN B 1 179 ? -4.82 -27.281 -1.945 1 90.75 179 GLN B O 1
ATOM 3159 N N . MET B 1 180 ? -3.418 -26.812 -3.545 1 91.56 180 MET B N 1
ATOM 3160 C CA . MET B 1 180 ? -3.711 -25.391 -3.49 1 91.56 180 MET B CA 1
ATOM 3161 C C . MET B 1 180 ? -5.168 -25.109 -3.852 1 91.56 180 MET B C 1
ATOM 3163 O O . MET B 1 180 ? -5.832 -24.297 -3.205 1 91.56 180 MET B O 1
ATOM 3167 N N . CYS B 1 181 ? -5.672 -25.797 -4.855 1 92.31 181 CYS B N 1
ATOM 3168 C CA . CYS B 1 181 ? -7.066 -25.656 -5.258 1 92.31 181 CYS B CA 1
ATOM 3169 C C . CYS B 1 181 ? -8 -26.078 -4.133 1 92.31 181 CYS B C 1
ATOM 3171 O O . CYS B 1 181 ? -8.992 -25.406 -3.85 1 92.31 181 CYS B O 1
ATOM 3173 N N . ARG B 1 182 ? -7.703 -27.156 -3.521 1 92.25 182 ARG B N 1
ATOM 3174 C CA . ARG B 1 182 ? -8.523 -27.672 -2.428 1 92.25 182 ARG B CA 1
ATOM 3175 C C . ARG B 1 182 ? -8.594 -26.656 -1.282 1 92.25 182 ARG B C 1
ATOM 3177 O O . ARG B 1 182 ? -9.656 -26.469 -0.678 1 92.25 182 ARG B O 1
ATOM 3184 N N . ASN B 1 183 ? -7.477 -26.078 -0.982 1 93.19 183 ASN B N 1
ATOM 3185 C CA . ASN B 1 183 ? -7.434 -25.062 0.065 1 93.19 183 ASN B CA 1
ATOM 3186 C C . ASN B 1 183 ? -8.352 -23.891 -0.257 1 93.19 183 ASN B C 1
ATOM 3188 O O . ASN B 1 183 ? -9.055 -23.375 0.622 1 93.19 183 ASN B O 1
ATOM 3192 N N . HIS B 1 184 ? -8.336 -23.469 -1.488 1 95.81 184 HIS B N 1
ATOM 3193 C CA . HIS B 1 184 ? -9.203 -22.375 -1.905 1 95.81 184 HIS B CA 1
ATOM 3194 C C . HIS B 1 184 ? -10.672 -22.781 -1.886 1 95.81 184 HIS B C 1
ATOM 3196 O O . HIS B 1 184 ? -11.539 -21.984 -1.555 1 95.81 184 HIS B O 1
ATOM 3202 N N . GLN B 1 185 ? -10.906 -24.031 -2.238 1 94.69 185 GLN B N 1
ATOM 3203 C CA . GLN B 1 185 ? -12.273 -24.531 -2.207 1 94.69 185 GLN B CA 1
ATOM 3204 C C . GLN B 1 185 ? -12.836 -24.516 -0.79 1 94.69 185 GLN B C 1
ATOM 3206 O O . GLN B 1 185 ? -14 -24.156 -0.581 1 94.69 185 GLN B O 1
ATOM 3211 N N . LEU B 1 186 ? -12.055 -24.953 0.131 1 95.56 186 LEU B N 1
ATOM 3212 C CA . LEU B 1 186 ? -12.453 -24.922 1.532 1 95.56 186 LEU B CA 1
ATOM 3213 C C . LEU B 1 186 ? -12.812 -23.5 1.968 1 95.56 186 LEU B C 1
ATOM 3215 O O . LEU B 1 186 ? -13.82 -23.297 2.637 1 95.56 186 LEU B O 1
ATOM 3219 N N . LEU B 1 187 ? -12.023 -22.594 1.64 1 96 187 LEU B N 1
ATOM 3220 C CA . LEU B 1 187 ? -12.258 -21.188 1.975 1 96 187 LEU B CA 1
ATOM 3221 C C . LEU B 1 187 ? -13.57 -20.703 1.362 1 96 187 LEU B C 1
ATOM 3223 O O . LEU B 1 187 ? -14.375 -20.062 2.039 1 96 187 LEU B O 1
ATOM 3227 N N . CYS B 1 188 ? -13.766 -21.047 0.089 1 95.94 188 CYS B N 1
ATOM 3228 C CA . CYS B 1 188 ? -14.984 -20.641 -0.603 1 95.94 188 CYS B CA 1
ATOM 3229 C C . CYS B 1 188 ? -16.219 -21.219 0.072 1 95.94 188 CYS B C 1
ATOM 3231 O O . CYS B 1 188 ? -17.234 -20.547 0.194 1 95.94 188 CYS B O 1
ATOM 3233 N N . THR B 1 189 ? -16.141 -22.422 0.509 1 95.94 189 THR B N 1
ATOM 3234 C CA . THR B 1 189 ? -17.234 -23.078 1.209 1 95.94 189 THR B CA 1
ATOM 3235 C C . THR B 1 189 ? -17.562 -22.359 2.512 1 95.94 189 THR B C 1
ATOM 3237 O O . THR B 1 189 ? -18.734 -22.156 2.84 1 95.94 189 THR B O 1
ATOM 3240 N N . LEU B 1 190 ? -16.547 -21.984 3.209 1 96.94 190 LEU B N 1
ATOM 3241 C CA . LEU B 1 190 ? -16.75 -21.266 4.465 1 96.94 190 LEU B CA 1
ATOM 3242 C C . LEU B 1 190 ? -17.312 -19.875 4.211 1 96.94 190 LEU B C 1
ATOM 3244 O O . LEU B 1 190 ? -18.156 -19.391 4.98 1 96.94 190 LEU B O 1
ATOM 3248 N N . ILE B 1 191 ? -16.906 -19.25 3.162 1 96.88 191 ILE B N 1
ATOM 3249 C CA . ILE B 1 191 ? -17.469 -17.969 2.783 1 96.88 191 ILE B CA 1
ATOM 3250 C C . ILE B 1 191 ? -18.953 -18.125 2.479 1 96.88 191 ILE B C 1
ATOM 3252 O O . ILE B 1 191 ? -19.781 -17.344 2.961 1 96.88 191 ILE B O 1
ATOM 3256 N N . ALA B 1 192 ? -19.312 -19.141 1.767 1 95.69 192 ALA B N 1
ATOM 3257 C CA . ALA B 1 192 ? -20.688 -19.406 1.377 1 95.69 192 ALA B CA 1
ATOM 3258 C C . ALA B 1 192 ? -21.562 -19.656 2.6 1 95.69 192 ALA B C 1
ATOM 3260 O O . ALA B 1 192 ? -22.766 -19.391 2.58 1 95.69 192 ALA B O 1
ATOM 3261 N N . SER B 1 193 ? -21 -20.172 3.652 1 95.44 193 SER B N 1
ATOM 3262 C CA . SER B 1 193 ? -21.75 -20.484 4.867 1 95.44 193 SER B CA 1
ATOM 3263 C C . SER B 1 193 ? -22.156 -19.203 5.594 1 95.44 193 SER B C 1
ATOM 3265 O O . SER B 1 193 ? -23.031 -19.234 6.465 1 95.44 193 SER B O 1
ATOM 3267 N N . GLY B 1 194 ? -21.406 -18.125 5.359 1 95.5 194 GLY B N 1
ATOM 3268 C CA . GLY B 1 194 ? -21.719 -16.844 5.969 1 95.5 194 GLY B CA 1
ATOM 3269 C C . GLY B 1 194 ? -21.031 -16.625 7.305 1 95.5 194 GLY B C 1
ATOM 3270 O O . GLY B 1 194 ? -21.188 -15.57 7.922 1 95.5 194 GLY B O 1
ATOM 3271 N N . ASP B 1 195 ? -20.344 -17.562 7.738 1 95.94 195 ASP B N 1
ATOM 3272 C CA . ASP B 1 195 ? -19.609 -17.453 9 1 95.94 195 ASP B CA 1
ATOM 3273 C C . ASP B 1 195 ? -18.312 -16.688 8.812 1 95.94 195 ASP B C 1
ATOM 3275 O O . ASP B 1 195 ? -17.266 -17.281 8.5 1 95.94 195 ASP B O 1
ATOM 3279 N N . VAL B 1 196 ? -18.328 -15.422 9.141 1 96.62 196 VAL B N 1
ATOM 3280 C CA . VAL B 1 196 ? -17.219 -14.516 8.875 1 96.62 196 VAL B CA 1
ATOM 3281 C C . VAL B 1 196 ? -16 -14.945 9.695 1 96.62 196 VAL B C 1
ATOM 3283 O O . VAL B 1 196 ? -14.883 -14.953 9.188 1 96.62 196 VAL B O 1
ATOM 3286 N N . ALA B 1 197 ? -16.219 -15.266 10.914 1 97.19 197 ALA B N 1
ATOM 3287 C CA . ALA B 1 197 ? -15.117 -15.648 11.797 1 97.19 197 ALA B CA 1
ATOM 3288 C C . ALA B 1 197 ? -14.414 -16.906 11.273 1 97.19 197 ALA B C 1
ATOM 3290 O O . ALA B 1 197 ? -13.18 -16.938 11.203 1 97.19 197 ALA B O 1
ATOM 3291 N N . ALA B 1 198 ? -15.195 -17.906 10.922 1 97.19 198 ALA B N 1
ATOM 3292 C CA . ALA B 1 198 ? -14.625 -19.156 10.398 1 97.19 198 ALA B CA 1
ATOM 3293 C C . ALA B 1 198 ? -13.898 -18.906 9.078 1 97.19 198 ALA B C 1
ATOM 3295 O O . ALA B 1 198 ? -12.805 -19.422 8.859 1 97.19 198 ALA B O 1
ATOM 3296 N N . ALA B 1 199 ? -14.5 -18.109 8.172 1 97.56 199 ALA B N 1
ATOM 3297 C CA . ALA B 1 199 ? -13.898 -17.828 6.871 1 97.56 199 ALA B CA 1
ATOM 3298 C C . ALA B 1 199 ? -12.602 -17.047 7.027 1 97.56 199 ALA B C 1
ATOM 3300 O O . ALA B 1 199 ? -11.594 -17.375 6.395 1 97.56 199 ALA B O 1
ATOM 3301 N N . SER B 1 200 ? -12.602 -16.031 7.895 1 97.38 200 SER B N 1
ATOM 3302 C CA . SER B 1 200 ? -11.398 -15.234 8.148 1 97.38 200 SER B CA 1
ATOM 3303 C C . SER B 1 200 ? -10.297 -16.094 8.773 1 97.38 200 SER B C 1
ATOM 3305 O O . SER B 1 200 ? -9.125 -15.945 8.422 1 97.38 200 SER B O 1
ATOM 3307 N N . GLY B 1 201 ? -10.727 -16.891 9.719 1 97.62 201 GLY B N 1
ATOM 3308 C CA . GLY B 1 201 ? -9.766 -17.797 10.32 1 97.62 201 GLY B CA 1
ATOM 3309 C C . GLY B 1 201 ? -9.117 -18.734 9.312 1 97.62 201 GLY B C 1
ATOM 3310 O O . GLY B 1 201 ? -7.898 -18.922 9.328 1 97.62 201 GLY B O 1
ATOM 3311 N N . GLU B 1 202 ? -9.898 -19.297 8.414 1 97.5 202 GLU B N 1
ATOM 3312 C CA . GLU B 1 202 ? -9.367 -20.188 7.391 1 97.5 202 GLU B CA 1
ATOM 3313 C C . GLU B 1 202 ? -8.469 -19.438 6.414 1 97.5 202 GLU B C 1
ATOM 3315 O O . GLU B 1 202 ? -7.453 -19.984 5.961 1 97.5 202 GLU B O 1
ATOM 3320 N N . LEU B 1 203 ? -8.844 -18.234 6.008 1 98 203 LEU B N 1
ATOM 3321 C CA . LEU B 1 203 ? -8 -17.438 5.133 1 98 203 LEU B CA 1
ATOM 3322 C C . LEU B 1 203 ? -6.629 -17.203 5.762 1 98 203 LEU B C 1
ATOM 3324 O O . LEU B 1 203 ? -5.602 -17.359 5.098 1 98 203 LEU B O 1
ATOM 3328 N N . ARG B 1 204 ? -6.641 -16.859 7.031 1 97.81 204 ARG B N 1
ATOM 3329 C CA . ARG B 1 204 ? -5.379 -16.656 7.738 1 97.81 204 ARG B CA 1
ATOM 3330 C C . ARG B 1 204 ? -4.559 -17.938 7.762 1 97.81 204 ARG B C 1
ATOM 3332 O O . ARG B 1 204 ? -3.352 -17.922 7.5 1 97.81 204 ARG B O 1
ATOM 3339 N N . ALA B 1 205 ? -5.184 -19.047 8.055 1 97 205 ALA B N 1
ATOM 3340 C CA . ALA B 1 205 ? -4.504 -20.344 8.078 1 97 205 ALA B CA 1
ATOM 3341 C C . ALA B 1 205 ? -3.928 -20.688 6.711 1 97 205 ALA B C 1
ATOM 3343 O O . ALA B 1 205 ? -2.811 -21.188 6.609 1 97 205 ALA B O 1
ATOM 3344 N N . HIS B 1 206 ? -4.715 -20.438 5.691 1 96.06 206 HIS B N 1
ATOM 3345 C CA . HIS B 1 206 ? -4.301 -20.672 4.312 1 96.06 206 HIS B CA 1
ATOM 3346 C C . HIS B 1 206 ? -3.029 -19.891 3.986 1 96.06 206 HIS B C 1
ATOM 3348 O O . HIS B 1 206 ? -2.076 -20.453 3.443 1 96.06 206 HIS B O 1
ATOM 3354 N N . LEU B 1 207 ? -2.992 -18.656 4.312 1 97.44 207 LEU B N 1
ATOM 3355 C CA . LEU B 1 207 ? -1.832 -17.797 4.062 1 97.44 207 LEU B CA 1
ATOM 3356 C C . LEU B 1 207 ? -0.646 -18.234 4.914 1 97.44 207 LEU B C 1
ATOM 3358 O O . LEU B 1 207 ? 0.495 -18.234 4.445 1 97.44 207 LEU B O 1
ATOM 3362 N N . GLN B 1 208 ? -0.905 -18.641 6.109 1 97.31 208 GLN B N 1
ATOM 3363 C CA . GLN B 1 208 ? 0.157 -19.078 7.008 1 97.31 208 GLN B CA 1
ATOM 3364 C C . GLN B 1 208 ? 0.803 -20.375 6.516 1 97.31 208 GLN B C 1
ATOM 3366 O O . GLN B 1 208 ? 2.01 -20.562 6.676 1 97.31 208 GLN B O 1
ATOM 3371 N N . ARG B 1 209 ? -0.015 -21.266 6 1 95.62 209 ARG B N 1
ATOM 3372 C CA . ARG B 1 209 ? 0.534 -22.484 5.422 1 95.62 209 ARG B CA 1
ATOM 3373 C C . ARG B 1 209 ? 1.459 -22.172 4.25 1 95.62 209 ARG B C 1
ATOM 3375 O O . ARG B 1 209 ? 2.527 -22.781 4.121 1 95.62 209 ARG B O 1
ATOM 3382 N N . GLY B 1 210 ? 0.993 -21.266 3.369 1 95.19 210 GLY B N 1
ATOM 3383 C CA . GLY B 1 210 ? 1.867 -20.844 2.289 1 95.19 210 GLY B CA 1
ATOM 3384 C C . GLY B 1 210 ? 3.178 -20.25 2.779 1 95.19 210 GLY B C 1
ATOM 3385 O O . GLY B 1 210 ? 4.246 -20.609 2.279 1 95.19 210 GLY B O 1
ATOM 3386 N N . LYS B 1 211 ? 3.068 -19.391 3.754 1 96.81 211 LYS B N 1
ATOM 3387 C CA . LYS B 1 211 ? 4.246 -18.781 4.367 1 96.81 211 LYS B CA 1
ATOM 3388 C C . LYS B 1 211 ? 5.195 -19.859 4.902 1 96.81 211 LYS B C 1
ATOM 3390 O O . LYS B 1 211 ? 6.395 -19.812 4.629 1 96.81 211 LYS B O 1
ATOM 3395 N N . ALA B 1 212 ? 4.68 -20.797 5.629 1 96.38 212 ALA B N 1
ATOM 3396 C CA . ALA B 1 212 ? 5.473 -21.859 6.254 1 96.38 212 ALA B CA 1
ATOM 3397 C C . ALA B 1 212 ? 6.176 -22.703 5.203 1 96.38 212 ALA B C 1
ATOM 3399 O O . ALA B 1 212 ? 7.336 -23.094 5.383 1 96.38 212 ALA B O 1
ATOM 3400 N N . SER B 1 213 ? 5.477 -23.047 4.164 1 94.56 213 SER B N 1
ATOM 3401 C CA . SER B 1 213 ? 6.055 -23.859 3.092 1 94.56 213 SER B CA 1
ATOM 3402 C C . SER B 1 213 ? 7.254 -23.156 2.459 1 94.56 213 SER B C 1
ATOM 3404 O O . SER B 1 213 ? 8.273 -23.797 2.189 1 94.56 213 SER B O 1
ATOM 3406 N N . LEU B 1 214 ? 7.164 -21.891 2.256 1 95.06 214 LEU B N 1
ATOM 3407 C CA . LEU B 1 214 ? 8.234 -21.125 1.642 1 95.06 214 LEU B CA 1
ATOM 3408 C C . LEU B 1 214 ? 9.43 -21 2.586 1 95.06 214 LEU B C 1
ATOM 3410 O O . LEU B 1 214 ? 10.578 -21.062 2.152 1 95.06 214 LEU B O 1
ATOM 3414 N N . LEU B 1 215 ? 9.117 -20.812 3.854 1 95.69 215 LEU B N 1
ATOM 3415 C CA . LEU B 1 215 ? 10.195 -20.688 4.832 1 95.69 215 LEU B CA 1
ATOM 3416 C C . LEU B 1 215 ? 10.969 -22 4.949 1 95.69 215 LEU B C 1
ATOM 3418 O O . LEU B 1 215 ? 12.188 -22 5.164 1 95.69 215 LEU B O 1
ATOM 3422 N N . SER B 1 216 ? 10.273 -23.078 4.797 1 92.94 216 SER B N 1
ATOM 3423 C CA . SER B 1 216 ? 10.938 -24.375 4.789 1 92.94 216 SER B CA 1
ATOM 3424 C C . SER B 1 216 ? 11.875 -24.516 3.6 1 92.94 216 SER B C 1
ATOM 3426 O O . SER B 1 216 ? 12.953 -25.094 3.719 1 92.94 216 SER B O 1
ATOM 3428 N N . LEU B 1 217 ? 11.453 -23.984 2.529 1 87.75 217 LEU B N 1
ATOM 3429 C CA . LEU B 1 217 ? 12.281 -24 1.33 1 87.75 217 LEU B CA 1
ATOM 3430 C C . LEU B 1 217 ? 13.562 -23.203 1.547 1 87.75 217 LEU B C 1
ATOM 3432 O O . LEU B 1 217 ? 14.633 -23.594 1.081 1 87.75 217 LEU B O 1
ATOM 3436 N N . ARG B 1 218 ? 13.469 -22.016 2.203 1 89.12 218 ARG B N 1
ATOM 3437 C CA . ARG B 1 218 ? 14.633 -21.156 2.459 1 89.12 218 ARG B CA 1
ATOM 3438 C C . ARG B 1 218 ? 15.594 -21.828 3.43 1 89.12 218 ARG B C 1
ATOM 3440 O O . ARG B 1 218 ? 16.812 -21.703 3.285 1 89.12 218 ARG B O 1
ATOM 3447 N N . ARG B 1 219 ? 15.109 -22.453 4.375 1 84.31 219 ARG B N 1
ATOM 3448 C CA . ARG B 1 219 ? 15.945 -23.141 5.348 1 84.31 219 ARG B CA 1
ATOM 3449 C C . ARG B 1 219 ? 16.719 -24.281 4.688 1 84.31 219 ARG B C 1
ATOM 3451 O O . ARG B 1 219 ? 17.891 -24.516 5.02 1 84.31 219 ARG B O 1
ATOM 3458 N N . ASN B 1 220 ? 16.109 -24.891 3.773 1 75.56 220 ASN B N 1
ATOM 3459 C CA . ASN B 1 220 ? 16.766 -25.984 3.059 1 75.56 220 ASN B CA 1
ATOM 3460 C C . ASN B 1 220 ? 17.828 -25.469 2.104 1 75.56 220 ASN B C 1
ATOM 3462 O O . ASN B 1 220 ? 18.859 -26.125 1.887 1 75.56 220 ASN B O 1
ATOM 3466 N N . LYS B 1 221 ? 17.719 -24.297 1.588 1 68.31 221 LYS B N 1
ATOM 3467 C CA . LYS B 1 221 ? 18.672 -23.719 0.662 1 68.31 221 LYS B CA 1
ATOM 3468 C C . LYS B 1 221 ? 19.844 -23.062 1.412 1 68.31 221 LYS B C 1
ATOM 3470 O O . LYS B 1 221 ? 20.969 -23.062 0.928 1 68.31 221 LYS B O 1
ATOM 3475 N N . GLY B 1 222 ? 19.547 -22.156 2.471 1 59.72 222 GLY B N 1
ATOM 3476 C CA . GLY B 1 222 ? 20.625 -21.625 3.299 1 59.72 222 GLY B CA 1
ATOM 3477 C C . GLY B 1 222 ? 21.562 -22.688 3.826 1 59.72 222 GLY B C 1
ATOM 3478 O O . GLY B 1 222 ? 22.75 -22.453 3.994 1 59.72 222 GLY B O 1
ATOM 3479 N N . ASP B 1 223 ? 21.031 -23.812 4.125 1 48.22 223 ASP B N 1
ATOM 3480 C CA . ASP B 1 223 ? 21.844 -24.953 4.555 1 48.22 223 ASP B CA 1
ATOM 3481 C C . ASP B 1 223 ? 22.703 -25.469 3.412 1 48.22 223 ASP B C 1
ATOM 3483 O O . ASP B 1 223 ? 23.797 -25.984 3.639 1 48.22 223 ASP B O 1
ATOM 3487 N N . ARG B 1 224 ? 22.297 -25.359 2.186 1 44.09 224 ARG B N 1
ATOM 3488 C CA . ARG B 1 224 ? 23.109 -25.875 1.091 1 44.09 224 ARG B CA 1
ATOM 3489 C C . ARG B 1 224 ? 24.219 -24.906 0.733 1 44.09 224 ARG B C 1
ATOM 3491 O O . ARG B 1 224 ? 25.172 -25.266 0.031 1 44.09 224 ARG B O 1
ATOM 3498 N N . GLU B 1 225 ? 24.047 -23.641 0.922 1 44.34 225 GLU B N 1
ATOM 3499 C CA . GLU B 1 225 ? 25.094 -22.703 0.54 1 44.34 225 GLU B CA 1
ATOM 3500 C C . GLU B 1 225 ? 26.109 -22.516 1.665 1 44.34 225 GLU B C 1
ATOM 3502 O O . GLU B 1 225 ? 27.125 -21.844 1.484 1 44.34 225 GLU B O 1
ATOM 3507 N N . GLY B 1 226 ? 25.828 -22.906 2.957 1 37.94 226 GLY B N 1
ATOM 3508 C CA . GLY B 1 226 ? 26.875 -23.016 3.967 1 37.94 226 GLY B CA 1
ATOM 3509 C C . GLY B 1 226 ? 27.531 -24.375 3.994 1 37.94 226 GLY B C 1
ATOM 3510 O O . GLY B 1 226 ? 26.953 -25.359 3.541 1 37.94 226 GLY B O 1
#

Secondary structure (DSSP, 8-state):
--------------HHHHHHHHHHHHHHTTSSPTT-EE-HHHHHHHHT--HHHHHHHHHHHHHTTSEEEETTTEEEE----HHHHHHHHHHHHHHHHHHHHHHTTS-HHHHHHHHHHHHHHHSGGG---HHHHHHHHHHHHHHHHHHT--HHHHHHHHTTHHHHHHHHHHHTTTS-HHHHHHHHHHHHHHHHHT-HHHHHHHHHHHHHHHHHHHHHHHHHHHHHH-/--------------HHHHHHHHHHHHHHTTSSPTT-EE-HHHHHHHHT--HHHHHHHHHHHHHTTSEEEETTTEEEE----HHHHHHHHHHHHHHHHHHHHHHTTS-HHHHHHHHHHHHHHHSGGG---HHHHHHHHHHHHHHHHHHT--HHHHHHHHTTHHHHHHHHHHHTTTS-HHHHHHHHHHHHHHHHHT-HHHHHHHHHHHHHHHHHHHHHHHHHHHHHH-

Organism: NCBI:txid44742

InterPro domains:
  IPR000524 Transcription regulator HTH, GntR [PF00392] (16-77)
  IPR000524 Transcription regulator HTH, GntR [PR00035] (37-51)
  IPR000524 Transcription regulator HTH, GntR [PR00035] (51-67)
  IPR000524 Transcription regulator HTH, GntR [PS50949] (13-80)
  IPR000524 Transcription regulator HTH, GntR [SM00345] (19-77)
  IPR000524 Transcription regulator HTH, GntR [cd07377] (14-78)
  IPR008920 Transcription regulator FadR/GntR, C-terminal [G3DSA:1.20.120.530] (80-220)
  IPR008920 Transcription regulator FadR/GntR, C-terminal [SSF48008] (84-216)
  IPR011711 GntR, C-terminal [PF07729] (87-208)
  IPR011711 GntR, C-terminal [SM00895] (87-209)
  IPR036388 Winged helix-like DNA-binding domain superfamily [G3DSA:1.10.10.10] (12-78)
  IPR036390 Winged helix DNA-binding domain superfamily [SSF46785] (9-81)

Sequence (452 aa):
MGAGYVFTKESRPTLRDRAVQQIKRAILSGKLKSGSRLIEQELSEKMGMSRFPVREAFASLECEGLVTIEPYKGAFISIPDSTEIVETYEIRELLEAHALSLAMRGDVAGIAARLSAIISAMDSATEPSREDFLRNDFEFHETLCKLSGNSVLYRTWLTLSTKIQILLNEELHVESMSQMCRNHQLLCTLIASGDVAAASGELRAHLQRGKASLLSLRRNKGDREGMGAGYVFTKESRPTLRDRAVQQIKRAILSGKLKSGSRLIEQELSEKMGMSRFPVREAFASLECEGLVTIEPYKGAFISIPDSTEIVETYEIRELLEAHALSLAMRGDVAGIAARLSAIISAMDSATEPSREDFLRNDFEFHETLCKLSGNSVLYRTWLTLSTKIQILLNEELHVESMSQMCRNHQLLCTLIASGDVAAASGELRAHLQRGKASLLSLRRNKGDREG

pLDDT: mean 88.81, std 14.63, range [29.08, 98.56]

Foldseek 3Di:
DDPPPPCPPPPPDDLLRVLLVVVLLCLLLCVAPAFDFDDLVVSCVVVVHDSVSNVSSLVVCVVLVQWDQDPPPHIGGHDDALVRLVVLLVVLLVLLLLLQLLLLVDDLQVLLVVLVVLLVQLACVVVDRSNSNLVSLLVSSLSSNVSSVDVVSSVVNVSCSSVSSNLSSVLVVQDPSNVLSVLSVVLSVCSSVSPSVVSSVSVSVSSVVSSVRVNVVNVVVVVVVD/DDPPPPCPPPPPDDLLRVLLVVVLLCLLLCVAPAFDFDDLVVSCVVVVHDSPSNVSSLVVCVVLVQWDQDPPPHIGGHDDALVRLVVLLVVLLVLLLLLQLLLLVDDLQVLLVVLVVLLVQLACVVVDRSNSNLVSLLVSSLSSNVSSVDVVSSVVNVSCSSVSSNLSSVLVVQDPSNVLSVLSNVLSVCSSVSPSVVSSVSVSVSSVVSSVRVNVVNVVVVVVVD

Nearest PDB structures (foldseek):
  3sxy-assembly1_B  TM=8.140E-01  e=5.160E-10  Thermotoga maritima
  3fms-assembly1_A-2  TM=7.873E-01  e=5.949E-10  Thermotoga maritima MSB8
  2hs5-assembly1_A  TM=8.257E-01  e=7.014E-09  Rhodococcus jostii RHA1
  7xp0-assembly1_A-2  TM=7.385E-01  e=2.847E-09  Pseudomonas aeruginosa PAO1
  3ihu-assembly2_B  TM=8.099E-01  e=4.679E-08  Cupriavidus pinatubonensis JMP134

Radius of gyration: 24.41 Å; Cα contacts (8 Å, |Δi|>4): 518; chains: 2; bounding box: 68×64×62 Å

Solvent-accessible surface area (backbone atoms only — not comparable to full-atom values): 24147 Å² total; per-residue (Å²): 131,78,79,74,75,73,70,74,64,80,68,73,77,47,68,37,51,49,39,35,52,53,52,49,50,34,44,56,46,51,76,42,52,70,59,38,74,58,52,57,69,61,52,15,64,76,67,72,46,63,55,62,38,46,54,51,16,47,55,55,36,32,75,64,56,50,27,42,75,41,87,98,76,44,38,22,30,43,65,82,48,68,67,53,48,53,34,47,48,54,49,47,43,55,52,48,39,52,17,45,54,48,28,56,74,54,63,32,64,61,52,28,51,54,49,47,54,40,48,58,63,38,28,59,92,65,61,51,50,68,45,54,33,52,52,33,56,51,44,47,57,48,48,41,27,55,55,25,72,35,67,50,53,32,55,49,53,54,74,42,46,62,59,50,41,49,51,51,51,56,40,58,75,79,44,54,67,63,59,53,43,51,55,51,49,53,39,40,53,33,39,52,70,64,42,57,68,61,24,38,52,44,50,44,50,54,52,47,51,55,47,50,55,49,47,52,53,49,55,58,47,60,56,66,76,98,132,79,78,72,74,74,71,74,63,80,70,73,77,46,67,36,52,51,38,35,52,53,53,49,50,35,44,55,45,52,76,41,52,71,59,39,74,57,53,56,70,62,51,17,65,75,67,72,46,62,54,62,36,46,55,53,17,47,56,55,33,31,75,65,58,51,27,42,75,41,88,99,75,44,38,23,31,44,66,80,49,66,65,53,48,53,35,47,48,52,49,46,42,54,52,49,38,52,17,43,54,46,28,56,73,54,63,33,63,59,50,29,51,56,50,47,54,39,48,58,63,40,29,57,93,66,62,50,50,67,44,55,33,52,51,33,56,50,45,47,57,48,49,40,27,57,54,25,73,36,66,52,55,31,55,49,53,54,75,43,45,62,60,49,43,52,50,53,52,55,41,57,75,78,42,54,66,63,59,53,41,50,54,52,49,52,38,39,51,32,40,52,70,63,43,55,68,61,24,38,51,46,50,44,50,53,51,48,50,54,48,50,55,48,47,52,52,50,54,58,47,58,56,66,76,97